Protein AF-A0A8S3SE37-F1 (afdb_monomer_lite)

pLDDT: mean 87.51, std 14.63, range [34.19, 98.44]

InterPro domains:
  IPR036465 von Willebrand factor A-like domain superfamily [SSF53300] (368-500)
  IPR036691 Endonuclease/exonuclease/phosphatase superfamily [G3DSA:3.60.10.10] (543-721)

Structure (mmCIF, N/CA/C/O backbone):
data_AF-A0A8S3SE37-F1
#
_entry.id   AF-A0A8S3SE37-F1
#
loop_
_atom_site.group_PDB
_atom_site.id
_atom_site.type_symbol
_atom_site.label_atom_id
_atom_site.label_alt_id
_atom_site.label_comp_id
_atom_site.label_asym_id
_atom_site.label_entity_id
_atom_site.label_seq_id
_atom_site.pdbx_PDB_ins_code
_atom_site.Cartn_x
_atom_site.Cartn_y
_atom_site.Cartn_z
_atom_site.occupancy
_atom_site.B_iso_or_equiv
_atom_site.auth_seq_id
_atom_site.auth_comp_id
_atom_site.auth_asym_id
_atom_site.auth_atom_id
_atom_site.pdbx_PDB_model_num
ATOM 1 N N . MET A 1 1 ? 46.209 33.287 -45.197 1.00 42.16 1 MET A N 1
ATOM 2 C CA . MET A 1 1 ? 47.055 34.481 -44.933 1.00 42.16 1 MET A CA 1
ATOM 3 C C . MET A 1 1 ? 46.316 35.699 -45.485 1.00 42.16 1 MET A C 1
ATOM 5 O O . MET A 1 1 ? 45.665 35.490 -46.498 1.00 42.16 1 MET A O 1
ATOM 9 N N . PRO A 1 2 ? 46.352 36.905 -44.880 1.00 51.62 2 PRO A N 1
ATOM 10 C CA . PRO A 1 2 ? 47.374 37.430 -43.979 1.00 51.62 2 PRO A CA 1
ATOM 11 C C . PRO A 1 2 ? 46.884 37.790 -42.565 1.00 51.62 2 PRO A C 1
ATOM 13 O O . PRO A 1 2 ? 45.705 37.774 -42.233 1.00 51.62 2 PRO A O 1
ATOM 16 N N . ARG A 1 3 ? 47.887 38.057 -41.726 1.00 46.81 3 ARG A N 1
ATOM 17 C CA . ARG A 1 3 ? 47.844 38.440 -40.315 1.00 46.81 3 ARG A CA 1
ATOM 18 C C . ARG A 1 3 ? 47.533 39.934 -40.170 1.00 46.81 3 ARG A C 1
ATOM 20 O O . ARG A 1 3 ? 48.061 40.730 -40.937 1.00 46.81 3 ARG A O 1
ATOM 27 N N . GLY A 1 4 ? 46.836 40.310 -39.100 1.00 35.72 4 GLY A N 1
ATOM 28 C CA . GLY A 1 4 ? 46.738 41.697 -38.639 1.00 35.72 4 GLY A CA 1
ATOM 29 C C . GLY A 1 4 ? 46.792 41.771 -37.115 1.00 35.72 4 GLY A C 1
ATOM 30 O O . GLY A 1 4 ? 45.811 41.485 -36.440 1.00 35.72 4 GLY A O 1
ATOM 31 N N . ARG A 1 5 ? 47.964 42.118 -36.569 1.00 51.50 5 ARG A N 1
ATOM 32 C CA . ARG A 1 5 ? 48.163 42.483 -35.157 1.00 51.50 5 ARG A CA 1
ATOM 33 C C . ARG A 1 5 ? 47.636 43.903 -34.932 1.00 51.50 5 ARG A C 1
ATOM 35 O O . ARG A 1 5 ? 47.977 44.789 -35.704 1.00 51.50 5 ARG A O 1
ATOM 42 N N . GLY A 1 6 ? 46.949 44.141 -33.816 1.00 38.09 6 GLY A N 1
ATOM 43 C CA . GLY A 1 6 ? 46.618 45.489 -33.350 1.00 38.09 6 GLY A CA 1
ATOM 44 C C . GLY A 1 6 ? 46.625 45.571 -31.827 1.00 38.09 6 GLY A C 1
ATOM 45 O O . GLY A 1 6 ? 45.683 45.143 -31.172 1.00 38.09 6 GLY A O 1
ATOM 46 N N . ARG A 1 7 ? 47.716 46.099 -31.260 1.00 46.22 7 ARG A N 1
ATOM 47 C CA . ARG A 1 7 ? 47.803 46.533 -29.859 1.00 46.22 7 ARG A CA 1
ATOM 48 C C . ARG A 1 7 ? 46.979 47.812 -29.692 1.00 46.22 7 ARG A C 1
ATOM 50 O O . ARG A 1 7 ? 47.169 48.743 -30.463 1.00 46.22 7 ARG A O 1
ATOM 57 N N . GLY A 1 8 ? 46.183 47.902 -28.630 1.00 37.94 8 GLY A N 1
ATOM 58 C CA . GLY A 1 8 ? 45.529 49.143 -28.216 1.00 37.94 8 GLY A CA 1
ATOM 59 C C . GLY A 1 8 ? 45.465 49.245 -26.698 1.00 37.94 8 GLY A C 1
ATOM 60 O O . GLY A 1 8 ? 44.560 48.710 -26.070 1.00 37.94 8 GLY A O 1
ATOM 61 N N . ARG A 1 9 ? 46.458 49.915 -26.102 1.00 44.72 9 ARG A N 1
ATOM 62 C CA . ARG A 1 9 ? 46.397 50.418 -24.725 1.00 44.72 9 ARG A CA 1
ATOM 63 C C . ARG A 1 9 ? 45.399 51.576 -24.695 1.00 44.72 9 ARG A C 1
ATOM 65 O O . ARG A 1 9 ? 45.595 52.545 -25.416 1.00 44.72 9 ARG A O 1
ATOM 72 N N . GLY A 1 10 ? 44.411 51.511 -23.811 1.00 40.50 10 GLY A N 1
ATOM 73 C CA . GLY A 1 10 ? 43.524 52.630 -23.498 1.00 40.50 10 GLY A CA 1
ATOM 74 C C . GLY A 1 10 ? 43.273 52.694 -21.999 1.00 40.50 10 GLY A C 1
ATOM 75 O O . GLY A 1 10 ? 42.402 52.007 -21.481 1.00 40.50 10 GLY A O 1
ATOM 76 N N . ARG A 1 11 ? 44.077 53.498 -21.294 1.00 45.62 11 ARG A N 1
ATOM 77 C CA . ARG A 1 11 ? 43.774 53.962 -19.936 1.00 45.62 11 ARG A CA 1
ATOM 78 C C . ARG A 1 11 ? 42.611 54.949 -20.037 1.00 45.62 11 ARG A C 1
ATOM 80 O O . ARG A 1 11 ? 42.783 56.012 -20.619 1.00 45.62 11 ARG A O 1
ATOM 87 N N . GLY A 1 12 ? 41.480 54.620 -19.426 1.00 40.81 12 GLY A N 1
ATOM 88 C CA . GLY A 1 12 ? 40.377 55.544 -19.178 1.00 40.81 12 GLY A CA 1
ATOM 89 C C . GLY A 1 12 ? 40.034 55.537 -17.696 1.00 40.81 12 GLY A C 1
ATOM 90 O O . GLY A 1 12 ? 39.326 54.654 -17.224 1.00 40.81 12 GLY A O 1
ATOM 91 N N . ARG A 1 13 ? 40.587 56.503 -16.955 1.00 48.91 13 ARG A N 1
ATOM 92 C CA . ARG A 1 13 ? 40.071 56.930 -15.650 1.00 48.91 13 ARG A CA 1
ATOM 93 C C . ARG A 1 13 ? 38.742 57.639 -15.890 1.00 48.91 13 ARG A C 1
ATOM 95 O O . ARG A 1 13 ? 38.695 58.538 -16.722 1.00 48.91 13 ARG A O 1
ATOM 102 N N . GLY A 1 14 ? 37.727 57.328 -15.095 1.00 37.34 14 GLY A N 1
ATOM 103 C CA . GLY A 1 14 ? 36.577 58.213 -14.963 1.00 37.34 14 GLY A CA 1
ATOM 104 C C . GLY A 1 14 ? 35.339 57.525 -14.418 1.00 37.34 14 GLY A C 1
ATOM 105 O O . GLY A 1 14 ? 34.743 56.704 -15.096 1.00 37.34 14 GLY A O 1
ATOM 106 N N . GLY A 1 15 ? 34.906 57.956 -13.235 1.00 35.12 15 GLY A N 1
ATOM 107 C CA . GLY A 1 15 ? 33.477 58.187 -13.049 1.00 35.12 15 GLY A CA 1
ATOM 108 C C . GLY A 1 15 ? 32.725 57.248 -12.114 1.00 35.12 15 GLY A C 1
ATOM 109 O O . GLY A 1 15 ? 32.102 56.292 -12.549 1.00 35.12 15 GLY A O 1
ATOM 110 N N . ARG A 1 16 ? 32.636 57.722 -10.868 1.00 40.56 16 ARG A N 1
ATOM 111 C CA . ARG A 1 16 ? 31.465 57.707 -9.975 1.00 40.56 16 ARG A CA 1
ATOM 112 C C . ARG A 1 16 ? 31.114 56.421 -9.201 1.00 40.56 16 ARG A C 1
ATOM 114 O O . ARG A 1 16 ? 30.803 55.389 -9.790 1.00 40.56 16 ARG A O 1
ATOM 121 N N . PRO A 1 17 ? 31.025 56.529 -7.859 1.00 46.12 17 PRO A N 1
ATOM 122 C CA . PRO A 1 17 ? 30.388 55.533 -7.020 1.00 46.12 17 PRO A CA 1
ATOM 123 C C . PRO A 1 17 ? 28.873 55.740 -7.113 1.00 46.12 17 PRO A C 1
ATOM 125 O O . PRO A 1 17 ? 28.348 56.767 -6.691 1.00 46.12 17 PRO A O 1
ATOM 128 N N . SER A 1 18 ? 28.161 54.774 -7.683 1.00 39.16 18 SER A N 1
ATOM 129 C CA . SER A 1 18 ? 26.718 54.663 -7.486 1.00 39.16 18 SER A CA 1
ATOM 130 C C . SER A 1 18 ? 26.461 53.386 -6.707 1.00 39.16 18 SER A C 1
ATOM 132 O O . SER A 1 18 ? 26.852 52.288 -7.110 1.00 39.16 18 SER A O 1
ATOM 134 N N . GLY A 1 19 ? 25.883 53.565 -5.522 1.00 47.56 19 GLY A N 1
ATOM 135 C CA . GLY A 1 19 ? 25.463 52.482 -4.659 1.00 47.56 19 GLY A CA 1
ATOM 136 C C . GLY A 1 19 ? 24.506 51.571 -5.413 1.00 47.56 19 GLY A C 1
ATOM 137 O O . GLY A 1 19 ? 23.414 51.973 -5.801 1.00 47.56 19 GLY A O 1
ATOM 138 N N . ARG A 1 20 ? 24.917 50.320 -5.599 1.00 40.06 20 ARG A N 1
ATOM 139 C CA . ARG A 1 20 ? 23.991 49.220 -5.826 1.00 40.06 20 ARG A CA 1
ATOM 140 C C . ARG A 1 20 ? 23.951 48.417 -4.547 1.00 40.06 20 ARG A C 1
ATOM 142 O O . ARG A 1 20 ? 24.925 47.756 -4.187 1.00 40.06 20 ARG A O 1
ATOM 149 N N . GLY A 1 21 ? 22.815 48.526 -3.862 1.00 43.00 21 GLY A N 1
ATOM 150 C CA . GLY A 1 21 ? 22.443 47.641 -2.777 1.00 43.00 21 GLY A CA 1
ATOM 151 C C . GLY A 1 21 ? 22.691 46.203 -3.209 1.00 43.00 21 GLY A C 1
ATOM 152 O O . GLY A 1 21 ? 22.093 45.704 -4.163 1.00 43.00 21 GLY A O 1
ATOM 153 N N . ARG A 1 22 ? 23.616 45.546 -2.509 1.00 37.84 22 ARG A N 1
ATOM 154 C CA . ARG A 1 22 ? 23.694 44.093 -2.482 1.00 37.84 22 ARG A CA 1
ATOM 155 C C . ARG A 1 22 ? 22.414 43.615 -1.807 1.00 37.84 22 ARG A C 1
ATOM 157 O O . ARG A 1 22 ? 22.373 43.455 -0.593 1.00 37.84 22 ARG A O 1
ATOM 164 N N . SER A 1 23 ? 21.377 43.392 -2.610 1.00 42.38 23 SER A N 1
ATOM 165 C CA . SER A 1 23 ? 20.372 42.388 -2.290 1.00 42.38 23 SER A CA 1
ATOM 166 C C . SER A 1 23 ? 21.130 41.068 -2.207 1.00 42.38 23 SER A C 1
ATOM 168 O O . SER A 1 23 ? 21.476 40.445 -3.213 1.00 42.38 23 SER A O 1
ATOM 170 N N . GLY A 1 24 ? 21.539 40.730 -0.985 1.00 40.50 24 GLY A N 1
ATOM 171 C CA . GLY A 1 24 ? 22.033 39.414 -0.650 1.00 40.50 24 GLY A CA 1
ATOM 172 C C . GLY A 1 24 ? 20.882 38.457 -0.873 1.00 40.50 24 GLY A C 1
ATOM 173 O O . GLY A 1 24 ? 20.046 38.289 0.009 1.00 40.50 24 GLY A O 1
ATOM 174 N N . GLY A 1 25 ? 20.833 37.862 -2.065 1.00 39.12 25 GLY A N 1
ATOM 175 C CA . GLY A 1 25 ? 20.004 36.702 -2.325 1.00 39.12 25 GLY A CA 1
ATOM 176 C C . GLY A 1 25 ? 20.377 35.642 -1.301 1.00 39.12 25 GLY A C 1
ATOM 177 O O . GLY A 1 25 ? 21.398 34.964 -1.442 1.00 39.12 25 GLY A O 1
ATOM 178 N N . ARG A 1 26 ? 19.577 35.554 -0.232 1.00 39.50 26 ARG A N 1
ATOM 179 C CA . ARG A 1 26 ? 19.524 34.401 0.656 1.00 39.50 26 ARG A CA 1
ATOM 180 C C . ARG A 1 26 ? 19.277 33.216 -0.264 1.00 39.50 26 ARG A C 1
ATOM 182 O O . ARG A 1 26 ? 18.164 33.010 -0.734 1.00 39.50 26 ARG A O 1
ATOM 189 N N . ARG A 1 27 ? 20.335 32.455 -0.554 1.00 42.88 27 ARG A N 1
ATOM 190 C CA . ARG A 1 27 ? 20.152 31.060 -0.941 1.00 42.88 27 ARG A CA 1
ATOM 191 C C . ARG A 1 27 ? 19.224 30.461 0.116 1.00 42.88 27 ARG A C 1
ATOM 193 O O . ARG A 1 27 ? 19.512 30.695 1.295 1.00 42.88 27 ARG A O 1
ATOM 200 N N . PRO A 1 28 ? 18.148 29.752 -0.260 1.00 38.00 28 PRO A N 1
ATOM 201 C CA . PRO A 1 28 ? 17.405 28.971 0.711 1.00 38.00 28 PRO A CA 1
ATOM 202 C C . PRO A 1 28 ? 18.437 28.104 1.429 1.00 38.00 28 PRO A C 1
ATOM 204 O O . PRO A 1 28 ? 19.148 27.314 0.803 1.00 38.00 28 PRO A O 1
ATOM 207 N N . GLN A 1 29 ? 18.633 28.380 2.720 1.00 34.19 29 GLN A N 1
ATOM 208 C CA . GLN A 1 29 ? 19.368 27.473 3.578 1.00 34.19 29 GLN A CA 1
ATOM 209 C C . GLN A 1 29 ? 18.598 26.164 3.463 1.00 34.19 29 GLN A C 1
ATOM 211 O O . GLN A 1 29 ? 17.407 26.132 3.769 1.00 34.19 29 GLN A O 1
ATOM 216 N N . GLN A 1 30 ? 19.251 25.118 2.947 1.00 38.56 30 GLN A N 1
ATOM 217 C CA . GLN A 1 30 ? 18.770 23.769 3.205 1.00 38.56 30 GLN A CA 1
ATOM 218 C C . GLN A 1 30 ? 18.515 23.690 4.713 1.00 38.56 30 GLN A C 1
ATOM 220 O O . GLN A 1 30 ? 19.359 24.205 5.463 1.00 38.56 30 GLN A O 1
ATOM 225 N N . PRO A 1 31 ? 17.362 23.150 5.142 1.00 34.62 31 PRO A N 1
ATOM 226 C CA . PRO A 1 31 ? 17.085 22.993 6.557 1.00 34.62 31 PRO A CA 1
ATOM 227 C C . PRO A 1 31 ? 18.309 22.323 7.174 1.00 34.62 31 PRO A C 1
ATOM 229 O O . PRO A 1 31 ? 18.798 21.310 6.670 1.00 34.62 31 PRO A O 1
ATOM 232 N N . LYS A 1 32 ? 18.892 22.982 8.179 1.00 35.53 32 LYS A N 1
ATOM 233 C CA . LYS A 1 32 ? 19.834 22.301 9.054 1.00 35.53 32 LYS A CA 1
ATOM 234 C C . LYS A 1 32 ? 19.002 21.185 9.662 1.00 35.53 32 LYS A C 1
ATOM 236 O O . LYS A 1 32 ? 18.029 21.504 10.334 1.00 35.53 32 LYS A O 1
ATOM 241 N N . ASP A 1 33 ? 19.332 19.937 9.343 1.00 38.94 33 ASP A N 1
ATOM 242 C CA . ASP A 1 33 ? 18.867 18.804 10.131 1.00 38.94 33 ASP A CA 1
ATOM 243 C C . ASP A 1 33 ? 19.220 19.149 11.573 1.00 38.94 33 ASP A C 1
ATOM 245 O O . ASP A 1 33 ? 20.399 19.268 11.933 1.00 38.94 33 ASP A O 1
ATOM 249 N N . ASP A 1 34 ? 18.188 19.453 12.352 1.00 36.28 34 ASP A N 1
ATOM 250 C CA . ASP A 1 34 ? 18.320 19.590 13.781 1.00 36.28 34 ASP A CA 1
ATOM 251 C C . ASP A 1 34 ? 18.921 18.271 14.264 1.00 36.28 34 ASP A C 1
ATOM 253 O O . ASP A 1 34 ? 18.431 17.185 13.949 1.00 36.28 34 ASP A O 1
ATOM 257 N N . ASN A 1 35 ? 20.045 18.369 14.973 1.00 38.44 35 ASN A N 1
ATOM 258 C CA . ASN A 1 35 ? 20.595 17.268 15.748 1.00 38.44 35 ASN A CA 1
ATOM 259 C C . ASN A 1 35 ? 19.591 16.963 16.869 1.00 38.44 35 ASN A C 1
ATOM 261 O O . ASN A 1 35 ? 19.811 17.321 18.026 1.00 38.44 35 ASN A O 1
ATOM 265 N N . GLU A 1 36 ? 18.467 16.341 16.520 1.00 38.78 36 GLU A N 1
ATOM 266 C CA . GLU A 1 36 ? 17.634 15.634 17.468 1.00 38.78 36 GLU A CA 1
ATOM 267 C C . GLU A 1 36 ? 18.525 14.568 18.091 1.00 38.78 36 GLU A C 1
ATOM 269 O O . GLU A 1 36 ? 18.996 13.634 17.432 1.00 38.78 36 GLU A O 1
ATOM 274 N N . VAL A 1 37 ? 18.797 14.745 19.381 1.00 41.62 37 VAL A N 1
ATOM 275 C CA . VAL A 1 37 ? 19.284 13.675 20.237 1.00 41.62 37 VAL A CA 1
ATOM 276 C C . VAL A 1 37 ? 18.208 12.598 20.175 1.00 41.62 37 VAL A C 1
ATOM 278 O O . VAL A 1 37 ? 17.201 12.682 20.871 1.00 41.62 37 VAL A O 1
ATOM 281 N N . LYS A 1 38 ? 18.375 11.630 19.269 1.00 54.34 38 LYS A N 1
ATOM 282 C CA . LYS A 1 38 ? 17.498 10.467 19.179 1.00 54.34 38 LYS A CA 1
ATOM 283 C C . LYS A 1 38 ? 17.650 9.703 20.482 1.00 54.34 38 LYS A C 1
ATOM 285 O O . LYS A 1 38 ? 18.609 8.956 20.657 1.00 54.34 38 LYS A O 1
ATOM 290 N N . ILE A 1 39 ? 16.726 9.933 21.406 1.00 54.34 39 ILE A N 1
ATOM 291 C CA . ILE A 1 39 ? 16.493 9.023 22.516 1.00 54.34 39 ILE A CA 1
ATOM 292 C C . ILE A 1 39 ? 16.051 7.724 21.850 1.00 54.34 39 ILE A C 1
ATOM 294 O O . ILE A 1 39 ? 14.960 7.641 21.288 1.00 54.34 39 ILE A O 1
ATOM 298 N N . THR A 1 40 ? 16.957 6.753 21.798 1.00 70.38 40 THR A N 1
ATOM 299 C CA . THR A 1 40 ? 16.654 5.428 21.271 1.00 70.38 40 THR A CA 1
ATOM 300 C C . THR A 1 40 ? 15.771 4.750 22.306 1.00 70.38 40 THR A C 1
ATOM 302 O O . THR A 1 40 ? 16.275 4.230 23.297 1.00 70.38 40 THR A O 1
ATOM 305 N N . GLU A 1 41 ? 14.454 4.833 22.126 1.00 83.75 41 GLU A N 1
ATOM 306 C CA . GLU A 1 41 ? 13.505 4.057 22.921 1.00 83.75 41 GLU A CA 1
ATOM 307 C C . GLU A 1 41 ? 13.908 2.579 22.837 1.00 83.75 41 GLU A C 1
ATOM 309 O O . GLU A 1 41 ? 14.148 2.050 21.743 1.00 83.75 41 GLU A O 1
ATOM 314 N N . GLU A 1 42 ? 14.074 1.939 23.992 1.00 89.50 42 GLU A N 1
ATOM 315 C CA . GLU A 1 42 ? 14.403 0.522 24.064 1.00 89.50 42 GLU A CA 1
ATOM 316 C C . GLU A 1 42 ? 13.171 -0.273 23.618 1.00 89.50 42 GLU A C 1
ATOM 318 O O . GLU A 1 42 ? 12.102 -0.178 24.221 1.00 89.50 42 GLU A O 1
ATOM 323 N N . LEU A 1 43 ? 13.307 -0.995 22.505 1.00 93.69 43 LEU A N 1
ATOM 324 C CA . LEU A 1 43 ? 12.234 -1.802 21.936 1.00 93.69 43 LEU A CA 1
ATOM 325 C C . LEU A 1 43 ? 12.367 -3.238 22.438 1.00 93.69 43 LEU A C 1
ATOM 327 O O . LEU A 1 43 ? 13.463 -3.797 22.413 1.00 93.69 43 LEU A O 1
ATOM 331 N N . ASP A 1 44 ? 11.241 -3.815 22.847 1.00 95.50 44 ASP A N 1
ATOM 332 C CA . ASP A 1 44 ? 11.134 -5.161 23.405 1.00 95.50 44 ASP A CA 1
ATOM 333 C C . ASP A 1 44 ? 10.131 -5.968 22.567 1.00 95.50 44 ASP A C 1
ATOM 335 O O . ASP A 1 44 ? 8.928 -5.684 22.561 1.00 95.50 44 ASP A O 1
ATOM 339 N N . ILE A 1 45 ? 10.637 -6.978 21.851 1.00 96.50 45 ILE A N 1
ATOM 340 C CA . ILE A 1 45 ? 9.850 -7.824 20.940 1.00 96.50 45 ILE A CA 1
ATOM 341 C C . ILE A 1 45 ? 8.769 -8.630 21.669 1.00 96.50 45 ILE A C 1
ATOM 343 O O . ILE A 1 45 ? 7.773 -9.033 21.063 1.00 96.50 45 ILE A O 1
ATOM 347 N N . SER A 1 46 ? 8.936 -8.861 22.974 1.00 93.69 46 SER A N 1
ATOM 348 C CA . SER A 1 46 ? 7.961 -9.589 23.778 1.00 93.69 46 SER A CA 1
ATOM 349 C C . SER A 1 46 ? 6.730 -8.740 24.102 1.00 93.69 46 SER A C 1
ATOM 351 O O . SER A 1 46 ? 5.634 -9.301 24.168 1.00 93.69 46 SER A O 1
ATOM 353 N N . LYS A 1 47 ? 6.898 -7.416 24.228 1.00 92.56 47 LYS A N 1
ATOM 354 C CA . LYS A 1 47 ? 5.846 -6.470 24.633 1.00 92.56 47 LYS A CA 1
ATOM 355 C C . LYS A 1 47 ? 5.116 -5.838 23.462 1.00 92.56 47 LYS A C 1
ATOM 357 O O . LYS A 1 47 ? 3.896 -5.790 23.486 1.00 92.56 47 LYS A O 1
ATOM 362 N N . ASP A 1 48 ? 5.849 -5.328 22.474 1.00 91.62 48 ASP A N 1
ATOM 363 C CA . ASP A 1 48 ? 5.248 -4.570 21.375 1.00 91.62 48 ASP A CA 1
ATOM 364 C C . ASP A 1 48 ? 6.038 -4.750 20.076 1.00 91.62 48 ASP A C 1
ATOM 366 O O . ASP A 1 48 ? 6.982 -4.021 19.753 1.00 91.62 48 ASP A O 1
ATOM 370 N N . VAL A 1 49 ? 5.625 -5.753 19.304 1.00 95.44 49 VAL A N 1
ATOM 371 C CA . VAL A 1 49 ? 6.221 -6.063 18.003 1.00 95.44 49 VAL A CA 1
ATOM 372 C C . VAL A 1 49 ? 5.948 -4.970 16.956 1.00 95.44 49 VAL A C 1
ATOM 374 O O . VAL A 1 49 ? 6.741 -4.790 16.028 1.00 95.44 49 VAL A O 1
ATOM 377 N N . LYS A 1 50 ? 4.880 -4.178 17.114 1.00 94.00 50 LYS A N 1
ATOM 378 C CA . LYS A 1 50 ? 4.434 -3.187 16.120 1.00 94.00 50 LYS A CA 1
ATOM 379 C C . LYS A 1 50 ? 5.411 -2.025 15.995 1.00 94.00 50 LYS A C 1
ATOM 381 O O . LYS A 1 50 ? 5.673 -1.545 14.887 1.00 94.00 50 LYS A O 1
ATOM 386 N N . LYS A 1 51 ? 6.020 -1.614 17.112 1.00 92.94 51 LYS A N 1
ATOM 387 C CA . LYS A 1 51 ? 6.999 -0.513 17.157 1.00 92.94 51 LYS A CA 1
ATOM 388 C C . LYS A 1 51 ? 8.201 -0.717 16.238 1.00 92.94 51 LYS A C 1
ATOM 390 O O . LYS A 1 51 ? 8.768 0.265 15.759 1.00 92.94 51 LYS A O 1
ATOM 395 N N . TYR A 1 52 ? 8.564 -1.961 15.926 1.00 95.19 52 TYR A N 1
ATOM 396 C CA . TYR A 1 52 ? 9.622 -2.237 14.955 1.00 95.19 52 TYR A CA 1
ATOM 397 C C . TYR A 1 52 ? 9.210 -1.853 13.529 1.00 95.19 52 TYR A C 1
ATOM 399 O O . TYR A 1 52 ? 10.036 -1.371 12.761 1.00 95.19 52 TYR A O 1
ATOM 407 N N . PHE A 1 53 ? 7.945 -2.039 13.164 1.00 94.62 53 PHE A N 1
ATOM 408 C CA . PHE A 1 53 ? 7.470 -1.922 11.783 1.00 94.62 53 PHE A CA 1
ATOM 409 C C . PHE A 1 53 ? 6.890 -0.544 11.451 1.00 94.62 53 PHE A C 1
ATOM 411 O O . PHE A 1 53 ? 7.062 -0.039 10.334 1.00 94.62 53 PHE A O 1
ATOM 418 N N . ILE A 1 54 ? 6.250 0.078 12.440 1.00 89.50 54 ILE A N 1
ATOM 419 C CA . ILE A 1 54 ? 5.597 1.388 12.323 1.00 89.50 54 ILE A CA 1
ATOM 420 C C . ILE A 1 54 ? 6.528 2.505 12.822 1.00 89.50 54 ILE A C 1
ATOM 422 O O . ILE A 1 54 ? 6.485 3.631 12.327 1.00 89.50 54 ILE A O 1
ATOM 426 N N . GLY A 1 55 ? 7.410 2.185 13.773 1.00 86.31 55 GLY A N 1
ATOM 427 C CA . GLY A 1 55 ? 8.350 3.124 14.370 1.00 86.31 55 GLY A CA 1
ATOM 428 C C . GLY A 1 55 ? 9.660 3.297 13.597 1.00 86.31 55 GLY A C 1
ATOM 429 O O . GLY A 1 55 ? 9.838 2.875 12.455 1.00 86.31 55 GLY A O 1
ATOM 430 N N . ASN A 1 56 ? 10.622 3.945 14.256 1.00 88.38 56 ASN A N 1
ATOM 431 C CA . ASN A 1 56 ? 11.930 4.288 13.691 1.00 88.38 56 ASN A CA 1
ATOM 432 C C . ASN A 1 56 ? 13.061 3.338 14.131 1.00 88.38 56 ASN A C 1
ATOM 434 O O . ASN A 1 56 ? 14.225 3.753 14.125 1.00 88.38 56 ASN A O 1
ATOM 438 N N . GLY A 1 57 ? 12.745 2.078 14.455 1.00 92.56 57 GLY A N 1
ATOM 439 C CA . GLY A 1 57 ? 13.685 1.103 15.024 1.00 92.56 57 GLY A CA 1
ATOM 440 C C . GLY A 1 57 ? 14.962 0.909 14.195 1.00 92.56 57 GLY A C 1
ATOM 441 O O . GLY A 1 57 ? 14.897 0.770 12.977 1.00 92.56 57 GLY A O 1
ATOM 442 N N . SER A 1 58 ? 16.141 0.950 14.816 1.00 94.62 58 SER A N 1
ATOM 443 C CA . SER A 1 58 ? 17.442 0.858 14.132 1.00 94.62 58 SER A CA 1
ATOM 444 C C . SER A 1 58 ? 17.698 -0.534 13.525 1.00 94.62 58 SER A C 1
ATOM 446 O O . SER A 1 58 ? 17.036 -1.509 13.870 1.00 94.62 58 SER A O 1
ATOM 448 N N . VAL A 1 59 ? 18.688 -0.655 12.624 1.00 95.56 59 VAL A N 1
ATOM 449 C CA . VAL A 1 59 ? 19.108 -1.969 12.078 1.00 95.56 59 VAL A CA 1
ATOM 450 C C . VAL A 1 59 ? 19.490 -2.932 13.205 1.00 95.56 59 VAL A C 1
ATOM 452 O O . VAL A 1 59 ? 19.140 -4.104 13.154 1.00 95.56 59 VAL A O 1
ATOM 455 N N . GLU A 1 60 ? 20.170 -2.426 14.235 1.00 95.75 60 GLU A N 1
ATOM 456 C CA . GLU A 1 60 ? 20.566 -3.205 15.408 1.00 95.75 60 GLU A CA 1
ATOM 457 C C . GLU A 1 60 ? 19.359 -3.685 16.213 1.00 95.75 60 GLU A C 1
ATOM 459 O O . GLU A 1 60 ? 19.305 -4.854 16.580 1.00 95.75 60 GLU A O 1
ATOM 464 N N . GLN A 1 61 ? 18.346 -2.837 16.407 1.00 96.38 61 GLN A N 1
ATOM 465 C CA . GLN A 1 61 ? 17.114 -3.238 17.087 1.00 96.38 61 GLN A CA 1
ATOM 466 C C . GLN A 1 61 ? 16.381 -4.344 16.319 1.00 96.38 61 GLN A C 1
ATOM 468 O O . GLN A 1 61 ? 15.961 -5.325 16.925 1.00 96.38 61 GLN A O 1
ATOM 473 N N . HIS A 1 62 ? 16.278 -4.241 14.991 1.00 97.69 62 HIS A N 1
ATOM 474 C CA . HIS A 1 62 ? 15.692 -5.308 14.173 1.00 97.69 62 HIS A CA 1
ATOM 475 C C . HIS A 1 62 ? 16.516 -6.602 14.203 1.00 97.69 62 HIS A C 1
ATOM 477 O O . HIS A 1 62 ? 15.946 -7.684 14.315 1.00 97.69 62 HIS A O 1
ATOM 483 N N . TYR A 1 63 ? 17.845 -6.500 14.137 1.00 97.88 63 TYR A N 1
ATOM 484 C CA . TYR A 1 63 ? 18.751 -7.645 14.240 1.00 97.88 63 TYR A CA 1
ATOM 485 C C . TYR A 1 63 ? 18.605 -8.366 15.586 1.00 97.88 63 TYR A C 1
ATOM 487 O O . TYR A 1 63 ? 18.464 -9.589 15.624 1.00 97.88 63 TYR A O 1
ATOM 495 N N . ASN A 1 64 ? 18.570 -7.608 16.684 1.00 97.31 64 ASN A N 1
ATOM 496 C CA . ASN A 1 64 ? 18.405 -8.147 18.030 1.00 97.31 64 ASN A CA 1
ATOM 497 C C . ASN A 1 64 ? 17.022 -8.776 18.219 1.00 97.31 64 ASN A C 1
ATOM 499 O O . ASN A 1 64 ? 16.947 -9.906 18.689 1.00 97.31 64 ASN A O 1
ATOM 503 N N . ALA A 1 65 ? 15.951 -8.123 17.761 1.00 97.88 65 ALA A N 1
ATOM 504 C CA . ALA A 1 65 ? 14.595 -8.669 17.842 1.00 97.88 65 ALA A CA 1
ATOM 505 C C . ALA A 1 65 ? 14.445 -9.990 17.074 1.00 97.88 65 ALA A C 1
ATOM 507 O O . ALA A 1 65 ? 13.840 -10.937 17.576 1.00 97.88 65 ALA A O 1
ATOM 508 N N . GLN A 1 66 ? 15.045 -10.092 15.882 1.00 97.62 66 GLN A N 1
ATOM 509 C CA . GLN A 1 66 ? 15.082 -11.355 15.148 1.00 97.62 66 GLN A CA 1
ATOM 510 C C . GLN A 1 66 ? 15.879 -12.426 15.916 1.00 97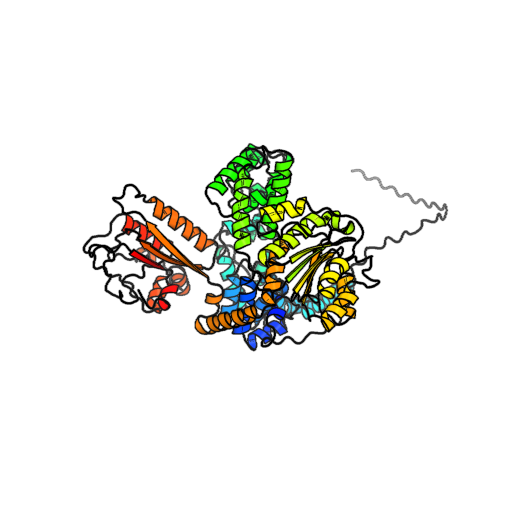.62 66 GLN A C 1
ATOM 512 O O . GLN A 1 66 ? 15.524 -13.604 15.861 1.00 97.62 66 GLN A O 1
ATOM 517 N N . ASN A 1 67 ? 16.978 -12.075 16.602 1.00 97.31 67 ASN A N 1
ATOM 518 C CA . ASN A 1 67 ? 17.775 -13.035 17.392 1.00 97.31 67 ASN A CA 1
ATOM 519 C C . ASN A 1 67 ? 17.030 -13.521 18.628 1.00 97.31 67 ASN A C 1
ATOM 521 O O . ASN A 1 67 ? 17.093 -14.705 18.943 1.00 97.31 67 ASN A O 1
ATOM 525 N N . GLU A 1 68 ? 16.327 -12.615 19.293 1.00 97.44 68 GLU A N 1
ATOM 526 C CA . GLU A 1 68 ? 15.578 -12.898 20.507 1.00 97.44 68 GLU A CA 1
ATOM 527 C C . GLU A 1 68 ? 14.338 -13.750 20.220 1.00 97.44 68 GLU A C 1
ATOM 529 O O . GLU A 1 68 ? 14.166 -14.812 20.816 1.00 97.44 68 GLU A O 1
ATOM 534 N N . ASN A 1 69 ? 13.494 -13.334 19.270 1.00 97.44 69 ASN A N 1
ATOM 535 C CA . ASN A 1 69 ? 12.330 -14.112 18.864 1.00 97.44 69 ASN A CA 1
ATOM 536 C C . ASN A 1 69 ? 11.999 -13.911 17.378 1.00 97.44 69 ASN A C 1
ATOM 538 O O . ASN A 1 69 ? 11.097 -13.153 17.009 1.00 97.44 69 ASN A O 1
ATOM 542 N N . LYS A 1 70 ? 12.697 -14.663 16.515 1.00 96.62 70 LYS A N 1
ATOM 543 C CA . LYS A 1 70 ? 12.452 -14.658 15.062 1.00 96.62 70 LYS A CA 1
ATOM 544 C C . LYS A 1 70 ? 10.995 -14.954 14.699 1.00 96.62 70 LYS A C 1
ATOM 546 O O . LYS A 1 70 ? 10.486 -14.378 13.741 1.00 96.62 70 LYS A O 1
ATOM 551 N N . HIS A 1 71 ? 10.336 -15.835 15.457 1.00 96.69 71 HIS A N 1
ATOM 552 C CA . HIS A 1 71 ? 8.988 -16.292 15.138 1.00 96.69 71 HIS A CA 1
ATOM 553 C C . HIS A 1 71 ? 7.973 -15.178 15.368 1.00 96.69 71 HIS A C 1
ATOM 555 O O . HIS A 1 71 ? 7.236 -14.833 14.449 1.00 96.69 71 HIS A O 1
ATOM 561 N N . LYS A 1 72 ? 8.007 -14.556 16.553 1.00 97.25 72 LYS A N 1
ATOM 562 C CA . LYS A 1 72 ? 7.143 -13.420 16.887 1.00 97.25 72 LYS A CA 1
ATOM 563 C C . LYS A 1 72 ? 7.424 -12.210 16.000 1.00 97.25 72 LYS A C 1
ATOM 565 O O . LYS A 1 72 ? 6.489 -11.540 15.581 1.00 97.25 72 LYS A O 1
ATOM 570 N N . TYR A 1 73 ? 8.691 -11.959 15.657 1.00 98.00 73 TYR A N 1
ATOM 571 C CA . TYR A 1 73 ? 9.054 -10.873 14.744 1.00 98.00 73 TYR A CA 1
ATOM 572 C C . TYR A 1 73 ? 8.428 -11.052 13.354 1.00 98.00 73 TYR A C 1
ATOM 574 O O . TYR A 1 73 ? 7.782 -10.132 12.855 1.00 98.00 73 TYR A O 1
ATOM 582 N N . ALA A 1 74 ? 8.584 -12.224 12.727 1.00 96.50 74 ALA A N 1
ATOM 583 C CA . ALA A 1 74 ? 7.995 -12.470 11.411 1.00 96.50 74 ALA A CA 1
ATOM 584 C C . ALA A 1 74 ? 6.461 -12.523 11.471 1.00 96.50 74 ALA A C 1
ATOM 586 O O . ALA A 1 74 ? 5.808 -11.948 10.607 1.00 96.50 74 ALA A O 1
ATOM 587 N N . ALA A 1 75 ? 5.896 -13.142 12.512 1.00 96.25 75 ALA A N 1
ATOM 588 C CA . ALA A 1 75 ? 4.455 -13.191 12.737 1.00 96.25 75 ALA A CA 1
ATOM 589 C C . ALA A 1 75 ? 3.850 -11.792 12.896 1.00 96.25 75 ALA A C 1
ATOM 591 O O . ALA A 1 75 ? 2.860 -11.490 12.245 1.00 96.25 75 ALA A O 1
ATOM 592 N N . GLY A 1 76 ? 4.480 -10.915 13.682 1.00 96.12 76 GLY A N 1
ATOM 593 C CA . GLY A 1 76 ? 4.048 -9.526 13.831 1.00 96.12 76 GLY A CA 1
ATOM 594 C C . GLY A 1 76 ? 4.134 -8.735 12.531 1.00 96.12 76 GLY A C 1
ATOM 595 O O . GLY A 1 76 ? 3.250 -7.939 12.238 1.00 96.12 76 GLY A O 1
ATOM 596 N N . MET A 1 77 ? 5.158 -8.986 11.713 1.00 95.56 77 MET A N 1
ATOM 597 C CA . MET A 1 77 ? 5.260 -8.373 10.390 1.00 95.56 77 MET A CA 1
ATOM 598 C C . MET A 1 77 ? 4.125 -8.828 9.461 1.00 95.56 77 MET A C 1
ATOM 600 O O . MET A 1 77 ? 3.520 -8.002 8.786 1.00 95.56 77 MET A O 1
ATOM 604 N N . VAL A 1 78 ? 3.839 -10.132 9.430 1.00 92.75 78 VAL A N 1
ATOM 605 C CA . VAL A 1 78 ? 2.795 -10.726 8.583 1.00 92.75 78 VAL A CA 1
ATOM 606 C C . VAL A 1 78 ? 1.405 -10.298 9.049 1.00 92.75 78 VAL A C 1
ATOM 608 O O . VAL A 1 78 ? 0.606 -9.917 8.206 1.00 92.75 78 VAL A O 1
ATOM 611 N N . ALA A 1 79 ? 1.141 -10.284 10.360 1.00 92.81 79 ALA A N 1
ATOM 612 C CA . ALA A 1 79 ? -0.117 -9.797 10.934 1.00 92.81 79 ALA A CA 1
ATOM 613 C C . ALA A 1 79 ? -0.401 -8.360 10.480 1.00 92.81 79 ALA A C 1
ATOM 615 O O . ALA A 1 79 ? -1.443 -8.080 9.906 1.00 92.81 79 ALA A O 1
ATOM 616 N N . LEU A 1 80 ? 0.589 -7.468 10.610 1.00 91.44 80 LEU A N 1
ATOM 617 C CA . LEU A 1 80 ? 0.459 -6.086 10.147 1.00 91.44 80 LEU A CA 1
ATOM 618 C C . LEU A 1 80 ? 0.169 -5.995 8.644 1.00 91.44 80 LEU A C 1
ATOM 620 O O . LEU A 1 80 ? -0.632 -5.164 8.230 1.00 91.44 80 LEU A O 1
ATOM 624 N N . MET A 1 81 ? 0.804 -6.834 7.822 1.00 88.19 81 MET A N 1
ATOM 625 C CA . MET A 1 81 ? 0.520 -6.870 6.385 1.00 88.19 81 MET A CA 1
ATOM 626 C C . MET A 1 81 ? -0.905 -7.359 6.092 1.00 88.19 81 MET A C 1
ATOM 628 O O . MET A 1 81 ? -1.562 -6.769 5.238 1.00 88.19 81 MET A O 1
ATOM 632 N N . LYS A 1 82 ? -1.384 -8.392 6.802 1.00 83.94 82 LYS A N 1
ATOM 633 C CA . LYS A 1 82 ? -2.745 -8.938 6.658 1.00 83.94 82 LYS A CA 1
ATOM 634 C C . LYS A 1 82 ? -3.819 -7.943 7.098 1.00 83.94 82 LYS A C 1
ATOM 636 O O . LYS A 1 82 ? -4.827 -7.815 6.414 1.00 83.94 82 LYS A O 1
ATOM 641 N N . ASP A 1 83 ? -3.535 -7.155 8.129 1.00 82.81 83 ASP A N 1
ATOM 642 C CA . ASP A 1 83 ? -4.387 -6.053 8.593 1.00 82.81 83 ASP A CA 1
ATOM 643 C C . ASP A 1 83 ? -4.338 -4.809 7.684 1.00 82.81 83 ASP A C 1
ATOM 645 O O . ASP A 1 83 ? -4.918 -3.771 8.005 1.00 82.81 83 ASP A O 1
ATOM 649 N N . GLY A 1 84 ? -3.595 -4.844 6.572 1.00 78.50 84 GLY A N 1
ATOM 650 C CA . GLY A 1 84 ? -3.434 -3.692 5.680 1.00 78.50 84 GLY A CA 1
ATOM 651 C C . GLY A 1 84 ? -2.581 -2.558 6.270 1.00 78.50 84 GLY A C 1
ATOM 652 O O . GLY A 1 84 ? -2.502 -1.461 5.702 1.00 78.50 84 GLY A O 1
ATOM 653 N N . VAL A 1 85 ? -1.886 -2.790 7.391 1.00 84.25 85 VAL A N 1
ATOM 654 C CA . VAL A 1 85 ? -0.946 -1.820 7.960 1.00 84.25 85 VAL A CA 1
ATOM 655 C C . VAL A 1 85 ? 0.273 -1.710 7.056 1.00 84.25 85 VAL A C 1
ATOM 657 O O . VAL A 1 85 ? 1.085 -2.625 6.909 1.00 84.25 85 VAL A O 1
ATOM 660 N N . THR A 1 86 ? 0.470 -0.522 6.485 1.00 82.38 86 THR A N 1
ATOM 661 C CA . THR A 1 86 ? 1.674 -0.252 5.699 1.00 82.38 86 THR A CA 1
ATOM 662 C C . THR A 1 86 ? 2.905 -0.212 6.598 1.00 82.38 86 THR A C 1
ATOM 664 O O . THR A 1 86 ? 3.151 0.771 7.299 1.00 82.38 86 THR A O 1
ATOM 667 N N . ILE A 1 87 ? 3.740 -1.241 6.496 1.00 90.44 87 ILE A N 1
ATOM 668 C CA . ILE A 1 87 ? 5.066 -1.250 7.112 1.00 90.44 87 ILE A CA 1
ATOM 669 C C . ILE A 1 87 ? 5.926 -0.168 6.467 1.00 90.44 87 ILE A C 1
ATOM 671 O O . ILE A 1 87 ? 6.005 -0.051 5.239 1.00 90.44 87 ILE A O 1
ATOM 675 N N . THR A 1 88 ? 6.600 0.634 7.291 1.00 89.50 88 THR A N 1
ATOM 676 C CA . THR A 1 88 ? 7.433 1.715 6.765 1.00 89.50 88 THR A CA 1
ATOM 677 C C . THR A 1 88 ? 8.554 1.144 5.896 1.00 89.50 88 THR A C 1
ATOM 679 O O . THR A 1 88 ? 9.181 0.138 6.232 1.00 89.50 88 THR A O 1
ATOM 682 N N . GLN A 1 89 ? 8.871 1.816 4.784 1.00 91.69 89 GLN A N 1
ATOM 683 C CA . GLN A 1 89 ? 9.956 1.374 3.901 1.00 91.69 89 GLN A CA 1
ATOM 684 C C . GLN A 1 89 ? 11.278 1.194 4.666 1.00 91.69 89 GLN A C 1
ATOM 686 O O . GLN A 1 89 ? 12.024 0.257 4.398 1.00 91.69 89 GLN A O 1
ATOM 691 N N . ASN A 1 90 ? 11.567 2.067 5.636 1.00 93.19 90 ASN A N 1
ATOM 692 C CA . ASN A 1 90 ? 12.768 1.949 6.458 1.00 93.19 90 ASN A CA 1
ATOM 693 C C . ASN A 1 90 ? 12.746 0.689 7.329 1.00 93.19 90 ASN A C 1
ATOM 695 O O . ASN A 1 90 ? 13.772 0.018 7.403 1.00 93.19 90 ASN A O 1
ATOM 699 N N . ALA A 1 91 ? 11.617 0.345 7.952 1.00 95.81 91 ALA A N 1
ATOM 700 C CA . ALA A 1 91 ? 11.505 -0.891 8.718 1.00 95.81 91 ALA A CA 1
ATOM 701 C C . ALA A 1 91 ? 11.658 -2.131 7.825 1.00 95.81 91 ALA A C 1
ATOM 703 O O . ALA A 1 91 ? 12.409 -3.033 8.185 1.00 95.81 91 ALA A O 1
ATOM 704 N N . ARG A 1 92 ? 11.055 -2.146 6.623 1.00 96.81 92 ARG A N 1
ATOM 705 C CA . ARG A 1 92 ? 11.247 -3.234 5.639 1.00 96.81 92 ARG A CA 1
ATOM 706 C C . ARG A 1 92 ? 12.719 -3.397 5.265 1.00 96.81 92 ARG A C 1
ATOM 708 O O . ARG A 1 92 ? 13.281 -4.480 5.401 1.00 96.81 92 ARG A O 1
ATOM 715 N N . VAL A 1 93 ? 13.373 -2.299 4.879 1.00 97.19 93 VAL A N 1
ATOM 716 C CA . VAL A 1 93 ? 14.808 -2.269 4.550 1.00 97.19 93 VAL A CA 1
ATOM 717 C C . VAL A 1 93 ? 15.649 -2.826 5.698 1.00 97.19 93 VAL A C 1
ATOM 719 O O . VAL A 1 93 ? 16.499 -3.681 5.477 1.00 97.19 93 VAL A O 1
ATOM 722 N N . ARG A 1 94 ? 15.411 -2.366 6.931 1.00 97.31 94 ARG A N 1
ATOM 723 C CA . ARG A 1 94 ? 16.186 -2.781 8.107 1.00 97.31 94 ARG A CA 1
ATOM 724 C C . ARG A 1 94 ? 15.914 -4.232 8.500 1.00 97.31 94 ARG A C 1
ATOM 726 O O . ARG A 1 94 ? 16.862 -4.927 8.851 1.00 97.31 94 ARG A O 1
ATOM 733 N N . GLY A 1 95 ? 14.668 -4.692 8.397 1.00 97.62 95 GLY A N 1
ATOM 734 C CA . GLY A 1 95 ? 14.284 -6.085 8.621 1.00 97.62 95 GLY A CA 1
ATOM 735 C C . GLY A 1 95 ? 14.952 -7.041 7.631 1.00 97.62 95 GLY A C 1
ATOM 736 O O . GLY A 1 95 ? 15.523 -8.046 8.053 1.00 97.62 95 GLY A O 1
ATOM 737 N N . LEU A 1 96 ? 14.980 -6.687 6.340 1.00 98.06 96 LEU A N 1
ATOM 738 C CA . LEU A 1 96 ? 15.682 -7.460 5.308 1.00 98.06 96 LEU A CA 1
ATOM 739 C C . LEU A 1 96 ? 17.206 -7.430 5.501 1.00 98.06 96 LEU A C 1
ATOM 741 O O . LEU A 1 96 ? 17.860 -8.470 5.442 1.00 98.06 96 LEU A O 1
ATOM 745 N N . THR A 1 97 ? 17.782 -6.258 5.797 1.00 98.12 97 THR A N 1
ATOM 746 C CA . THR A 1 97 ? 19.206 -6.130 6.148 1.00 98.12 97 THR A CA 1
ATOM 747 C C . THR A 1 97 ? 19.570 -7.010 7.342 1.00 98.12 97 THR A C 1
ATOM 749 O O . THR A 1 97 ? 20.609 -7.667 7.304 1.00 98.12 97 THR A O 1
ATOM 752 N N . ALA A 1 98 ? 18.735 -7.042 8.384 1.00 98.12 98 ALA A N 1
ATOM 753 C CA . ALA A 1 98 ? 18.941 -7.872 9.566 1.00 98.12 98 ALA A CA 1
ATOM 754 C C . ALA A 1 98 ? 18.912 -9.373 9.228 1.00 98.12 98 ALA A C 1
ATOM 756 O O . ALA A 1 98 ? 19.826 -10.090 9.640 1.00 98.12 98 ALA A O 1
ATOM 757 N N . ALA A 1 99 ? 17.955 -9.823 8.408 1.00 98.00 99 ALA A N 1
ATOM 758 C CA . ALA A 1 99 ? 17.867 -11.217 7.969 1.00 98.00 99 ALA A CA 1
ATOM 759 C C . ALA A 1 99 ? 19.130 -11.649 7.197 1.00 98.00 99 ALA A C 1
ATOM 761 O O . ALA A 1 99 ? 19.760 -12.655 7.527 1.00 98.00 99 ALA A O 1
ATOM 762 N N . TRP A 1 100 ? 19.588 -10.835 6.238 1.00 98.06 100 TRP A N 1
ATOM 763 C CA . TRP A 1 100 ? 20.840 -11.092 5.515 1.00 98.06 100 TRP A CA 1
ATOM 764 C C . TRP A 1 100 ? 22.082 -11.033 6.407 1.00 98.06 100 TRP A C 1
ATOM 766 O O . TRP A 1 100 ? 22.993 -11.842 6.234 1.00 98.06 100 TRP A O 1
ATOM 776 N N . ALA A 1 101 ? 22.138 -10.096 7.357 1.00 97.50 101 ALA A N 1
ATOM 777 C CA . ALA A 1 101 ? 23.252 -9.985 8.296 1.00 97.50 101 ALA A CA 1
ATOM 778 C C . ALA A 1 101 ? 23.365 -11.209 9.218 1.00 97.50 101 ALA A C 1
ATOM 780 O O . ALA A 1 101 ? 24.473 -11.561 9.615 1.00 97.50 101 ALA A O 1
ATOM 781 N N . ARG A 1 102 ? 22.237 -11.860 9.524 1.00 97.25 102 ARG A N 1
ATOM 782 C CA . ARG A 1 102 ? 22.156 -13.121 10.277 1.00 97.25 102 ARG A CA 1
ATOM 783 C C . ARG A 1 102 ? 22.436 -14.368 9.441 1.00 97.25 102 ARG A C 1
ATOM 785 O O . ARG A 1 102 ? 22.490 -15.454 10.007 1.00 97.25 102 ARG A O 1
ATOM 792 N N . HIS A 1 103 ? 22.580 -14.231 8.122 1.00 96.81 103 HIS A N 1
ATOM 793 C CA . HIS A 1 103 ? 22.590 -15.359 7.186 1.00 96.81 103 HIS A CA 1
ATOM 794 C C . HIS A 1 103 ? 21.308 -16.213 7.244 1.00 96.81 103 HIS A C 1
ATOM 796 O O . HIS A 1 103 ? 21.333 -17.396 6.921 1.00 96.81 103 HIS A O 1
ATOM 802 N N . ASP A 1 104 ? 20.185 -15.605 7.637 1.00 96.94 104 ASP A N 1
ATOM 803 C CA . ASP A 1 104 ? 18.864 -16.238 7.660 1.00 96.94 104 ASP A CA 1
ATOM 804 C C . ASP A 1 104 ? 18.231 -16.109 6.267 1.00 96.94 104 ASP A C 1
ATOM 806 O O . ASP A 1 104 ? 17.424 -15.217 5.986 1.00 96.94 104 ASP A O 1
ATOM 810 N N . PHE A 1 105 ? 18.721 -16.934 5.339 1.00 95.44 105 PHE A N 1
ATOM 811 C CA . PHE A 1 105 ? 18.337 -16.854 3.932 1.00 95.44 105 PHE A CA 1
ATOM 812 C C . PHE A 1 105 ? 16.906 -17.321 3.679 1.00 95.44 105 PHE A C 1
ATOM 814 O O . PHE A 1 105 ? 16.278 -16.796 2.764 1.00 95.44 105 PHE A O 1
ATOM 821 N N . ASP A 1 106 ? 16.364 -18.209 4.512 1.00 93.62 106 ASP A N 1
ATOM 822 C CA . ASP A 1 106 ? 14.959 -18.617 4.442 1.00 93.62 106 ASP A CA 1
ATOM 823 C C . ASP A 1 106 ? 14.052 -17.424 4.730 1.00 93.62 106 ASP A C 1
ATOM 825 O O . ASP A 1 106 ? 13.137 -17.128 3.960 1.00 93.62 106 ASP A O 1
ATOM 829 N N . MET A 1 107 ? 14.363 -16.672 5.795 1.00 95.44 107 MET A N 1
ATOM 830 C CA . MET A 1 107 ? 13.639 -15.446 6.096 1.00 95.44 107 MET A CA 1
ATOM 831 C C . MET A 1 107 ? 13.786 -14.430 4.970 1.00 95.44 107 MET A C 1
ATOM 833 O O . MET A 1 107 ? 12.788 -13.891 4.504 1.00 95.44 107 MET A O 1
ATOM 837 N N . ALA A 1 108 ? 15.006 -14.192 4.487 1.00 96.62 108 ALA A N 1
ATOM 838 C CA . ALA A 1 108 ? 15.218 -13.251 3.396 1.00 96.62 108 ALA A CA 1
ATOM 839 C C . ALA A 1 108 ? 14.475 -13.646 2.108 1.00 96.62 108 ALA A C 1
ATOM 841 O O . ALA A 1 108 ? 13.876 -12.782 1.480 1.00 96.62 108 ALA A O 1
ATOM 842 N N . ASN A 1 109 ? 14.477 -14.924 1.726 1.00 93.19 109 ASN A N 1
ATOM 843 C CA . ASN A 1 109 ? 13.773 -15.415 0.542 1.00 93.19 109 ASN A CA 1
ATOM 844 C C . ASN A 1 109 ? 12.255 -15.253 0.688 1.00 93.19 109 ASN A C 1
ATOM 846 O O . ASN A 1 109 ? 11.601 -14.814 -0.257 1.00 93.19 109 ASN A O 1
ATOM 850 N N . ALA A 1 110 ? 11.701 -15.521 1.873 1.00 91.25 110 ALA A N 1
ATOM 851 C CA . ALA A 1 110 ? 10.286 -15.285 2.146 1.00 91.25 110 ALA A CA 1
ATOM 852 C C . ALA A 1 110 ? 9.919 -13.795 2.021 1.00 91.25 110 ALA A C 1
ATOM 854 O O . ALA A 1 110 ? 8.927 -13.455 1.379 1.00 91.25 110 ALA A O 1
ATOM 855 N N . LEU A 1 111 ? 10.767 -12.890 2.532 1.00 93.50 111 LEU A N 1
ATOM 856 C CA . LEU A 1 111 ? 10.587 -11.446 2.337 1.00 93.50 111 LEU A CA 1
ATOM 857 C C . LEU A 1 111 ? 10.658 -11.057 0.852 1.00 93.50 111 LEU A C 1
ATOM 859 O O . LEU A 1 111 ? 9.805 -10.317 0.377 1.00 93.50 111 LEU A O 1
ATOM 863 N N . LEU A 1 112 ? 11.650 -11.563 0.113 1.00 92.19 112 LEU A N 1
ATOM 864 C CA . LEU A 1 112 ? 11.850 -11.266 -1.314 1.00 92.19 112 LEU A CA 1
ATOM 865 C C . LEU A 1 112 ? 10.725 -11.799 -2.211 1.00 92.19 112 LEU A C 1
ATOM 867 O O . LEU A 1 112 ? 10.487 -11.237 -3.280 1.00 92.19 112 LEU A O 1
ATOM 871 N N . SER A 1 113 ? 10.050 -12.867 -1.783 1.00 87.00 113 SER A N 1
ATOM 872 C CA . SER A 1 113 ? 8.901 -13.434 -2.496 1.00 87.00 113 SER A CA 1
ATOM 873 C C . SER A 1 113 ? 7.672 -12.524 -2.397 1.00 87.00 113 SER A C 1
ATOM 875 O O . SER A 1 113 ? 6.880 -12.448 -3.330 1.00 87.00 113 SER A O 1
ATOM 877 N N . ASN A 1 114 ? 7.557 -11.733 -1.325 1.00 87.50 114 ASN A N 1
ATOM 878 C CA . ASN A 1 114 ? 6.544 -10.688 -1.191 1.00 87.50 114 ASN A CA 1
ATOM 879 C C . ASN A 1 114 ? 6.970 -9.411 -1.946 1.00 87.50 114 ASN A C 1
ATOM 881 O O . ASN A 1 114 ? 7.388 -8.409 -1.352 1.00 87.50 114 ASN A O 1
ATOM 885 N N . ARG A 1 115 ? 6.878 -9.452 -3.283 1.00 84.88 115 ARG A N 1
ATOM 886 C CA . ARG A 1 115 ? 7.313 -8.362 -4.181 1.00 84.88 115 ARG A CA 1
ATOM 887 C C . ARG A 1 115 ? 6.561 -7.048 -3.969 1.00 84.88 115 ARG A C 1
ATOM 889 O O . ARG A 1 115 ? 7.134 -5.988 -4.219 1.00 84.88 115 ARG A O 1
ATOM 896 N N . GLU A 1 116 ? 5.321 -7.100 -3.482 1.00 82.12 116 GLU A N 1
ATOM 897 C CA . GLU A 1 116 ? 4.533 -5.901 -3.166 1.00 82.12 116 GLU A CA 1
ATOM 898 C C . GLU A 1 116 ? 5.183 -5.065 -2.058 1.00 82.12 116 GLU A C 1
ATOM 900 O O . GLU A 1 116 ? 5.175 -3.831 -2.088 1.00 82.12 116 GLU A O 1
ATOM 905 N N . ASN A 1 117 ? 5.799 -5.740 -1.085 1.00 86.75 117 ASN A N 1
ATOM 906 C CA . ASN A 1 117 ? 6.447 -5.094 0.047 1.00 86.75 117 ASN A CA 1
ATOM 907 C C . ASN A 1 117 ? 7.961 -4.938 -0.133 1.00 86.75 117 ASN A C 1
ATOM 909 O O . ASN A 1 117 ? 8.534 -3.958 0.349 1.00 86.75 117 ASN A O 1
ATOM 913 N N . PHE A 1 118 ? 8.616 -5.862 -0.833 1.00 92.00 118 PHE A N 1
ATOM 914 C CA . PHE A 1 118 ? 10.068 -5.892 -1.008 1.00 92.00 118 PHE A CA 1
ATOM 915 C C . PHE A 1 118 ? 10.458 -5.760 -2.480 1.00 92.00 118 PHE A C 1
ATOM 917 O O . PHE A 1 118 ? 10.978 -6.681 -3.106 1.00 92.00 118 PHE 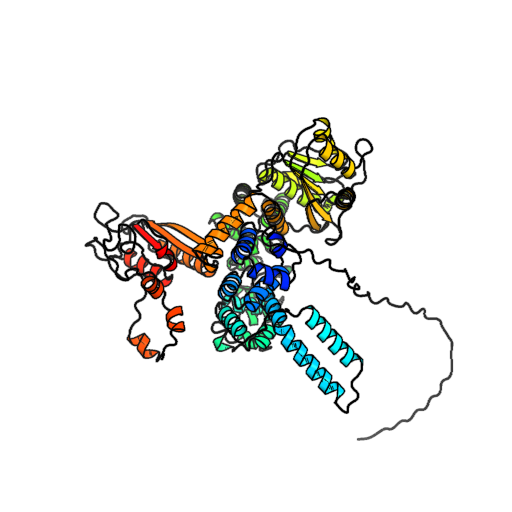A O 1
ATOM 924 N N . GLY A 1 119 ? 10.234 -4.565 -3.026 1.00 90.44 119 GLY A N 1
ATOM 925 C CA . GLY A 1 119 ? 10.643 -4.222 -4.380 1.00 90.44 119 GLY A CA 1
ATOM 926 C C . GLY A 1 119 ? 12.127 -3.857 -4.503 1.00 90.44 119 GLY A C 1
ATOM 927 O O . GLY A 1 119 ? 12.908 -3.849 -3.546 1.00 90.44 119 GLY A O 1
ATOM 928 N N . LEU A 1 120 ? 12.512 -3.463 -5.720 1.00 92.50 120 LEU A N 1
ATOM 929 C CA . LEU A 1 120 ? 13.856 -2.975 -6.043 1.00 92.50 120 LEU A CA 1
ATOM 930 C C . LEU A 1 120 ? 14.378 -1.882 -5.082 1.00 92.50 120 LEU A C 1
ATOM 932 O O . LEU A 1 120 ? 15.550 -1.959 -4.698 1.00 92.50 120 LEU A O 1
ATOM 936 N N . PRO A 1 121 ? 13.584 -0.865 -4.673 1.00 92.75 121 PRO A N 1
ATOM 937 C CA . PRO A 1 121 ? 14.071 0.172 -3.766 1.00 92.75 121 PRO A CA 1
ATOM 938 C C . PRO A 1 121 ? 14.470 -0.371 -2.392 1.00 92.75 121 PRO A C 1
ATOM 940 O O . PRO A 1 121 ? 15.499 0.039 -1.853 1.00 92.75 121 PRO A O 1
ATOM 943 N N . GLU A 1 122 ? 13.673 -1.275 -1.822 1.00 96.81 122 GLU A N 1
ATOM 944 C CA . GLU A 1 122 ? 13.924 -1.907 -0.530 1.00 96.81 122 GLU A CA 1
ATOM 945 C C . GLU A 1 122 ? 15.180 -2.778 -0.585 1.00 96.81 122 GLU A C 1
ATOM 947 O O . GLU A 1 122 ? 16.073 -2.619 0.247 1.00 96.81 122 GLU A O 1
ATOM 952 N N . ILE A 1 123 ? 15.284 -3.631 -1.606 1.00 97.19 123 ILE A N 1
ATOM 953 C CA . ILE A 1 123 ? 16.412 -4.549 -1.816 1.00 97.19 123 ILE A CA 1
ATOM 954 C C . ILE A 1 123 ? 17.714 -3.774 -1.991 1.00 97.19 123 ILE A C 1
ATOM 956 O O . ILE A 1 123 ? 18.704 -4.054 -1.312 1.00 97.19 123 ILE A O 1
ATOM 960 N N . LEU A 1 124 ? 17.715 -2.756 -2.859 1.00 96.94 124 LEU A N 1
ATOM 961 C CA . LEU A 1 124 ? 18.898 -1.935 -3.091 1.00 96.94 124 LEU A CA 1
ATOM 962 C C . LEU A 1 124 ? 19.323 -1.203 -1.819 1.00 96.94 124 LEU A C 1
ATOM 964 O O . LEU A 1 124 ? 20.503 -1.220 -1.482 1.00 96.94 124 LEU A O 1
ATOM 968 N N . LYS A 1 125 ? 18.389 -0.577 -1.095 1.00 96.56 125 LYS A N 1
ATOM 969 C CA . LYS A 1 125 ? 18.713 0.126 0.155 1.00 96.56 125 LYS A CA 1
ATOM 970 C C . LYS A 1 125 ? 19.239 -0.840 1.215 1.00 96.56 125 LYS A C 1
ATOM 972 O O . LYS A 1 125 ? 20.213 -0.516 1.890 1.00 96.56 125 LYS A O 1
ATOM 977 N N . ALA A 1 126 ? 18.634 -2.019 1.347 1.00 97.94 126 ALA A N 1
ATOM 978 C CA . ALA A 1 126 ? 19.074 -3.034 2.297 1.00 97.94 126 ALA A CA 1
ATOM 979 C C . ALA A 1 126 ? 20.491 -3.529 1.974 1.00 97.94 126 ALA A C 1
ATOM 981 O O . ALA A 1 126 ? 21.320 -3.689 2.876 1.00 97.94 126 ALA A O 1
ATOM 982 N N . LEU A 1 127 ? 20.798 -3.692 0.685 1.00 97.88 127 LEU A N 1
ATOM 983 C CA . LEU A 1 127 ? 22.128 -4.055 0.213 1.00 97.88 127 LEU A CA 1
ATOM 984 C C . LEU A 1 127 ? 23.132 -2.907 0.384 1.00 97.88 127 LEU A C 1
ATOM 986 O O . LEU A 1 127 ? 24.257 -3.155 0.805 1.00 97.88 127 LEU A O 1
ATOM 990 N N . GLU A 1 128 ? 22.743 -1.654 0.126 1.00 96.94 128 GLU A N 1
ATOM 991 C CA . GLU A 1 128 ? 23.578 -0.463 0.352 1.00 96.94 128 GLU A CA 1
ATOM 992 C C . GLU A 1 128 ? 23.987 -0.339 1.835 1.00 96.94 128 GLU A C 1
ATOM 994 O O . GLU A 1 128 ? 25.135 0.011 2.119 1.00 96.94 128 GLU A O 1
ATOM 999 N N . LEU A 1 129 ? 23.104 -0.683 2.786 1.00 96.69 129 LEU A N 1
ATOM 1000 C CA . LEU A 1 129 ? 23.438 -0.716 4.221 1.00 96.69 129 LEU A CA 1
ATOM 1001 C C . LEU A 1 129 ? 24.517 -1.761 4.552 1.00 96.69 129 LEU A C 1
ATOM 1003 O O . LEU A 1 129 ? 25.412 -1.487 5.358 1.00 96.69 129 LEU A O 1
ATOM 1007 N N . LEU A 1 130 ? 24.459 -2.934 3.913 1.00 97.44 130 LEU A N 1
ATOM 1008 C CA . LEU A 1 130 ? 25.462 -3.997 4.053 1.00 97.44 130 LEU A CA 1
ATOM 1009 C C . LEU A 1 130 ? 26.758 -3.698 3.277 1.00 97.44 130 LEU A C 1
ATOM 1011 O O . LEU A 1 130 ? 27.844 -4.131 3.673 1.00 97.44 130 LEU A O 1
ATOM 1015 N N . ASP A 1 131 ? 26.667 -2.951 2.178 1.00 97.44 131 ASP A N 1
ATOM 1016 C CA . ASP A 1 131 ? 27.798 -2.566 1.331 1.00 97.44 131 ASP A CA 1
ATOM 1017 C C . ASP A 1 131 ? 28.553 -1.330 1.852 1.00 97.44 131 ASP A C 1
ATOM 1019 O O . ASP A 1 131 ? 29.714 -1.100 1.496 1.00 97.44 131 ASP A O 1
ATOM 1023 N N . ALA A 1 132 ? 27.941 -0.550 2.748 1.00 96.69 132 ALA A N 1
ATOM 1024 C CA . ALA A 1 132 ? 28.515 0.677 3.302 1.00 96.69 132 ALA A CA 1
ATOM 1025 C C . ALA A 1 132 ? 29.945 0.473 3.837 1.00 96.69 132 ALA A C 1
ATOM 1027 O O . ALA A 1 132 ? 30.831 1.290 3.585 1.00 96.69 132 ALA A O 1
ATOM 1028 N N . GLY A 1 133 ? 30.224 -0.661 4.491 1.00 96.19 133 GLY A N 1
ATOM 1029 C CA . GLY A 1 133 ? 31.568 -0.990 4.979 1.00 96.19 133 GLY A CA 1
ATOM 1030 C C . GLY A 1 133 ? 32.618 -1.185 3.870 1.00 96.19 133 GLY A C 1
ATOM 1031 O O . GLY A 1 133 ? 33.789 -0.842 4.051 1.00 96.19 133 GLY A O 1
ATOM 1032 N N . ARG A 1 134 ? 32.237 -1.714 2.698 1.00 96.12 134 ARG A N 1
ATOM 1033 C CA . ARG A 1 134 ? 33.117 -1.790 1.515 1.00 96.12 134 ARG A CA 1
ATOM 1034 C C . ARG A 1 134 ? 33.356 -0.392 0.948 1.00 96.12 134 ARG A C 1
ATOM 1036 O O . ARG A 1 134 ? 34.508 -0.041 0.690 1.00 96.12 134 ARG A O 1
ATOM 1043 N N . GLN A 1 135 ? 32.304 0.414 0.818 1.00 96.75 135 GLN A N 1
ATOM 1044 C CA . GLN A 1 135 ? 32.395 1.775 0.282 1.00 96.75 135 GLN A CA 1
ATOM 1045 C C . GLN A 1 135 ? 33.279 2.686 1.143 1.00 96.75 135 GLN A C 1
ATOM 1047 O O . GLN A 1 135 ? 34.138 3.380 0.598 1.00 96.75 135 GLN A O 1
ATOM 1052 N N . VAL A 1 136 ? 33.159 2.617 2.475 1.00 97.38 136 VAL A N 1
ATOM 1053 C CA . VAL A 1 136 ? 34.041 3.337 3.414 1.00 97.38 136 VAL A CA 1
ATOM 1054 C C . VAL A 1 136 ? 35.507 3.010 3.138 1.00 97.38 136 VAL A C 1
ATOM 1056 O O . VAL A 1 136 ? 36.302 3.918 2.908 1.00 97.38 136 VAL A O 1
ATOM 1059 N N . ARG A 1 137 ? 35.866 1.722 3.032 1.00 97.31 137 ARG A N 1
ATOM 1060 C CA . ARG A 1 137 ? 37.249 1.298 2.742 1.00 97.31 137 ARG A CA 1
ATOM 1061 C C . ARG A 1 137 ? 37.757 1.820 1.393 1.00 97.31 137 ARG A C 1
ATOM 1063 O O . ARG A 1 137 ? 38.920 2.216 1.283 1.00 97.31 137 ARG A O 1
ATOM 1070 N N . ILE A 1 138 ? 36.904 1.851 0.367 1.00 96.62 138 ILE A N 1
ATOM 1071 C CA . ILE A 1 138 ? 37.245 2.404 -0.955 1.00 96.62 138 ILE A CA 1
ATOM 1072 C C . ILE A 1 138 ? 37.523 3.910 -0.855 1.00 96.62 138 ILE A C 1
ATOM 1074 O O . ILE A 1 138 ? 38.541 4.388 -1.371 1.00 96.62 138 ILE A O 1
ATOM 1078 N N . LEU A 1 139 ? 36.652 4.663 -0.178 1.00 97.25 139 LEU A N 1
ATOM 1079 C CA . LEU A 1 139 ? 36.802 6.109 -0.006 1.00 97.25 139 LEU A CA 1
ATOM 1080 C C . LEU A 1 139 ? 38.008 6.461 0.867 1.00 97.25 139 LEU A C 1
ATOM 1082 O O . LEU A 1 139 ? 38.753 7.376 0.520 1.00 97.25 139 LEU A O 1
ATOM 1086 N N . GLU A 1 140 ? 38.265 5.707 1.934 1.00 97.75 140 GLU A N 1
ATOM 1087 C CA . GLU A 1 140 ? 39.458 5.850 2.770 1.00 97.75 140 GLU A CA 1
ATOM 1088 C C . GLU A 1 140 ? 40.737 5.599 1.971 1.00 97.75 140 GLU A C 1
ATOM 1090 O O . GLU A 1 140 ? 41.680 6.389 2.046 1.00 97.75 140 GLU A O 1
ATOM 1095 N N . LYS A 1 141 ? 40.772 4.538 1.152 1.00 97.94 141 LYS A N 1
ATOM 1096 C CA . LYS A 1 141 ? 41.906 4.256 0.260 1.00 97.94 141 LYS A CA 1
ATOM 1097 C C . LYS A 1 141 ? 42.111 5.397 -0.735 1.00 97.94 141 LYS A C 1
ATOM 1099 O O . LYS A 1 141 ? 43.237 5.862 -0.909 1.00 97.94 141 LYS A O 1
ATOM 1104 N N . ARG A 1 142 ? 41.036 5.902 -1.351 1.00 97.38 142 ARG A N 1
ATOM 1105 C CA . ARG A 1 142 ? 41.085 7.057 -2.263 1.00 97.38 142 ARG A CA 1
ATOM 1106 C C . ARG A 1 142 ? 41.583 8.319 -1.564 1.00 97.38 142 ARG A C 1
ATOM 1108 O O . ARG A 1 142 ? 42.417 9.028 -2.122 1.00 97.38 142 ARG A O 1
ATOM 1115 N N . MET A 1 143 ? 41.110 8.584 -0.351 1.00 97.12 143 MET A N 1
ATOM 1116 C CA . MET A 1 143 ? 41.545 9.715 0.463 1.00 97.12 143 MET A CA 1
ATOM 1117 C C . MET A 1 143 ? 43.041 9.614 0.787 1.00 97.12 143 MET A C 1
ATOM 1119 O O . MET A 1 143 ? 43.765 10.581 0.552 1.00 97.12 143 MET A O 1
ATOM 1123 N N . LYS A 1 144 ? 43.521 8.440 1.225 1.00 97.19 144 LYS A N 1
ATOM 1124 C CA . LYS A 1 144 ? 44.947 8.177 1.488 1.00 97.19 144 LYS A CA 1
ATOM 1125 C C . LYS A 1 144 ? 45.803 8.381 0.233 1.00 97.19 144 LYS A C 1
ATOM 1127 O O . LYS A 1 144 ? 46.817 9.069 0.294 1.00 97.19 144 LYS A O 1
ATOM 1132 N N . MET A 1 145 ? 45.375 7.871 -0.926 1.00 96.81 145 MET A N 1
ATOM 1133 C CA . MET A 1 145 ? 46.089 8.079 -2.198 1.00 96.81 145 MET A CA 1
ATOM 1134 C C . MET A 1 145 ? 46.182 9.562 -2.581 1.00 96.81 145 MET A C 1
ATOM 1136 O O . MET A 1 145 ? 47.241 10.026 -2.997 1.00 96.81 145 MET A O 1
ATOM 1140 N N . LEU A 1 146 ? 45.096 10.324 -2.414 1.00 96.25 146 LEU A N 1
ATOM 1141 C CA . LEU A 1 146 ? 45.079 11.762 -2.701 1.00 96.25 146 LEU A CA 1
ATOM 1142 C C . LEU A 1 146 ? 45.976 12.562 -1.746 1.00 96.25 146 LEU A C 1
ATOM 1144 O O . LEU A 1 146 ? 46.582 13.540 -2.175 1.00 96.25 146 LEU A O 1
ATOM 1148 N N . GLN A 1 147 ? 46.086 12.139 -0.484 1.00 94.88 147 GLN A N 1
ATOM 1149 C CA . GLN A 1 147 ? 46.980 12.749 0.507 1.00 94.88 147 GLN A CA 1
ATOM 1150 C C . GLN A 1 147 ? 48.461 12.473 0.219 1.00 94.88 147 GLN A C 1
ATOM 1152 O O . GLN A 1 147 ? 49.291 13.342 0.463 1.00 94.88 147 GLN A O 1
ATOM 1157 N N . VAL A 1 148 ? 48.788 11.291 -0.314 1.00 96.06 148 VAL A N 1
ATOM 1158 C CA . VAL A 1 148 ? 50.164 10.916 -0.690 1.00 96.06 148 VAL A CA 1
ATOM 1159 C C . VAL A 1 148 ? 50.563 11.478 -2.062 1.00 96.06 148 VAL A C 1
ATOM 1161 O O . VAL A 1 148 ? 51.749 11.664 -2.338 1.00 96.06 148 VAL A O 1
ATOM 1164 N N . SER A 1 149 ? 49.599 11.770 -2.942 1.00 94.31 149 SER A N 1
ATOM 1165 C CA . SER A 1 149 ? 49.894 12.290 -4.279 1.00 94.31 149 SER A CA 1
ATOM 1166 C C . SER A 1 149 ? 50.636 13.634 -4.216 1.00 94.31 149 SER A C 1
ATOM 1168 O O . SER A 1 149 ? 50.233 14.548 -3.502 1.00 94.31 149 SER A O 1
ATOM 1170 N N . LYS A 1 150 ? 51.709 13.783 -5.009 1.00 93.00 150 LYS A N 1
ATOM 1171 C CA . LYS A 1 150 ? 52.509 15.027 -5.074 1.00 93.00 150 LYS A CA 1
ATOM 1172 C C . LYS A 1 150 ? 51.701 16.242 -5.560 1.00 93.00 150 LYS A C 1
ATOM 1174 O O . LYS A 1 150 ? 52.111 17.382 -5.358 1.00 93.00 150 LYS A O 1
ATOM 1179 N N . ASN A 1 151 ? 50.562 16.007 -6.211 1.00 94.25 151 ASN A N 1
ATOM 1180 C CA . ASN A 1 151 ? 49.694 17.059 -6.723 1.00 94.25 151 ASN A CA 1
ATOM 1181 C C . ASN A 1 151 ? 48.849 17.652 -5.591 1.00 94.25 151 ASN A C 1
ATOM 1183 O O . ASN A 1 151 ? 48.164 16.935 -4.868 1.00 94.25 151 ASN A O 1
ATOM 1187 N N . LYS A 1 152 ? 48.842 18.984 -5.467 1.00 91.88 152 LYS A N 1
ATOM 1188 C CA . LYS A 1 152 ? 48.059 19.694 -4.446 1.00 91.88 152 LYS A CA 1
ATOM 1189 C C . LYS A 1 152 ? 46.554 19.537 -4.712 1.00 91.88 152 LYS A C 1
ATOM 1191 O O . LYS A 1 152 ? 45.965 20.288 -5.490 1.00 91.88 152 LYS A O 1
ATOM 1196 N N . VAL A 1 153 ? 45.921 18.563 -4.059 1.00 94.88 153 VAL A N 1
ATOM 1197 C CA . VAL A 1 153 ? 44.467 18.349 -4.110 1.00 94.88 153 VAL A CA 1
ATOM 1198 C C . VAL A 1 153 ? 43.752 19.472 -3.355 1.00 94.88 153 VAL A C 1
ATOM 1200 O O . VAL A 1 153 ? 44.202 19.935 -2.306 1.00 94.88 153 VAL A O 1
ATOM 1203 N N . LYS A 1 154 ? 42.615 19.938 -3.882 1.00 96.31 154 LYS A N 1
ATOM 1204 C CA . LYS A 1 154 ? 41.820 20.995 -3.242 1.00 96.31 154 LYS A CA 1
ATOM 1205 C C . LYS A 1 154 ? 41.267 20.497 -1.890 1.00 96.31 154 LYS A C 1
ATOM 1207 O O . LYS A 1 154 ? 40.634 19.439 -1.876 1.00 96.31 154 LYS A O 1
ATOM 1212 N N . PRO A 1 155 ? 41.375 21.273 -0.790 1.00 95.56 155 PRO A N 1
ATOM 1213 C CA . PRO A 1 155 ? 40.837 20.891 0.524 1.00 95.56 155 PRO A CA 1
ATOM 1214 C C . PRO A 1 155 ? 39.353 20.512 0.499 1.00 95.56 155 PRO A C 1
ATOM 1216 O O . PRO A 1 155 ? 38.934 19.598 1.200 1.00 95.56 155 PRO A O 1
ATOM 1219 N N . LYS A 1 156 ? 38.567 21.151 -0.379 1.00 96.62 156 LYS A N 1
ATOM 1220 C CA . LYS A 1 156 ? 37.143 20.849 -0.582 1.00 96.62 156 LYS A CA 1
ATOM 1221 C C . LYS A 1 156 ? 36.889 19.393 -0.997 1.00 96.62 156 LYS A C 1
ATOM 1223 O O . LYS A 1 156 ? 35.905 18.810 -0.561 1.00 96.62 156 LYS A O 1
ATOM 1228 N N . THR A 1 157 ? 37.760 18.800 -1.816 1.00 95.69 157 THR A N 1
ATOM 1229 C CA . THR A 1 157 ? 37.614 17.404 -2.260 1.00 95.69 157 THR A CA 1
ATOM 1230 C C . THR A 1 157 ? 37.858 16.435 -1.106 1.00 95.69 157 THR A C 1
ATOM 1232 O O . THR A 1 157 ? 37.095 15.492 -0.936 1.00 95.69 157 THR A O 1
ATOM 1235 N N . ILE A 1 158 ? 38.879 16.696 -0.283 1.00 96.00 158 ILE A N 1
ATOM 1236 C CA . ILE A 1 158 ? 39.170 15.891 0.913 1.00 96.00 158 ILE A CA 1
ATOM 1237 C C . ILE A 1 158 ? 38.046 16.048 1.943 1.00 96.00 158 ILE A C 1
ATOM 1239 O O . ILE A 1 158 ? 37.590 15.057 2.497 1.00 96.00 158 ILE A O 1
ATOM 1243 N N . GLY A 1 159 ? 37.567 17.277 2.161 1.00 95.94 159 GLY A N 1
ATOM 1244 C CA . GLY A 1 159 ? 36.436 17.547 3.050 1.00 95.94 159 GLY A CA 1
ATOM 1245 C C . GLY A 1 159 ? 35.168 16.806 2.626 1.00 95.94 159 GLY A C 1
ATOM 1246 O O . GLY A 1 159 ? 34.499 16.227 3.474 1.00 95.94 159 GLY A O 1
ATOM 1247 N N . LYS A 1 160 ? 34.884 16.744 1.316 1.00 96.62 160 LYS A N 1
ATOM 1248 C CA . LYS A 1 160 ? 33.770 15.948 0.788 1.00 96.62 160 LYS A CA 1
ATOM 1249 C C . LYS A 1 160 ? 33.954 14.453 1.070 1.00 96.62 160 LYS A C 1
ATOM 1251 O O . LYS A 1 160 ? 33.041 13.842 1.599 1.00 96.62 160 LYS A O 1
ATOM 1256 N N . LEU A 1 161 ? 35.134 13.889 0.791 1.00 96.88 161 LEU A N 1
ATOM 1257 C CA . LEU A 1 161 ? 35.407 12.469 1.060 1.00 96.88 161 LEU A CA 1
ATOM 1258 C C . LEU A 1 161 ? 35.249 12.110 2.541 1.00 96.88 161 LEU A C 1
ATOM 1260 O O . LEU A 1 161 ? 34.703 11.058 2.842 1.00 96.88 161 LEU A O 1
ATOM 1264 N N . LYS A 1 162 ? 35.698 12.979 3.456 1.00 97.19 162 LYS A N 1
ATOM 1265 C CA . LYS A 1 162 ? 35.498 12.784 4.899 1.00 97.19 162 LYS A CA 1
ATOM 1266 C C . LYS A 1 162 ? 34.018 12.769 5.264 1.00 97.19 162 LYS A C 1
ATOM 1268 O O . LYS A 1 162 ? 33.568 11.821 5.884 1.00 97.19 162 LYS A O 1
ATOM 1273 N N . SER A 1 163 ? 33.262 13.761 4.793 1.00 96.56 163 SER A N 1
ATOM 1274 C CA . SER A 1 163 ? 31.816 13.813 5.023 1.00 96.56 163 SER A CA 1
ATOM 1275 C C . SER A 1 163 ? 31.094 12.586 4.456 1.00 96.56 163 SER A C 1
ATOM 1277 O O . SER A 1 163 ? 30.204 12.060 5.113 1.00 96.56 163 SER A O 1
ATOM 1279 N N . ASP A 1 164 ? 31.485 12.105 3.273 1.00 96.25 164 ASP A N 1
ATOM 1280 C CA . ASP A 1 164 ? 30.912 10.896 2.671 1.00 96.25 164 ASP A CA 1
ATOM 1281 C C . ASP A 1 164 ? 31.235 9.643 3.516 1.00 96.25 164 ASP A C 1
ATOM 1283 O O . ASP A 1 164 ? 30.360 8.804 3.722 1.00 96.25 164 ASP A O 1
ATOM 1287 N N . ILE A 1 165 ? 32.459 9.534 4.053 1.00 97.25 165 ILE A N 1
ATOM 1288 C CA . ILE A 1 165 ? 32.868 8.457 4.975 1.00 97.25 165 ILE A CA 1
ATOM 1289 C C . ILE A 1 165 ? 32.060 8.509 6.277 1.00 97.25 165 ILE A C 1
ATOM 1291 O O . ILE A 1 165 ? 31.535 7.481 6.697 1.00 97.25 165 ILE A O 1
ATOM 1295 N N . ASP A 1 166 ? 31.923 9.684 6.893 1.00 96.44 166 ASP A N 1
ATOM 1296 C CA . ASP A 1 166 ? 31.187 9.857 8.150 1.00 96.44 166 ASP A CA 1
ATOM 1297 C C . ASP A 1 166 ? 29.702 9.498 7.972 1.00 96.44 166 ASP A C 1
ATOM 1299 O O . ASP A 1 166 ? 29.136 8.746 8.767 1.00 96.44 166 ASP A O 1
ATOM 1303 N N . ASN A 1 167 ? 29.092 9.938 6.866 1.00 94.25 167 ASN A N 1
ATOM 1304 C CA . ASN A 1 167 ? 27.712 9.601 6.511 1.00 94.25 167 ASN A CA 1
ATOM 1305 C C . ASN A 1 167 ? 27.512 8.095 6.284 1.00 94.25 167 ASN A C 1
ATOM 1307 O O . ASN A 1 167 ? 26.486 7.539 6.678 1.00 94.25 167 ASN A O 1
ATOM 1311 N N . LEU A 1 168 ? 28.468 7.428 5.630 1.00 94.38 168 LEU A N 1
ATOM 1312 C CA . LEU A 1 168 ? 28.413 5.982 5.421 1.00 94.38 168 LEU A CA 1
ATOM 1313 C C . LEU A 1 168 ? 28.628 5.216 6.725 1.00 94.38 168 LEU A C 1
ATOM 1315 O O . LEU A 1 168 ? 27.916 4.249 6.960 1.00 94.38 168 LEU A O 1
ATOM 1319 N N . ASN A 1 169 ? 29.541 5.656 7.592 1.00 94.00 169 ASN A N 1
ATOM 1320 C CA . ASN A 1 169 ? 29.745 5.051 8.908 1.00 94.00 169 ASN A CA 1
ATOM 1321 C C . ASN A 1 169 ? 28.500 5.170 9.794 1.00 94.00 169 ASN A C 1
ATOM 1323 O O . ASN A 1 169 ? 28.166 4.211 10.478 1.00 94.00 169 ASN A O 1
ATOM 1327 N N . ALA A 1 170 ? 27.777 6.292 9.726 1.00 91.44 170 ALA A N 1
ATOM 1328 C CA . ALA A 1 170 ? 26.516 6.472 10.447 1.00 91.44 170 ALA A CA 1
ATOM 1329 C C . ALA A 1 170 ? 25.386 5.549 9.946 1.00 91.44 170 ALA A C 1
ATOM 1331 O O . ALA A 1 170 ? 24.477 5.218 10.701 1.00 91.44 170 ALA A O 1
ATOM 1332 N N . LYS A 1 171 ? 25.423 5.144 8.669 1.00 89.94 171 LYS A N 1
ATOM 1333 C CA . LYS A 1 171 ? 24.431 4.240 8.059 1.00 89.94 171 LYS A CA 1
ATOM 1334 C C . LYS A 1 171 ? 24.844 2.773 8.081 1.00 89.94 171 LYS A C 1
ATOM 1336 O O . LYS A 1 171 ? 23.991 1.907 7.920 1.00 89.94 171 LYS A O 1
ATOM 1341 N N . LYS A 1 172 ? 26.140 2.496 8.199 1.00 91.00 172 LYS A N 1
ATOM 1342 C CA . LYS A 1 172 ? 26.710 1.157 8.105 1.00 91.00 172 LYS A CA 1
ATOM 1343 C C . LYS A 1 172 ? 26.050 0.252 9.137 1.00 91.00 172 LYS A C 1
ATOM 1345 O O . LYS A 1 172 ? 26.049 0.564 10.325 1.00 91.00 172 LYS A O 1
ATOM 1350 N N . SER A 1 173 ? 25.550 -0.893 8.678 1.00 91.19 173 SER A N 1
ATOM 1351 C CA . SER A 1 173 ? 25.095 -1.934 9.594 1.00 91.19 173 SER A CA 1
ATOM 1352 C C . SER A 1 173 ? 26.267 -2.387 10.482 1.00 91.19 173 SER A C 1
ATOM 1354 O O . SER A 1 173 ? 27.342 -2.696 9.949 1.00 91.19 173 SER A O 1
ATOM 1356 N N . PRO A 1 174 ? 26.104 -2.443 11.817 1.00 91.00 174 PRO A N 1
ATOM 1357 C CA . PRO A 1 174 ? 27.131 -3.003 12.692 1.00 91.00 174 PRO A CA 1
ATOM 1358 C C . PRO A 1 174 ? 27.335 -4.507 12.443 1.00 91.00 174 PRO A C 1
ATOM 1360 O O . PRO A 1 174 ? 28.402 -5.036 12.753 1.00 91.00 174 PRO A O 1
ATOM 1363 N N . TYR A 1 175 ? 26.353 -5.168 11.820 1.00 94.44 175 TYR A N 1
ATOM 1364 C CA . TYR A 1 175 ? 26.346 -6.600 11.535 1.00 94.44 175 TYR A CA 1
ATOM 1365 C C . TYR A 1 175 ? 26.330 -6.886 10.028 1.00 94.44 175 TYR A C 1
ATOM 1367 O O . TYR A 1 175 ? 25.688 -6.176 9.249 1.00 94.44 175 TYR A O 1
ATOM 1375 N N . GLY A 1 176 ? 26.994 -7.969 9.625 1.00 93.38 176 GLY A N 1
ATOM 1376 C CA . GLY A 1 176 ? 26.976 -8.466 8.250 1.00 93.38 176 GLY A CA 1
ATOM 1377 C C . GLY A 1 176 ? 27.748 -7.616 7.231 1.00 93.38 176 GLY A C 1
ATOM 1378 O O . GLY A 1 176 ? 28.368 -6.597 7.535 1.00 93.38 176 GLY A O 1
ATOM 1379 N N . SER A 1 177 ? 27.746 -8.082 5.981 1.00 95.81 177 SER A N 1
ATOM 1380 C CA . SER A 1 177 ? 28.266 -7.351 4.819 1.00 95.81 177 SER A CA 1
ATOM 1381 C C . SER A 1 177 ? 27.606 -7.851 3.532 1.00 95.81 177 SER A C 1
ATOM 1383 O O . SER A 1 177 ? 26.999 -8.924 3.532 1.00 95.81 177 SER A O 1
ATOM 1385 N N . ALA A 1 178 ? 27.734 -7.096 2.436 1.00 95.62 178 ALA A N 1
ATOM 1386 C CA . ALA A 1 178 ? 27.290 -7.511 1.102 1.00 95.62 178 ALA A CA 1
ATOM 1387 C C . ALA A 1 178 ? 28.173 -8.664 0.575 1.00 95.62 178 ALA A C 1
ATOM 1389 O O . ALA A 1 178 ? 29.106 -8.467 -0.204 1.00 95.62 178 ALA A O 1
ATOM 1390 N N . SER A 1 179 ? 27.933 -9.866 1.098 1.00 96.06 179 SER A N 1
ATOM 1391 C CA . SER A 1 179 ? 28.714 -11.072 0.819 1.00 96.06 179 SER A CA 1
ATOM 1392 C C . SER A 1 179 ? 28.336 -11.709 -0.521 1.00 96.06 179 SER A C 1
ATOM 1394 O O . SER A 1 179 ? 27.268 -11.452 -1.075 1.00 96.06 179 SER A O 1
ATOM 1396 N N . GLY A 1 180 ? 29.193 -12.604 -1.024 1.00 96.06 180 GLY A N 1
ATOM 1397 C CA . GLY A 1 180 ? 28.908 -13.367 -2.244 1.00 96.06 180 GLY A CA 1
ATOM 1398 C C . GLY A 1 180 ? 27.620 -14.194 -2.156 1.00 96.06 180 GLY A C 1
ATOM 1399 O O . GLY A 1 180 ? 26.919 -14.309 -3.160 1.00 96.06 180 GLY A O 1
ATOM 1400 N N . ALA A 1 181 ? 27.283 -14.697 -0.961 1.00 95.69 181 ALA A N 1
ATOM 1401 C CA . ALA A 1 181 ? 26.034 -15.408 -0.701 1.00 95.69 181 ALA A CA 1
ATOM 1402 C C . ALA A 1 181 ? 24.823 -14.476 -0.851 1.00 95.69 181 ALA A C 1
ATOM 1404 O O . ALA A 1 181 ? 23.937 -14.768 -1.645 1.00 95.69 181 ALA A O 1
ATOM 1405 N N . VAL A 1 182 ? 24.833 -13.300 -0.208 1.00 96.94 182 VAL A N 1
ATOM 1406 C CA . VAL A 1 182 ? 23.761 -12.295 -0.371 1.00 96.94 182 VAL A CA 1
ATOM 1407 C C . VAL A 1 182 ? 23.586 -11.924 -1.848 1.00 96.94 182 VAL A C 1
ATOM 1409 O O . VAL A 1 182 ? 22.471 -11.932 -2.362 1.00 96.94 182 VAL A O 1
ATOM 1412 N N . CYS A 1 183 ? 24.684 -11.695 -2.577 1.00 97.12 183 CYS A N 1
ATOM 1413 C CA . CYS A 1 183 ? 24.615 -11.421 -4.013 1.00 97.12 183 CYS A CA 1
ATOM 1414 C C . CYS A 1 183 ? 24.083 -12.611 -4.836 1.00 97.12 183 CYS A C 1
ATOM 1416 O O . CYS A 1 183 ? 23.455 -12.384 -5.866 1.00 97.12 183 CYS A O 1
ATOM 1418 N N . LYS A 1 184 ? 24.312 -13.867 -4.415 1.00 96.00 184 LYS A N 1
ATOM 1419 C CA . LYS A 1 184 ? 23.730 -15.061 -5.061 1.00 96.00 184 LYS A CA 1
ATOM 1420 C C . LYS A 1 184 ? 22.208 -15.070 -4.910 1.00 96.00 184 LYS A C 1
ATOM 1422 O O . LYS A 1 184 ? 21.534 -15.251 -5.917 1.00 96.00 184 LYS A O 1
ATOM 1427 N N . HIS A 1 185 ? 21.687 -14.792 -3.715 1.00 94.44 185 HIS A N 1
ATOM 1428 C CA . HIS A 1 185 ? 20.241 -14.703 -3.477 1.00 94.44 185 HIS A CA 1
ATOM 1429 C C . HIS A 1 185 ? 19.588 -13.593 -4.303 1.00 94.44 185 HIS A C 1
ATOM 1431 O O . HIS A 1 185 ? 18.562 -13.812 -4.935 1.00 94.44 185 HIS A O 1
ATOM 1437 N N . ILE A 1 186 ? 20.217 -12.417 -4.384 1.00 96.25 186 ILE A N 1
ATOM 1438 C CA . ILE A 1 186 ? 19.690 -11.320 -5.207 1.00 96.25 186 ILE A CA 1
ATOM 1439 C C . ILE A 1 186 ? 19.693 -11.696 -6.698 1.00 96.25 186 ILE A C 1
ATOM 1441 O O . ILE A 1 186 ? 18.734 -11.386 -7.395 1.00 96.25 186 ILE A O 1
ATOM 1445 N N . ARG A 1 187 ? 20.721 -12.401 -7.193 1.00 96.25 187 ARG A N 1
ATOM 1446 C CA . ARG A 1 187 ? 20.737 -12.929 -8.573 1.00 96.25 187 ARG A CA 1
ATOM 1447 C C . ARG A 1 187 ? 19.640 -13.961 -8.828 1.00 96.25 187 ARG A C 1
ATOM 1449 O O . ARG A 1 187 ? 19.073 -13.985 -9.912 1.00 96.25 187 ARG A O 1
ATOM 1456 N N . GLN A 1 188 ? 19.346 -14.822 -7.856 1.00 94.12 188 GLN A N 1
ATOM 1457 C CA . GLN A 1 188 ? 18.222 -15.756 -7.964 1.00 94.12 188 GLN A CA 1
ATOM 1458 C C . GLN A 1 188 ? 16.902 -14.989 -8.037 1.00 94.12 188 GLN A C 1
ATOM 1460 O O . GLN A 1 188 ? 16.124 -15.220 -8.953 1.00 94.12 188 GLN A O 1
ATOM 1465 N N . TRP A 1 189 ? 16.711 -14.002 -7.161 1.00 94.12 189 TRP A N 1
ATOM 1466 C CA . TRP A 1 189 ? 15.551 -13.118 -7.199 1.00 94.12 189 TRP A CA 1
ATOM 1467 C C . TRP A 1 189 ? 15.400 -12.403 -8.551 1.00 94.12 189 TRP A C 1
ATOM 1469 O O . TRP A 1 189 ? 14.307 -12.412 -9.107 1.00 94.12 189 TRP A O 1
ATOM 1479 N N . THR A 1 190 ? 16.466 -11.866 -9.160 1.00 94.75 190 THR A N 1
ATOM 1480 C CA . THR A 1 190 ? 16.335 -11.197 -10.471 1.00 94.75 190 THR A CA 1
ATOM 1481 C C . THR A 1 190 ? 15.895 -12.129 -11.599 1.00 94.75 190 THR A C 1
ATOM 1483 O O . THR A 1 190 ? 15.219 -11.685 -12.522 1.00 94.75 190 THR A O 1
ATOM 1486 N N . ARG A 1 191 ? 16.228 -13.422 -11.527 1.00 94.56 191 ARG A N 1
ATOM 1487 C CA . ARG A 1 191 ? 15.808 -14.410 -12.537 1.00 94.56 191 ARG A CA 1
ATOM 1488 C C . ARG A 1 191 ? 14.316 -14.703 -12.495 1.00 94.56 191 ARG A C 1
ATOM 1490 O O . ARG A 1 191 ? 13.775 -15.188 -13.479 1.00 94.56 191 ARG A O 1
ATOM 1497 N N . THR A 1 192 ? 13.660 -14.391 -11.380 1.00 89.62 192 THR A N 1
ATOM 1498 C CA . THR A 1 192 ? 12.220 -14.605 -11.224 1.00 89.62 192 THR A CA 1
ATOM 1499 C C . THR A 1 192 ? 11.374 -13.556 -11.957 1.00 89.62 192 THR A C 1
ATOM 1501 O O . THR A 1 192 ? 10.159 -13.715 -12.029 1.00 89.62 192 THR A O 1
ATOM 1504 N N . PHE A 1 193 ? 11.971 -12.486 -12.501 1.00 87.88 193 PHE A N 1
ATOM 1505 C CA . PHE A 1 193 ? 11.227 -11.491 -13.277 1.00 87.88 193 PHE A CA 1
ATOM 1506 C C . PHE A 1 193 ? 10.868 -11.998 -14.670 1.00 87.88 193 PHE A C 1
ATOM 1508 O O . PHE A 1 193 ? 11.729 -12.468 -15.419 1.00 87.88 193 PHE A O 1
ATOM 1515 N N . THR A 1 194 ? 9.605 -11.825 -15.036 1.00 87.94 194 THR A N 1
ATOM 1516 C CA . THR A 1 194 ? 9.086 -12.094 -16.381 1.00 87.94 194 THR A CA 1
ATOM 1517 C C . THR A 1 194 ? 9.594 -11.066 -17.395 1.00 87.94 194 THR A C 1
ATOM 1519 O O . THR A 1 194 ? 10.143 -10.014 -17.043 1.00 87.94 194 THR A O 1
ATOM 1522 N N . LYS A 1 195 ? 9.417 -11.364 -18.685 1.00 91.00 195 LYS A N 1
ATOM 1523 C CA . LYS A 1 195 ? 9.769 -10.438 -19.766 1.00 91.00 195 LYS A CA 1
ATOM 1524 C C . LYS A 1 195 ? 8.973 -9.135 -19.635 1.00 91.00 195 LYS A C 1
ATOM 1526 O O . LYS A 1 195 ? 9.545 -8.051 -19.730 1.00 91.00 195 LYS A O 1
ATOM 1531 N N . GLU A 1 196 ? 7.683 -9.256 -19.358 1.00 84.50 196 GLU A N 1
ATOM 1532 C CA . GLU A 1 196 ? 6.715 -8.169 -19.246 1.00 84.50 196 GLU A CA 1
ATOM 1533 C C . GLU A 1 196 ? 7.055 -7.246 -18.068 1.00 84.50 196 GLU A C 1
ATOM 1535 O O . GLU A 1 196 ? 7.032 -6.023 -18.209 1.00 84.50 196 GLU A O 1
ATOM 1540 N N . GLU A 1 197 ? 7.452 -7.807 -16.920 1.00 85.94 197 GLU A N 1
ATOM 1541 C CA . GLU A 1 197 ? 7.910 -7.028 -15.761 1.00 85.94 197 GLU A CA 1
ATOM 1542 C C . GLU A 1 197 ? 9.209 -6.264 -16.050 1.00 85.94 197 GLU A C 1
ATOM 1544 O O . GLU A 1 197 ? 9.355 -5.095 -15.678 1.00 85.94 197 GLU A O 1
ATOM 1549 N N . LEU A 1 198 ? 10.166 -6.900 -16.732 1.00 92.88 198 LEU A N 1
ATOM 1550 C CA . LEU A 1 198 ? 11.416 -6.239 -17.106 1.00 92.88 198 LEU A CA 1
ATOM 1551 C C . LEU A 1 198 ? 11.163 -5.118 -18.121 1.00 92.88 198 LEU A C 1
ATOM 1553 O O . LEU A 1 198 ? 11.703 -4.021 -17.961 1.00 92.88 198 LEU A O 1
ATOM 1557 N N . GLU A 1 199 ? 10.302 -5.340 -19.116 1.00 90.81 199 GLU A N 1
ATOM 1558 C CA . GLU A 1 199 ? 9.872 -4.302 -20.058 1.00 90.81 199 GLU A CA 1
ATOM 1559 C C . GLU A 1 199 ? 9.138 -3.162 -19.343 1.00 90.81 199 GLU A C 1
ATOM 1561 O O . GLU A 1 199 ? 9.447 -1.991 -19.583 1.00 90.81 199 GLU A O 1
ATOM 1566 N N . PHE A 1 200 ? 8.259 -3.469 -18.388 1.00 86.56 200 PHE A N 1
ATOM 1567 C CA . PHE A 1 200 ? 7.635 -2.472 -17.519 1.00 86.56 200 PHE A CA 1
ATOM 1568 C C . PHE A 1 200 ? 8.702 -1.599 -16.835 1.00 86.56 200 PHE A C 1
ATOM 1570 O O . PHE A 1 200 ? 8.651 -0.367 -16.908 1.00 86.56 200 PHE A O 1
ATOM 1577 N N . PHE A 1 201 ? 9.743 -2.195 -16.245 1.00 89.50 201 PHE A N 1
ATOM 1578 C CA . PHE A 1 201 ? 10.819 -1.416 -15.628 1.00 89.50 201 PHE A CA 1
ATOM 1579 C C . PHE A 1 201 ? 11.561 -0.515 -16.612 1.00 89.50 201 PHE A C 1
ATOM 1581 O O . PHE A 1 201 ? 11.956 0.585 -16.223 1.00 89.50 201 PHE A O 1
ATOM 1588 N N . THR A 1 202 ? 11.722 -0.927 -17.873 1.00 92.62 202 THR A N 1
ATOM 1589 C CA . THR A 1 202 ? 12.374 -0.076 -18.881 1.00 92.62 202 THR A CA 1
ATOM 1590 C C . THR A 1 202 ? 11.585 1.185 -19.219 1.00 92.62 202 THR A C 1
ATOM 1592 O O . THR A 1 202 ? 12.189 2.202 -19.568 1.00 92.62 202 THR A O 1
ATOM 1595 N N . VAL A 1 203 ? 10.256 1.126 -19.097 1.00 87.38 203 VAL A N 1
ATOM 1596 C CA . VAL A 1 203 ? 9.339 2.209 -19.464 1.00 87.38 203 VAL A CA 1
ATOM 1597 C C . VAL A 1 203 ? 9.054 3.137 -18.281 1.00 87.38 203 VAL A C 1
ATOM 1599 O O . VAL A 1 203 ? 9.005 4.356 -18.453 1.00 87.38 203 VAL A O 1
ATOM 1602 N N . PHE A 1 204 ? 8.870 2.593 -17.074 1.00 81.06 204 PHE A N 1
ATOM 1603 C CA . PHE A 1 204 ? 8.360 3.368 -15.935 1.00 81.06 204 PHE A CA 1
ATOM 1604 C C . PHE A 1 204 ? 9.377 3.703 -14.860 1.00 81.06 204 PHE A C 1
ATOM 1606 O O . PHE A 1 204 ? 9.182 4.682 -14.135 1.00 81.06 204 PHE A O 1
ATOM 1613 N N . LEU A 1 205 ? 10.421 2.891 -14.700 1.00 83.81 205 LEU A N 1
ATOM 1614 C CA . LEU A 1 205 ? 11.334 3.030 -13.573 1.00 83.81 205 LEU A CA 1
ATOM 1615 C C . LEU A 1 205 ? 12.677 3.638 -13.990 1.00 83.81 205 LEU A C 1
ATOM 1617 O O . LEU A 1 205 ? 13.148 3.446 -15.112 1.00 83.81 205 LEU A O 1
ATOM 1621 N N . PRO A 1 206 ? 13.334 4.383 -13.081 1.00 88.81 206 PRO A N 1
ATOM 1622 C CA . PRO A 1 206 ? 14.670 4.897 -13.337 1.00 88.81 206 PRO A CA 1
ATOM 1623 C C . PRO A 1 206 ? 15.679 3.754 -13.510 1.00 88.81 206 PRO A C 1
ATOM 1625 O O . PRO A 1 206 ? 15.574 2.698 -12.885 1.00 88.81 206 PRO A O 1
ATOM 1628 N N . LYS A 1 207 ? 16.715 4.001 -14.317 1.00 94.06 207 LYS A N 1
ATOM 1629 C CA . LYS A 1 207 ? 17.771 3.021 -14.628 1.00 94.06 207 LYS A CA 1
ATOM 1630 C C . LYS A 1 207 ? 18.810 2.912 -13.506 1.00 94.06 207 LYS A C 1
ATOM 1632 O O . LYS A 1 207 ? 19.482 1.895 -13.357 1.00 94.06 207 LYS A O 1
ATOM 1637 N N . GLU A 1 208 ? 18.982 3.975 -12.723 1.00 95.25 208 GLU A N 1
ATOM 1638 C CA . GLU A 1 208 ? 20.033 4.117 -11.712 1.00 95.25 208 GLU A CA 1
ATOM 1639 C C . GLU A 1 208 ? 19.988 3.049 -10.607 1.00 95.25 208 GLU A C 1
ATOM 1641 O O . GLU A 1 208 ? 21.059 2.542 -10.265 1.00 95.25 208 GLU A O 1
ATOM 1646 N N . PRO A 1 209 ? 18.822 2.669 -10.046 1.00 94.81 209 PRO A N 1
ATOM 1647 C CA . PRO A 1 209 ? 18.763 1.602 -9.052 1.00 94.81 209 PRO A CA 1
ATOM 1648 C C . PRO A 1 209 ? 19.271 0.258 -9.587 1.00 94.81 209 PRO A C 1
ATOM 1650 O O . PRO A 1 209 ? 20.052 -0.406 -8.910 1.00 94.81 209 PRO A O 1
ATOM 1653 N N . TRP A 1 210 ? 18.915 -0.098 -10.825 1.00 95.75 210 TRP A N 1
ATOM 1654 C CA . TRP A 1 210 ? 19.384 -1.323 -11.478 1.00 95.75 210 TRP A CA 1
ATOM 1655 C C . TRP A 1 210 ? 20.890 -1.312 -11.728 1.00 95.75 210 TRP A C 1
ATOM 1657 O O . TRP A 1 210 ? 21.555 -2.299 -11.424 1.00 95.75 210 TRP A O 1
ATOM 1667 N N . LYS A 1 211 ? 21.451 -0.185 -12.195 1.00 97.44 211 LYS A N 1
ATOM 1668 C CA . LYS A 1 211 ? 22.912 -0.023 -12.340 1.00 97.44 211 LYS A CA 1
ATOM 1669 C C . LYS A 1 211 ? 23.632 -0.256 -11.021 1.00 97.44 211 LYS A C 1
ATOM 1671 O O . LYS A 1 211 ? 24.582 -1.023 -10.963 1.00 97.44 211 LYS A O 1
ATOM 1676 N N . LYS A 1 212 ? 23.164 0.386 -9.948 1.00 96.62 212 LYS A N 1
ATOM 1677 C CA . LYS A 1 212 ? 23.772 0.240 -8.621 1.00 96.62 212 LYS A CA 1
ATOM 1678 C C . LYS A 1 212 ? 23.696 -1.197 -8.119 1.00 96.62 212 LYS A C 1
ATOM 1680 O O . LYS A 1 212 ? 24.675 -1.698 -7.575 1.00 96.62 212 LYS A O 1
ATOM 1685 N N . LEU A 1 213 ? 22.550 -1.853 -8.301 1.00 96.62 213 LEU A N 1
ATOM 1686 C CA . LEU A 1 213 ? 22.381 -3.246 -7.906 1.00 96.62 213 LEU A CA 1
ATOM 1687 C C . LEU A 1 213 ? 23.333 -4.152 -8.701 1.00 96.62 213 LEU A C 1
ATOM 1689 O O . LEU A 1 213 ? 24.038 -4.964 -8.108 1.00 96.62 213 LEU A O 1
ATOM 1693 N N . ALA A 1 214 ? 23.440 -3.939 -10.015 1.00 97.38 214 ALA A N 1
ATOM 1694 C CA . ALA A 1 214 ? 24.368 -4.650 -10.888 1.00 97.38 214 ALA A CA 1
ATOM 1695 C C . ALA A 1 214 ? 25.841 -4.402 -10.529 1.00 97.38 214 ALA A C 1
ATOM 1697 O O . ALA A 1 214 ? 26.631 -5.343 -10.534 1.00 97.38 214 ALA A O 1
ATOM 1698 N N . ASP A 1 215 ? 26.213 -3.177 -10.149 1.00 96.81 215 ASP A N 1
ATOM 1699 C CA . ASP A 1 215 ? 27.573 -2.834 -9.720 1.00 96.81 215 ASP A CA 1
ATOM 1700 C C . ASP A 1 215 ? 27.961 -3.539 -8.404 1.00 96.81 215 ASP A C 1
ATOM 1702 O O . ASP A 1 215 ? 29.132 -3.867 -8.195 1.00 96.81 215 ASP A O 1
ATOM 1706 N N . ILE A 1 216 ? 27.000 -3.778 -7.500 1.00 96.81 216 ILE A N 1
ATOM 1707 C CA . ILE A 1 216 ? 27.242 -4.488 -6.233 1.00 96.81 216 ILE A CA 1
ATOM 1708 C C . ILE A 1 216 ? 27.211 -6.009 -6.434 1.00 96.81 216 ILE A C 1
ATOM 1710 O O . ILE A 1 216 ? 28.094 -6.707 -5.930 1.00 96.81 216 ILE A O 1
ATOM 1714 N N . CYS A 1 217 ? 26.213 -6.526 -7.155 1.00 97.31 217 CYS A N 1
ATOM 1715 C CA . CYS A 1 217 ? 25.976 -7.961 -7.322 1.00 97.31 217 CYS A CA 1
ATOM 1716 C C . CYS A 1 217 ? 26.706 -8.585 -8.517 1.00 97.31 217 CYS A C 1
ATOM 1718 O O . CYS A 1 217 ? 26.735 -9.812 -8.618 1.00 97.31 217 CYS A O 1
ATOM 1720 N N . HIS A 1 218 ? 27.305 -7.770 -9.386 1.00 96.81 218 HIS A N 1
ATOM 1721 C CA . HIS A 1 218 ? 27.992 -8.184 -10.610 1.00 96.81 218 HIS A CA 1
ATOM 1722 C C . HIS A 1 218 ? 27.104 -9.046 -11.519 1.00 96.81 218 HIS A C 1
ATOM 1724 O O . HIS A 1 218 ? 27.442 -10.189 -11.822 1.00 96.81 218 HIS A O 1
ATOM 1730 N N . PHE A 1 219 ? 25.949 -8.505 -11.917 1.00 97.69 219 PHE A N 1
ATOM 1731 C CA . PHE A 1 219 ? 24.992 -9.223 -12.761 1.00 97.69 219 PHE A CA 1
ATOM 1732 C C . PHE A 1 219 ? 25.544 -9.547 -14.151 1.00 97.69 219 PHE A C 1
ATOM 1734 O O . PHE A 1 219 ? 26.211 -8.725 -14.783 1.00 97.69 219 PHE A O 1
ATOM 1741 N N . HIS A 1 220 ? 25.195 -10.730 -14.650 1.00 97.00 220 HIS A N 1
ATOM 1742 C CA . HIS A 1 220 ? 25.437 -11.144 -16.025 1.00 97.00 220 HIS A CA 1
ATOM 1743 C C . HIS A 1 220 ? 24.157 -10.966 -16.860 1.00 97.00 220 HIS A C 1
ATOM 1745 O O . HIS A 1 220 ? 23.142 -11.567 -16.505 1.00 97.00 220 HIS A O 1
ATOM 1751 N N . PRO A 1 221 ? 24.186 -10.230 -17.993 1.00 96.00 221 PRO A N 1
ATOM 1752 C CA . PRO A 1 221 ? 22.986 -9.927 -18.780 1.00 96.00 221 PRO A CA 1
ATOM 1753 C C . PRO A 1 221 ? 22.142 -11.160 -19.129 1.00 96.00 221 PRO A C 1
ATOM 1755 O O . PRO A 1 221 ? 20.950 -11.173 -18.878 1.00 96.00 221 PRO A O 1
ATOM 1758 N N . GLU A 1 222 ? 22.765 -12.226 -19.633 1.00 95.81 222 GLU A N 1
ATOM 1759 C CA . GLU A 1 222 ? 22.029 -13.414 -20.102 1.00 95.81 222 GLU A CA 1
ATOM 1760 C C . GLU A 1 222 ? 21.687 -14.419 -18.993 1.00 95.81 222 GLU A C 1
ATOM 1762 O O . GLU A 1 222 ? 20.693 -15.124 -19.098 1.00 95.81 222 GLU A O 1
ATOM 1767 N N . LYS A 1 223 ? 22.491 -14.500 -17.921 1.00 95.75 223 LYS A N 1
ATOM 1768 C CA . LYS A 1 223 ? 22.282 -15.507 -16.863 1.00 95.75 223 LYS A CA 1
ATOM 1769 C C . LYS A 1 223 ? 21.336 -15.012 -15.779 1.00 95.75 223 LYS A C 1
ATOM 1771 O O . LYS A 1 223 ? 20.626 -15.809 -15.181 1.00 95.75 223 LYS A O 1
ATOM 1776 N N . ASP A 1 224 ? 21.374 -13.714 -15.486 1.00 96.44 224 ASP A N 1
ATOM 1777 C CA . ASP A 1 224 ? 20.573 -13.118 -14.416 1.00 96.44 224 ASP A CA 1
ATOM 1778 C C . ASP A 1 224 ? 19.310 -12.422 -14.946 1.00 96.44 224 ASP A C 1
ATOM 1780 O O . ASP A 1 224 ? 18.384 -12.219 -14.166 1.00 96.44 224 ASP A O 1
ATOM 1784 N N . PHE A 1 225 ? 19.247 -12.126 -16.255 1.00 96.75 225 PHE A N 1
ATOM 1785 C CA . PHE A 1 225 ? 18.058 -11.622 -16.959 1.00 96.75 225 PHE A CA 1
ATOM 1786 C C . PHE A 1 225 ? 17.748 -12.452 -18.222 1.00 96.75 225 PHE A C 1
ATOM 1788 O O . PHE A 1 225 ? 17.696 -11.899 -19.325 1.00 96.75 225 PHE A O 1
ATOM 1795 N N . PRO A 1 226 ? 17.540 -13.778 -18.096 1.00 94.88 226 PRO A N 1
ATOM 1796 C CA . PRO A 1 226 ? 17.332 -14.656 -19.252 1.00 94.88 226 PRO A CA 1
ATOM 1797 C C . PRO A 1 226 ? 16.105 -14.256 -20.086 1.00 94.88 226 PRO A C 1
ATOM 1799 O O . PRO A 1 226 ? 16.133 -14.356 -21.310 1.00 94.88 226 PRO A O 1
ATOM 1802 N N . ASN A 1 227 ? 15.068 -13.722 -19.435 1.00 93.69 227 ASN A N 1
ATOM 1803 C CA . ASN A 1 227 ? 13.812 -13.326 -20.075 1.00 93.69 227 ASN A CA 1
ATOM 1804 C C . ASN A 1 227 ? 13.914 -12.010 -20.867 1.00 93.69 227 ASN A C 1
ATOM 1806 O O . ASN A 1 227 ? 13.077 -11.745 -21.727 1.00 93.69 227 ASN A O 1
ATOM 1810 N N . LEU A 1 228 ? 14.936 -11.181 -20.606 1.00 95.69 228 LEU A N 1
ATOM 1811 C CA . LEU A 1 228 ? 15.172 -9.937 -21.347 1.00 95.69 228 LEU A CA 1
ATOM 1812 C C . LEU A 1 228 ? 16.676 -9.588 -21.397 1.00 95.69 228 LEU A C 1
ATOM 1814 O O . LEU A 1 228 ? 17.121 -8.651 -20.729 1.00 95.69 228 LEU A O 1
ATOM 1818 N N . PRO A 1 229 ? 17.490 -10.293 -22.209 1.00 95.56 229 PRO A N 1
ATOM 1819 C CA . PRO A 1 229 ? 18.956 -10.186 -22.157 1.00 95.56 229 PRO A CA 1
ATOM 1820 C C . PRO A 1 229 ? 19.524 -8.784 -22.440 1.00 95.56 229 PRO A C 1
ATOM 1822 O O . PRO A 1 229 ? 20.633 -8.447 -22.014 1.00 95.56 229 PRO A O 1
ATOM 1825 N N . TRP A 1 230 ? 18.776 -7.939 -23.157 1.00 96.62 230 TRP A N 1
ATOM 1826 C CA . TRP A 1 230 ? 19.169 -6.560 -23.453 1.00 96.62 230 TRP A CA 1
ATOM 1827 C C . TRP A 1 230 ? 18.863 -5.574 -22.309 1.00 96.62 230 TRP A C 1
ATOM 1829 O O . TRP A 1 230 ? 19.389 -4.459 -22.320 1.00 96.62 230 TRP A O 1
ATOM 1839 N N . PHE A 1 231 ? 18.090 -5.973 -21.291 1.00 97.38 231 PHE A N 1
ATOM 1840 C CA . PHE A 1 231 ? 17.637 -5.115 -20.187 1.00 97.38 231 PHE A CA 1
ATOM 1841 C C . PHE A 1 231 ? 18.783 -4.399 -19.468 1.00 97.38 231 PHE A C 1
ATOM 1843 O O . PHE A 1 231 ? 18.768 -3.178 -19.287 1.00 97.38 231 PHE A O 1
ATOM 1850 N N . LEU A 1 232 ? 19.817 -5.153 -19.078 1.00 97.25 232 LEU A N 1
ATOM 1851 C CA . LEU A 1 232 ? 20.940 -4.592 -18.332 1.00 97.25 232 LEU A CA 1
ATOM 1852 C C . LEU A 1 232 ? 21.737 -3.600 -19.190 1.00 97.25 232 LEU A C 1
ATOM 1854 O O . LEU A 1 232 ? 22.123 -2.534 -18.715 1.00 97.25 232 LEU A O 1
ATOM 1858 N N . ARG A 1 233 ? 21.929 -3.904 -20.477 1.00 97.56 233 ARG A N 1
ATOM 1859 C CA . ARG A 1 233 ? 22.609 -3.007 -21.422 1.00 97.56 233 ARG A CA 1
ATOM 1860 C C . ARG A 1 233 ? 21.827 -1.708 -21.615 1.00 97.56 233 ARG A C 1
ATOM 1862 O O . ARG A 1 233 ? 22.396 -0.620 -21.509 1.00 97.56 233 ARG A O 1
ATOM 1869 N N . PHE A 1 234 ? 20.507 -1.814 -21.765 1.00 96.81 234 PHE A N 1
ATOM 1870 C CA . PHE A 1 234 ? 19.612 -0.661 -21.808 1.00 96.81 234 PHE A CA 1
ATOM 1871 C C . PHE A 1 234 ? 19.691 0.187 -20.535 1.00 96.81 234 PHE A C 1
ATOM 1873 O O . PHE A 1 234 ? 19.697 1.423 -20.609 1.00 96.81 234 PHE A O 1
ATOM 1880 N N . CYS A 1 235 ? 19.792 -0.450 -19.361 1.00 96.38 235 CYS A N 1
ATOM 1881 C CA . CYS A 1 235 ? 20.041 0.264 -18.115 1.00 96.38 235 CYS A CA 1
ATOM 1882 C C . CYS A 1 235 ? 21.323 1.099 -18.239 1.00 96.38 235 CYS A C 1
ATOM 1884 O O . CYS A 1 235 ? 21.275 2.296 -17.965 1.00 96.38 235 CYS A O 1
ATOM 1886 N N . TYR A 1 236 ? 22.433 0.535 -18.730 1.00 97.25 236 TYR A N 1
ATOM 1887 C CA . TYR A 1 236 ? 23.713 1.243 -18.905 1.00 97.25 236 TYR A CA 1
ATOM 1888 C C . TYR A 1 236 ? 23.762 2.281 -20.035 1.00 97.25 236 TYR A C 1
ATOM 1890 O O . TYR A 1 236 ? 24.660 3.124 -20.008 1.00 97.25 236 TYR A O 1
ATOM 1898 N N . GLY A 1 237 ? 22.768 2.331 -20.920 1.00 95.81 237 GLY A N 1
ATOM 1899 C CA . GLY A 1 237 ? 22.602 3.421 -21.885 1.00 95.81 237 GLY A CA 1
ATOM 1900 C C . GLY A 1 237 ? 22.393 2.986 -23.328 1.00 95.81 237 GLY A C 1
ATOM 1901 O O . GLY A 1 237 ? 22.164 3.863 -24.157 1.00 95.81 237 GLY A O 1
ATOM 1902 N N . ASP A 1 238 ? 22.435 1.686 -23.616 1.00 96.56 238 ASP A N 1
ATOM 1903 C CA . ASP A 1 238 ? 22.142 1.173 -24.954 1.00 96.56 238 ASP A CA 1
ATOM 1904 C C . ASP A 1 238 ? 20.677 1.452 -25.330 1.00 96.56 238 ASP A C 1
ATOM 1906 O O . ASP A 1 238 ? 19.796 1.569 -24.465 1.00 96.56 238 ASP A O 1
ATOM 1910 N N . ASP A 1 239 ? 20.413 1.579 -26.629 1.00 96.00 239 ASP A N 1
ATOM 1911 C CA . ASP A 1 239 ? 19.050 1.711 -27.134 1.00 96.00 239 ASP A CA 1
ATOM 1912 C C . ASP A 1 239 ? 18.317 0.360 -27.065 1.00 96.00 239 ASP A C 1
ATOM 1914 O O . ASP A 1 239 ? 18.925 -0.689 -27.306 1.00 96.00 239 ASP A O 1
ATOM 1918 N N . PRO A 1 240 ? 17.017 0.361 -26.720 1.00 95.69 240 PRO A N 1
ATOM 1919 C CA . PRO A 1 240 ? 16.220 -0.854 -26.760 1.00 95.69 240 PRO A CA 1
ATOM 1920 C C . PRO A 1 240 ? 15.975 -1.271 -28.226 1.00 95.69 240 PRO A C 1
ATOM 1922 O O . PRO A 1 240 ? 15.988 -0.409 -29.112 1.00 95.69 240 PRO A O 1
ATOM 1925 N N . PRO A 1 241 ? 15.741 -2.564 -28.511 1.00 95.88 241 PRO A N 1
ATOM 1926 C CA . PRO A 1 241 ? 15.426 -3.027 -29.863 1.00 95.88 241 PRO A CA 1
ATOM 1927 C C . PRO A 1 241 ? 14.190 -2.324 -30.453 1.00 95.88 241 PRO A C 1
ATOM 1929 O O . PRO A 1 241 ? 13.256 -1.986 -29.726 1.00 95.88 241 PRO A O 1
ATOM 1932 N N . SER A 1 242 ? 14.181 -2.080 -31.767 1.00 93.81 242 SER A N 1
ATOM 1933 C CA . SER A 1 242 ? 13.180 -1.227 -32.439 1.00 93.81 242 SER A CA 1
ATOM 1934 C C . SER A 1 242 ? 11.746 -1.760 -32.396 1.00 93.81 242 SER A C 1
ATOM 1936 O O . SER A 1 242 ? 10.793 -0.997 -32.521 1.00 93.81 242 SER A O 1
ATOM 1938 N N . ASP A 1 243 ? 11.598 -3.068 -32.232 1.00 91.25 243 ASP A N 1
ATOM 1939 C CA . ASP A 1 243 ? 10.334 -3.793 -32.108 1.00 91.25 243 ASP A CA 1
ATOM 1940 C C . ASP A 1 243 ? 9.770 -3.788 -30.677 1.00 91.25 243 ASP A C 1
ATOM 1942 O O . ASP A 1 243 ? 8.687 -4.314 -30.436 1.00 91.25 243 ASP A O 1
ATOM 1946 N N . THR A 1 244 ? 10.472 -3.184 -29.714 1.00 91.69 244 THR A N 1
ATOM 1947 C CA . THR A 1 244 ? 10.055 -3.191 -28.305 1.00 91.69 244 THR A CA 1
ATOM 1948 C C . THR A 1 244 ? 9.228 -1.970 -27.925 1.00 91.69 244 THR A C 1
ATOM 1950 O O . THR A 1 244 ? 9.434 -0.858 -28.420 1.00 91.69 244 THR A O 1
ATOM 1953 N N . MET A 1 245 ? 8.351 -2.148 -26.934 1.00 90.06 245 MET A N 1
ATOM 1954 C CA . MET A 1 245 ? 7.567 -1.064 -26.334 1.00 90.06 245 MET A CA 1
ATOM 1955 C C . MET A 1 245 ? 8.453 0.084 -25.826 1.00 90.06 245 MET A C 1
ATOM 1957 O O . MET A 1 245 ? 8.125 1.252 -26.018 1.00 90.06 245 MET A O 1
ATOM 1961 N N . ALA A 1 246 ? 9.611 -0.226 -25.236 1.00 91.50 246 ALA A N 1
ATOM 1962 C CA . ALA A 1 246 ? 10.550 0.775 -24.730 1.00 91.50 246 ALA A CA 1
ATOM 1963 C C . ALA A 1 246 ? 11.063 1.721 -25.828 1.00 91.50 246 ALA A C 1
ATOM 1965 O O . ALA A 1 246 ? 11.220 2.924 -25.593 1.00 91.50 246 ALA A O 1
ATOM 1966 N N . PHE A 1 247 ? 11.304 1.193 -27.033 1.00 94.44 247 PHE A N 1
ATOM 1967 C CA . PHE A 1 247 ? 11.695 1.998 -28.187 1.00 94.44 247 PHE A CA 1
ATOM 1968 C C . PHE A 1 247 ? 10.551 2.912 -28.632 1.00 94.44 247 PHE A C 1
ATOM 1970 O O . PHE A 1 247 ? 10.750 4.119 -28.789 1.00 94.44 247 PHE A O 1
ATOM 1977 N N . GLN A 1 248 ? 9.343 2.358 -28.752 1.00 93.81 248 GLN A N 1
ATOM 1978 C CA . GLN A 1 248 ? 8.161 3.106 -29.180 1.00 93.81 248 GLN A CA 1
ATOM 1979 C C . GLN A 1 248 ? 7.797 4.223 -28.194 1.00 93.81 248 GLN A C 1
ATOM 1981 O O . GLN A 1 248 ? 7.557 5.354 -28.610 1.00 93.81 248 GLN A O 1
ATOM 1986 N N . CYS A 1 249 ? 7.871 3.965 -26.883 1.00 90.62 249 CYS A N 1
ATOM 1987 C CA . CYS A 1 249 ? 7.668 4.985 -25.851 1.00 90.62 249 CYS A CA 1
ATOM 1988 C C . CYS A 1 249 ? 8.640 6.169 -25.989 1.00 90.62 249 CYS A C 1
ATOM 1990 O O . CYS A 1 249 ? 8.248 7.316 -25.780 1.00 90.62 249 CYS A O 1
ATOM 1992 N N . LYS A 1 250 ? 9.900 5.915 -26.367 1.00 90.62 250 LYS A N 1
ATOM 1993 C CA . LYS A 1 250 ? 10.913 6.964 -26.575 1.00 90.62 250 LYS A CA 1
ATOM 1994 C C . LYS A 1 250 ? 10.635 7.808 -27.827 1.00 90.62 250 LYS A C 1
ATOM 1996 O O . LYS A 1 250 ? 11.058 8.962 -27.877 1.00 90.62 250 LYS A O 1
ATOM 2001 N N . ALA A 1 251 ? 9.935 7.249 -28.813 1.00 92.75 251 ALA A N 1
ATOM 2002 C CA . ALA A 1 251 ? 9.580 7.904 -30.072 1.00 92.75 251 ALA A CA 1
ATOM 2003 C C . ALA A 1 251 ? 8.226 8.648 -30.039 1.00 92.75 251 ALA A C 1
ATOM 2005 O O . ALA A 1 251 ? 7.821 9.225 -31.054 1.00 92.75 251 ALA A O 1
ATOM 2006 N N . LEU A 1 252 ? 7.523 8.651 -28.900 1.00 95.00 252 LEU A N 1
ATOM 2007 C CA . LEU A 1 252 ? 6.215 9.294 -28.772 1.00 95.00 252 LEU A CA 1
ATOM 2008 C C . LEU A 1 252 ? 6.279 10.812 -28.973 1.00 95.00 252 LEU A C 1
ATOM 2010 O O . LEU A 1 252 ? 7.101 11.516 -28.385 1.00 95.00 252 LEU A O 1
ATOM 2014 N N . SER A 1 253 ? 5.335 11.325 -29.753 1.00 96.06 253 SER A N 1
ATOM 2015 C CA . SER A 1 253 ? 5.126 12.747 -30.012 1.00 96.06 253 SER A CA 1
ATOM 2016 C C . SER A 1 253 ? 3.635 13.054 -30.150 1.00 96.06 253 SER A C 1
ATOM 2018 O O . SER A 1 253 ? 2.816 12.155 -30.323 1.00 96.06 253 SER A O 1
ATOM 2020 N N . ALA A 1 254 ? 3.269 14.336 -30.116 1.00 95.69 254 ALA A N 1
ATOM 2021 C CA . ALA A 1 254 ? 1.875 14.748 -30.285 1.00 95.69 254 ALA A CA 1
ATOM 2022 C C . ALA A 1 254 ? 1.287 14.358 -31.655 1.00 95.69 254 ALA A C 1
ATOM 2024 O O . ALA A 1 254 ? 0.074 14.183 -31.752 1.00 95.69 254 ALA A O 1
ATOM 2025 N N . ASP A 1 255 ? 2.132 14.216 -32.681 1.00 96.62 255 ASP A N 1
ATOM 2026 C CA . ASP A 1 255 ? 1.697 13.975 -34.059 1.00 96.62 255 ASP A CA 1
ATOM 2027 C C . ASP A 1 255 ? 1.487 12.482 -34.347 1.00 96.62 255 ASP A C 1
ATOM 2029 O O . ASP A 1 255 ? 0.541 12.120 -35.038 1.00 96.62 255 ASP A O 1
ATOM 2033 N N . ASN A 1 256 ? 2.319 11.605 -33.773 1.00 96.38 256 ASN A N 1
ATOM 2034 C CA . ASN A 1 256 ? 2.266 10.158 -34.021 1.00 96.38 256 ASN A CA 1
ATOM 2035 C C . ASN A 1 256 ? 1.527 9.355 -32.934 1.00 96.38 256 ASN A C 1
ATOM 2037 O O . ASN A 1 256 ? 1.311 8.158 -33.109 1.00 96.38 256 ASN A O 1
ATOM 2041 N N . ILE A 1 257 ? 1.112 9.974 -31.819 1.00 96.62 257 ILE A N 1
ATOM 2042 C CA . ILE A 1 257 ? 0.564 9.242 -30.663 1.00 96.62 257 ILE A CA 1
ATOM 2043 C C . ILE A 1 257 ? -0.641 8.362 -31.012 1.00 96.62 257 ILE A C 1
ATOM 2045 O O . ILE A 1 257 ? -0.734 7.228 -30.551 1.00 96.62 257 ILE A O 1
ATOM 2049 N N . ASN A 1 258 ? -1.550 8.862 -31.851 1.00 96.75 258 ASN A N 1
ATOM 2050 C CA . ASN A 1 258 ? -2.754 8.126 -32.231 1.00 96.75 258 ASN A CA 1
ATOM 2051 C C . ASN A 1 258 ? -2.451 6.958 -33.184 1.00 96.75 258 ASN A C 1
ATOM 2053 O O . ASN A 1 258 ? -3.220 6.008 -33.215 1.00 96.75 258 ASN A O 1
ATOM 2057 N N . GLU A 1 259 ? -1.355 7.010 -33.944 1.00 96.06 259 GLU A N 1
ATOM 2058 C CA . GLU A 1 259 ? -0.914 5.909 -34.810 1.00 96.06 259 GLU A CA 1
ATOM 2059 C C . GLU A 1 259 ? -0.182 4.846 -33.985 1.00 96.06 259 GLU A C 1
ATOM 2061 O O . GLU A 1 259 ? -0.516 3.667 -34.060 1.00 96.06 259 GLU A O 1
ATOM 2066 N N . ILE A 1 260 ? 0.732 5.262 -33.099 1.00 95.06 260 ILE A N 1
ATOM 2067 C CA . ILE A 1 260 ? 1.498 4.326 -32.267 1.00 95.06 260 ILE A CA 1
ATOM 2068 C C . ILE A 1 260 ? 0.582 3.557 -31.307 1.00 95.06 260 ILE A C 1
ATOM 2070 O O . ILE A 1 260 ? 0.743 2.353 -31.165 1.00 95.06 260 ILE A O 1
ATOM 2074 N N . VAL A 1 261 ? -0.410 4.204 -30.682 1.00 94.88 261 VAL A N 1
ATOM 2075 C CA . VAL A 1 261 ? -1.366 3.517 -29.784 1.00 94.88 261 VAL A CA 1
ATOM 2076 C C . VAL A 1 261 ? -2.265 2.521 -30.538 1.00 94.88 261 VAL A C 1
ATOM 2078 O O . VAL A 1 261 ? -2.794 1.580 -29.944 1.00 94.88 261 VAL A O 1
ATOM 2081 N N . LYS A 1 262 ? -2.444 2.680 -31.857 1.00 93.56 262 LYS A N 1
ATOM 2082 C CA . LYS A 1 262 ? -3.153 1.673 -32.664 1.00 93.56 262 LYS A CA 1
ATOM 2083 C C . LYS A 1 262 ? -2.328 0.396 -32.798 1.00 93.56 262 LYS A C 1
ATOM 2085 O O . LYS A 1 262 ? -2.894 -0.693 -32.688 1.00 93.56 262 LYS A O 1
ATOM 2090 N N . GLU A 1 263 ? -1.021 0.535 -32.987 1.00 92.62 263 GLU A N 1
ATOM 2091 C CA . GLU A 1 263 ? -0.100 -0.584 -33.203 1.00 92.62 263 GLU A CA 1
ATOM 2092 C C . GLU A 1 263 ? 0.403 -1.227 -31.903 1.00 92.62 263 GLU A C 1
ATOM 2094 O O . GLU A 1 263 ? 0.527 -2.448 -31.839 1.00 92.62 263 GLU A O 1
ATOM 2099 N N . TYR A 1 264 ? 0.651 -0.433 -30.859 1.00 91.62 264 TYR A N 1
ATOM 2100 C CA . TYR A 1 264 ? 1.276 -0.878 -29.613 1.00 91.62 264 TYR A CA 1
ATOM 2101 C C . TYR A 1 264 ? 0.387 -0.576 -28.396 1.00 91.62 264 TYR A C 1
ATOM 2103 O O . TYR A 1 264 ? -0.110 0.548 -28.269 1.00 91.62 264 TYR A O 1
ATOM 2111 N N . PRO A 1 265 ? 0.230 -1.526 -27.452 1.00 90.44 265 PRO A N 1
ATOM 2112 C CA . PRO A 1 265 ? -0.559 -1.341 -26.233 1.00 90.44 265 PRO A CA 1
ATOM 2113 C C . PRO A 1 265 ? 0.198 -0.478 -25.210 1.00 90.44 265 PRO A C 1
ATOM 2115 O O . PRO A 1 265 ? 0.717 -0.959 -24.204 1.00 90.44 265 PRO A O 1
ATOM 2118 N N . LEU A 1 266 ? 0.324 0.819 -25.494 1.00 90.00 266 LEU A N 1
ATOM 2119 C CA . LEU A 1 266 ? 1.115 1.735 -24.678 1.00 90.00 266 LEU A CA 1
ATOM 2120 C C . LEU A 1 266 ? 0.410 2.088 -23.365 1.00 90.00 266 LEU A C 1
ATOM 2122 O O . LEU A 1 266 ? -0.695 2.626 -23.388 1.00 90.00 266 LEU A O 1
ATOM 2126 N N . PRO A 1 267 ? 1.045 1.931 -22.204 1.00 86.56 267 PRO A N 1
ATOM 2127 C CA . PRO A 1 267 ? 0.374 2.257 -20.955 1.00 86.56 267 PRO A CA 1
ATOM 2128 C C . PRO A 1 267 ? -0.039 3.728 -20.857 1.00 86.56 267 PRO A C 1
ATOM 2130 O O . PRO A 1 267 ? 0.732 4.632 -21.210 1.00 86.56 267 PRO A O 1
ATOM 2133 N N . PHE A 1 268 ? -1.235 3.988 -20.317 1.00 89.31 268 PHE A N 1
ATOM 2134 C CA . PHE A 1 268 ? -1.820 5.331 -20.352 1.00 89.31 268 PHE A CA 1
ATOM 2135 C C . PHE A 1 268 ? -0.927 6.403 -19.720 1.00 89.31 268 PHE A C 1
ATOM 2137 O O . PHE A 1 268 ? -0.875 7.525 -20.216 1.00 89.31 268 PHE A O 1
ATOM 2144 N N . SER A 1 269 ? -0.173 6.100 -18.662 1.00 84.19 269 SER A N 1
ATOM 2145 C CA . SER A 1 269 ? 0.654 7.113 -17.997 1.00 84.19 269 SER A CA 1
ATOM 2146 C C . SER A 1 269 ? 1.789 7.669 -18.871 1.00 84.19 269 SER A C 1
ATOM 2148 O O . SER A 1 269 ? 2.212 8.798 -18.628 1.00 84.19 269 SER A O 1
ATOM 2150 N N . GLN A 1 270 ? 2.236 6.947 -19.908 1.00 87.69 270 GLN A N 1
ATOM 2151 C CA . GLN A 1 270 ? 3.186 7.461 -20.913 1.00 87.69 270 GLN A CA 1
ATOM 2152 C C . GLN A 1 270 ? 2.496 8.363 -21.943 1.00 87.69 270 GLN A C 1
ATOM 2154 O O . GLN A 1 270 ? 3.051 9.358 -22.415 1.00 87.69 270 GLN A O 1
ATOM 2159 N N . VAL A 1 271 ? 1.249 8.023 -22.259 1.00 92.75 271 VAL A N 1
ATOM 2160 C CA . VAL A 1 271 ? 0.404 8.720 -23.231 1.00 92.75 271 VAL A CA 1
ATOM 2161 C C . VAL A 1 271 ? -0.257 9.963 -22.620 1.00 92.75 271 VAL A C 1
ATOM 2163 O O . VAL A 1 271 ? -0.569 10.920 -23.326 1.00 92.75 271 VAL A O 1
ATOM 2166 N N . LYS A 1 272 ? -0.417 10.002 -21.292 1.00 91.88 272 LYS A N 1
ATOM 2167 C CA . LYS A 1 272 ? -1.166 11.016 -20.538 1.00 91.88 272 LYS A CA 1
ATOM 2168 C C . LYS A 1 272 ? -0.722 12.452 -20.811 1.00 91.88 272 LYS A C 1
ATOM 2170 O O . LYS A 1 272 ? -1.550 13.359 -20.817 1.00 91.88 272 LYS A O 1
ATOM 2175 N N . GLN A 1 273 ? 0.566 12.683 -21.056 1.00 93.75 273 GLN A N 1
ATOM 2176 C CA . GLN A 1 273 ? 1.071 14.015 -21.412 1.00 93.75 273 GLN A CA 1
ATOM 2177 C C . GLN A 1 273 ? 0.465 14.565 -22.720 1.00 93.75 273 GLN A C 1
ATOM 2179 O O . GLN A 1 273 ? 0.468 15.773 -22.935 1.00 93.75 273 GLN A O 1
ATOM 2184 N N . PHE A 1 274 ? -0.096 13.692 -23.560 1.00 95.75 274 PHE A N 1
ATOM 2185 C CA . PHE A 1 274 ? -0.778 14.011 -24.813 1.00 95.75 274 PHE A CA 1
ATOM 2186 C C . PHE A 1 274 ? -2.302 13.871 -24.717 1.00 95.75 274 PHE A C 1
ATOM 2188 O O . PHE A 1 274 ? -2.963 13.796 -25.749 1.00 95.75 274 PHE A O 1
ATOM 2195 N N . LYS A 1 275 ? -2.884 13.837 -23.509 1.00 95.12 275 LYS A N 1
ATOM 2196 C CA . LYS A 1 275 ? -4.321 13.574 -23.295 1.00 95.12 275 LYS A CA 1
ATOM 2197 C C . LYS A 1 275 ? -5.265 14.445 -24.133 1.00 95.12 275 LYS A C 1
ATOM 2199 O O . LYS A 1 275 ? -6.285 13.953 -24.605 1.00 95.12 275 LYS A O 1
ATOM 2204 N N . ASP A 1 276 ? -4.887 15.697 -24.389 1.00 96.19 276 ASP A N 1
ATOM 2205 C CA . ASP A 1 276 ? -5.678 16.653 -25.179 1.00 96.19 276 ASP A CA 1
ATOM 2206 C C . ASP A 1 276 ? -5.633 16.376 -26.696 1.00 96.19 276 ASP A C 1
ATOM 2208 O O . ASP A 1 276 ? -6.343 17.013 -27.472 1.00 96.19 276 ASP A O 1
ATOM 2212 N N . LYS A 1 277 ? -4.766 15.458 -27.139 1.00 97.00 277 LYS A N 1
ATOM 2213 C CA . LYS A 1 277 ? -4.588 15.034 -28.538 1.00 97.00 277 LYS A CA 1
ATOM 2214 C C . LYS A 1 277 ? -5.149 13.641 -28.818 1.00 97.00 277 LYS A C 1
ATOM 2216 O O . LYS A 1 277 ? -5.145 13.212 -29.972 1.00 97.00 277 LYS A O 1
ATOM 2221 N N . LEU A 1 278 ? -5.623 12.939 -27.788 1.00 96.81 278 LEU A N 1
ATOM 2222 C CA . LEU A 1 278 ? -6.190 11.603 -27.933 1.00 96.81 278 LEU A CA 1
ATOM 2223 C C . LEU A 1 278 ? -7.599 11.690 -28.507 1.00 96.81 278 LEU A C 1
ATOM 2225 O O . LEU A 1 278 ? -8.474 12.352 -27.944 1.00 96.81 278 LEU A O 1
ATOM 2229 N N . THR A 1 279 ? -7.816 10.988 -29.615 1.00 97.06 279 THR A N 1
ATOM 2230 C CA . THR A 1 279 ? -9.155 10.817 -30.190 1.00 97.06 279 THR A CA 1
ATOM 2231 C C . THR A 1 279 ? -9.996 9.862 -29.340 1.00 97.06 279 THR A C 1
ATOM 2233 O O . THR A 1 279 ? -9.451 9.086 -28.555 1.00 97.06 279 THR A O 1
ATOM 2236 N N . SER A 1 280 ? -11.320 9.883 -29.504 1.00 96.94 280 SER A N 1
ATOM 2237 C CA . SER A 1 280 ? -12.212 8.946 -28.807 1.00 96.94 280 SER A CA 1
ATOM 2238 C C . SER A 1 280 ? -11.908 7.480 -29.142 1.00 96.94 280 SER A C 1
ATOM 2240 O O . SER A 1 280 ? -11.918 6.639 -28.249 1.00 96.94 280 SER A O 1
ATOM 2242 N N . GLU A 1 281 ? -11.531 7.192 -30.395 1.00 96.62 281 GLU A N 1
ATOM 2243 C CA . GLU A 1 281 ? -11.066 5.866 -30.832 1.00 96.62 281 GLU A CA 1
ATOM 2244 C C . GLU A 1 281 ? -9.816 5.443 -30.048 1.00 96.62 281 GLU A C 1
ATOM 2246 O O . GLU A 1 281 ? -9.765 4.352 -29.485 1.00 96.62 281 GLU A O 1
ATOM 2251 N N . THR A 1 282 ? -8.830 6.339 -29.943 1.00 96.81 282 THR A N 1
ATOM 2252 C CA . THR A 1 282 ? -7.595 6.087 -29.191 1.00 96.81 282 THR A CA 1
ATOM 2253 C C . THR A 1 282 ? -7.880 5.869 -27.707 1.00 96.81 282 THR A C 1
ATOM 2255 O O . THR A 1 282 ? -7.336 4.944 -27.116 1.00 96.81 282 THR A O 1
ATOM 2258 N N . LYS A 1 283 ? -8.749 6.683 -27.091 1.00 97.75 283 LYS A N 1
ATOM 2259 C CA . LYS A 1 283 ? -9.148 6.519 -25.682 1.00 97.75 283 LYS A CA 1
ATOM 2260 C C . LYS A 1 283 ? -9.854 5.184 -25.443 1.00 97.75 283 LYS A C 1
ATOM 2262 O O . LYS A 1 283 ? -9.528 4.504 -24.474 1.00 97.75 283 LYS A O 1
ATOM 2267 N N . GLY A 1 284 ? -10.761 4.794 -26.342 1.00 97.06 284 GLY A N 1
ATOM 2268 C CA . GLY A 1 284 ? -11.418 3.488 -26.313 1.00 97.06 284 GLY A CA 1
ATOM 2269 C C . GLY A 1 284 ? -10.413 2.342 -26.406 1.00 97.06 284 GLY A C 1
ATOM 2270 O O . GLY A 1 284 ? -10.458 1.430 -25.589 1.00 97.06 284 GLY A O 1
ATOM 2271 N N . ARG A 1 285 ? -9.442 2.437 -27.323 1.00 96.50 285 ARG A N 1
ATOM 2272 C CA . ARG A 1 285 ? -8.385 1.428 -27.473 1.00 96.50 285 ARG A CA 1
ATOM 2273 C C . ARG A 1 285 ? -7.479 1.331 -26.247 1.00 96.50 285 ARG A C 1
ATOM 2275 O O . ARG A 1 285 ? -7.168 0.226 -25.826 1.00 96.50 285 ARG A O 1
ATOM 2282 N N . ILE A 1 286 ? -7.111 2.463 -25.640 1.00 95.38 286 ILE A N 1
ATOM 2283 C CA . ILE A 1 286 ? -6.377 2.482 -24.363 1.00 95.38 286 ILE A CA 1
ATOM 2284 C C . ILE A 1 286 ? -7.158 1.720 -23.294 1.00 95.38 286 ILE A C 1
ATOM 2286 O O . ILE A 1 286 ? -6.596 0.873 -22.609 1.00 95.38 286 ILE A O 1
ATOM 2290 N N . ALA A 1 287 ? -8.455 1.995 -23.165 1.00 95.81 287 ALA A N 1
ATOM 2291 C CA . ALA A 1 287 ? -9.297 1.314 -22.192 1.00 95.81 287 ALA A CA 1
ATOM 2292 C C . ALA A 1 287 ? -9.482 -0.187 -22.496 1.00 95.81 287 ALA A C 1
ATOM 2294 O O . ALA A 1 287 ? -9.726 -0.958 -21.573 1.00 95.81 287 ALA A O 1
ATOM 2295 N N . GLU A 1 288 ? -9.350 -0.601 -23.759 1.00 95.12 288 GLU A N 1
ATOM 2296 C CA . GLU A 1 288 ? -9.456 -1.993 -24.210 1.00 95.12 288 GLU A CA 1
ATOM 2297 C C . GLU A 1 288 ? -8.247 -2.842 -23.814 1.00 95.12 288 GLU A C 1
ATOM 2299 O O . GLU A 1 288 ? -8.428 -3.887 -23.196 1.00 95.12 288 GLU A O 1
ATOM 2304 N N . TYR A 1 289 ? -7.022 -2.413 -24.140 1.00 91.12 289 TYR A N 1
ATOM 2305 C CA . TYR A 1 289 ? -5.829 -3.221 -23.846 1.00 91.12 289 TYR A CA 1
ATOM 2306 C C . TYR A 1 289 ? -5.308 -3.054 -22.416 1.00 91.12 289 TYR A C 1
ATOM 2308 O O . TYR A 1 289 ? -4.450 -3.825 -21.985 1.00 91.12 289 TYR A O 1
ATOM 2316 N N . GLU A 1 290 ? -5.759 -2.034 -21.684 1.00 89.00 290 GLU A N 1
ATOM 2317 C CA . GLU A 1 290 ? -5.356 -1.846 -20.297 1.00 89.00 290 GLU A CA 1
ATOM 2318 C C . GLU A 1 290 ? -5.906 -3.001 -19.449 1.00 89.00 290 GLU A C 1
ATOM 2320 O O . GLU A 1 290 ? -7.111 -3.105 -19.190 1.00 89.00 290 GLU A O 1
ATOM 2325 N N . THR A 1 291 ? -4.997 -3.876 -19.015 1.00 81.62 291 THR A N 1
ATOM 2326 C CA . THR A 1 291 ? -5.333 -5.126 -18.322 1.00 81.62 291 THR A CA 1
ATOM 2327 C C . THR A 1 291 ? -6.068 -4.880 -17.013 1.00 81.62 291 THR A C 1
ATOM 2329 O O . THR A 1 291 ? -6.949 -5.650 -16.656 1.00 81.62 291 THR A O 1
ATOM 2332 N N . LYS A 1 292 ? -5.757 -3.781 -16.317 1.00 82.94 292 LYS A N 1
ATOM 2333 C CA . LYS A 1 292 ? -6.385 -3.418 -15.045 1.00 82.94 292 LYS A CA 1
ATOM 2334 C C . LYS A 1 292 ? -7.467 -2.366 -15.257 1.00 82.94 292 LYS A C 1
ATOM 2336 O O . LYS A 1 292 ? -7.159 -1.205 -15.541 1.00 82.94 292 LYS A O 1
ATOM 2341 N N . ILE A 1 293 ? -8.725 -2.733 -15.014 1.00 92.62 293 ILE A N 1
ATOM 2342 C CA . ILE A 1 293 ? -9.846 -1.781 -15.022 1.00 92.62 293 ILE A CA 1
ATOM 2343 C C . ILE A 1 293 ? -9.620 -0.590 -14.075 1.00 92.62 293 ILE A C 1
ATOM 2345 O O . ILE A 1 293 ? -10.030 0.536 -14.362 1.00 92.62 293 ILE A O 1
ATOM 2349 N N . ASP A 1 294 ? -8.879 -0.819 -12.991 1.00 88.94 294 ASP A N 1
ATOM 2350 C CA . ASP A 1 294 ? -8.458 0.186 -12.018 1.00 88.94 294 ASP A CA 1
ATOM 2351 C C . ASP A 1 294 ? -7.764 1.384 -12.666 1.00 88.94 294 ASP A C 1
ATOM 2353 O O . ASP A 1 294 ? -8.050 2.524 -12.304 1.00 88.94 294 ASP A O 1
ATOM 2357 N N . THR A 1 295 ? -6.881 1.152 -13.644 1.00 87.44 295 THR A N 1
ATOM 2358 C CA . THR A 1 295 ? -6.164 2.224 -14.345 1.00 87.44 295 THR A CA 1
ATOM 2359 C C . THR A 1 295 ? -7.142 3.097 -15.132 1.00 87.44 295 THR A C 1
ATOM 2361 O O . THR A 1 295 ? -7.042 4.327 -15.105 1.00 87.44 295 THR A O 1
ATOM 2364 N N . VAL A 1 296 ? -8.118 2.477 -15.802 1.00 94.56 296 VAL A N 1
ATOM 2365 C CA . VAL A 1 296 ? -9.128 3.184 -16.601 1.00 94.56 296 VAL A CA 1
ATOM 2366 C C . VAL A 1 296 ? -10.046 4.006 -15.695 1.00 94.56 296 VAL A C 1
ATOM 2368 O O . VAL A 1 296 ? -10.263 5.189 -15.955 1.00 94.56 296 VAL A O 1
ATOM 2371 N N . LEU A 1 297 ? -10.521 3.424 -14.587 1.00 94.12 297 LEU A N 1
ATOM 2372 C CA . LEU A 1 297 ? -11.331 4.123 -13.581 1.00 94.12 297 LEU A CA 1
ATOM 2373 C C . LEU A 1 297 ? -10.557 5.260 -12.904 1.00 94.12 297 LEU A C 1
ATOM 2375 O O . LEU A 1 297 ? -11.107 6.339 -12.668 1.00 94.12 297 LEU A O 1
ATOM 2379 N N . TRP A 1 298 ? -9.269 5.051 -12.621 1.00 89.56 298 TRP A N 1
ATOM 2380 C CA . TRP A 1 298 ? -8.406 6.065 -12.022 1.00 89.56 298 TRP A CA 1
ATOM 2381 C C . TRP A 1 298 ? -8.307 7.309 -12.906 1.00 89.56 298 TRP A C 1
ATOM 2383 O O . TRP A 1 298 ? -8.414 8.434 -12.410 1.00 89.56 298 TRP A O 1
ATOM 2393 N N . TRP A 1 299 ? -8.130 7.108 -14.214 1.00 92.50 299 TRP A N 1
ATOM 2394 C CA . TRP A 1 299 ? -7.943 8.172 -15.201 1.00 92.50 299 TRP A CA 1
ATOM 2395 C C . TRP A 1 299 ? -9.205 8.531 -15.988 1.00 92.50 299 TRP A C 1
ATOM 2397 O O . TRP A 1 299 ? -9.114 9.212 -17.011 1.00 92.50 299 TRP A O 1
ATOM 2407 N N . TYR A 1 300 ? -10.381 8.133 -15.502 1.00 95.81 300 TYR A N 1
ATOM 2408 C CA . TYR A 1 300 ? -11.641 8.314 -16.218 1.00 95.81 300 TYR A CA 1
ATOM 2409 C C . TYR A 1 300 ? -11.896 9.771 -16.645 1.00 95.81 300 TYR A C 1
ATOM 2411 O O . TYR A 1 300 ? -12.366 10.011 -17.748 1.00 95.81 300 TYR A O 1
ATOM 2419 N N . GLU A 1 301 ? -11.515 10.764 -15.835 1.00 94.12 301 GLU A N 1
ATOM 2420 C CA . GLU A 1 301 ? -11.654 12.192 -16.179 1.00 94.12 301 GLU A CA 1
ATOM 2421 C C . GLU A 1 301 ? -10.879 12.592 -17.448 1.00 94.12 301 GLU A C 1
ATOM 2423 O O . GLU A 1 301 ? -11.349 13.421 -18.226 1.00 94.12 301 GLU A O 1
ATOM 2428 N N . ASP A 1 302 ? -9.707 11.992 -17.677 1.00 94.56 302 ASP A N 1
ATOM 2429 C CA . ASP A 1 302 ? -8.874 12.247 -18.857 1.00 94.56 302 ASP A CA 1
ATOM 2430 C C . ASP A 1 302 ? -9.310 11.370 -20.054 1.00 94.56 302 ASP A C 1
ATOM 2432 O O . ASP A 1 302 ? -9.203 11.781 -21.218 1.00 94.56 302 ASP A O 1
ATOM 2436 N N . LEU A 1 303 ? -9.837 10.171 -19.780 1.00 96.00 303 LEU A N 1
ATOM 2437 C CA . LEU A 1 303 ? -10.269 9.185 -20.777 1.00 96.00 303 LEU A CA 1
ATOM 2438 C C . LEU A 1 303 ? -11.748 9.291 -21.173 1.00 96.00 303 LEU A C 1
ATOM 2440 O O . LEU A 1 303 ? -12.159 8.628 -22.118 1.00 96.00 303 LEU A O 1
ATOM 2444 N N . GLN A 1 304 ? -12.533 10.138 -20.511 1.00 96.00 304 GLN A N 1
ATOM 2445 C CA . GLN A 1 304 ? -13.977 10.224 -20.701 1.00 96.00 304 GLN A CA 1
ATOM 2446 C C . GLN A 1 304 ? -14.372 10.408 -22.179 1.00 96.00 304 GLN A C 1
ATOM 2448 O O . GLN A 1 304 ? -14.111 11.456 -22.782 1.00 96.00 304 GLN A O 1
ATOM 2453 N N . CYS A 1 305 ? -15.047 9.398 -22.731 1.00 96.44 305 CYS A N 1
ATOM 2454 C CA . CYS A 1 305 ? -15.769 9.411 -24.004 1.00 96.44 305 CYS A CA 1
ATOM 2455 C C . CYS A 1 305 ? -16.763 8.231 -24.058 1.00 96.44 305 CYS A C 1
ATOM 2457 O O . CYS A 1 305 ? -16.749 7.365 -23.183 1.00 96.44 305 CYS A O 1
ATOM 2459 N N . ALA A 1 306 ? -17.625 8.193 -25.078 1.00 96.88 306 ALA A N 1
ATOM 2460 C CA . ALA A 1 306 ? -18.687 7.187 -25.195 1.00 96.88 306 ALA A CA 1
ATOM 2461 C C . ALA A 1 306 ? -18.143 5.752 -25.344 1.00 96.88 306 ALA A C 1
ATOM 2463 O O . ALA A 1 306 ? -18.728 4.798 -24.841 1.00 96.88 306 ALA A O 1
ATOM 2464 N N . GLU A 1 307 ? -17.009 5.605 -26.021 1.00 96.81 307 GLU A N 1
ATOM 2465 C CA . GLU A 1 307 ? -16.311 4.345 -26.255 1.00 96.81 307 GLU A CA 1
ATOM 2466 C C . GLU A 1 307 ? -15.766 3.772 -24.944 1.00 96.81 307 GLU A C 1
ATOM 2468 O O . GLU A 1 307 ? -15.950 2.588 -24.674 1.00 96.81 307 GLU A O 1
ATOM 2473 N N . VAL A 1 308 ? -15.166 4.618 -24.099 1.00 97.75 308 VAL A N 1
ATOM 2474 C CA . VAL A 1 308 ? -14.681 4.218 -22.769 1.00 97.75 308 VAL A CA 1
ATOM 2475 C C . VAL A 1 308 ? -15.849 3.897 -21.838 1.00 97.75 308 VAL A C 1
ATOM 2477 O O . VAL A 1 308 ? -15.793 2.902 -21.122 1.00 97.75 308 VAL A O 1
ATOM 2480 N N . ASP A 1 309 ? -16.928 4.685 -21.881 1.00 97.94 309 ASP A N 1
ATOM 2481 C CA . ASP A 1 309 ? -18.146 4.427 -21.104 1.00 97.94 309 ASP A CA 1
ATOM 2482 C C . ASP A 1 309 ? -18.750 3.057 -21.435 1.00 97.94 309 ASP A C 1
ATOM 2484 O O . ASP A 1 309 ? -19.068 2.291 -20.526 1.00 97.94 309 ASP A O 1
ATOM 2488 N N . LYS A 1 310 ? -18.868 2.733 -22.730 1.00 97.25 310 LYS A N 1
ATOM 2489 C CA . LYS A 1 310 ? -19.360 1.434 -23.203 1.00 97.25 310 LYS A CA 1
ATOM 2490 C C . LYS A 1 310 ? -18.463 0.292 -22.727 1.00 97.25 310 LYS A C 1
ATOM 2492 O O . LYS A 1 310 ? -18.962 -0.722 -22.251 1.00 97.25 310 LYS A O 1
ATOM 2497 N N . LEU A 1 311 ? -17.151 0.467 -22.834 1.00 97.00 311 LEU A N 1
ATOM 2498 C CA . LEU A 1 311 ? -16.184 -0.560 -22.470 1.00 97.00 311 LEU A CA 1
ATOM 2499 C C . LEU A 1 311 ? -16.167 -0.834 -20.959 1.00 97.00 311 LEU A C 1
ATOM 2501 O O . LEU A 1 311 ? -16.119 -1.990 -20.547 1.00 97.00 311 LEU A O 1
ATOM 2505 N N . LEU A 1 312 ? -16.262 0.207 -20.127 1.00 97.44 312 LEU A N 1
ATOM 2506 C CA . LEU A 1 312 ? -16.407 0.053 -18.677 1.00 97.44 312 LEU A CA 1
ATOM 2507 C C . LEU A 1 312 ? -17.741 -0.609 -18.305 1.00 97.44 312 LEU A C 1
ATOM 2509 O O . LEU A 1 312 ? -17.757 -1.471 -17.432 1.00 97.44 312 LEU A O 1
ATOM 2513 N N . ASP A 1 313 ? -18.843 -0.254 -18.973 1.00 96.88 313 ASP A N 1
ATOM 2514 C CA . ASP A 1 313 ? -20.147 -0.902 -18.761 1.00 96.88 313 ASP A CA 1
ATOM 2515 C C . ASP A 1 313 ? -20.064 -2.409 -19.070 1.00 96.88 313 ASP A C 1
ATOM 2517 O O . ASP A 1 313 ? -20.482 -3.232 -18.256 1.00 96.88 313 ASP A O 1
ATOM 2521 N N . GLU A 1 314 ? -19.427 -2.790 -20.182 1.00 96.75 314 GLU A N 1
ATOM 2522 C CA . GLU A 1 314 ? -19.214 -4.191 -20.572 1.00 96.75 314 GLU A CA 1
ATOM 2523 C C . GLU A 1 314 ? -18.281 -4.953 -19.616 1.00 96.75 314 GLU A C 1
ATOM 2525 O O . GLU A 1 314 ? -18.605 -6.070 -19.217 1.00 96.75 314 GLU A O 1
ATOM 2530 N N . ARG A 1 315 ? -17.135 -4.378 -19.230 1.00 95.44 315 ARG A N 1
ATOM 2531 C CA . ARG A 1 315 ? -16.167 -5.034 -18.329 1.00 95.44 315 ARG A CA 1
ATOM 2532 C C . ARG A 1 315 ? -16.742 -5.249 -16.931 1.00 95.44 315 ARG A C 1
ATOM 2534 O O . ARG A 1 315 ? -16.682 -6.356 -16.402 1.00 95.44 315 ARG A O 1
ATOM 2541 N N . ILE A 1 316 ? -17.368 -4.220 -16.357 1.00 95.88 316 ILE A N 1
ATOM 2542 C CA . ILE A 1 316 ? -17.928 -4.306 -15.002 1.00 95.88 316 ILE A CA 1
ATOM 2543 C C . ILE A 1 316 ? -19.155 -5.227 -14.986 1.00 95.88 316 ILE A C 1
ATOM 2545 O O . ILE A 1 316 ? -19.301 -6.030 -14.069 1.00 95.88 316 ILE A O 1
ATOM 2549 N N . SER A 1 317 ? -20.019 -5.176 -16.008 1.00 93.81 317 SER A N 1
ATOM 2550 C CA . SER A 1 317 ? -21.186 -6.073 -16.078 1.00 93.81 317 SER A CA 1
ATOM 2551 C C . SER A 1 317 ? -20.817 -7.546 -16.280 1.00 93.81 317 SER A C 1
ATOM 2553 O O . SER A 1 317 ? -21.576 -8.416 -15.856 1.00 93.81 317 SER A O 1
ATOM 2555 N N . LYS A 1 318 ? -19.645 -7.837 -16.861 1.00 94.00 318 LYS A N 1
ATOM 2556 C CA . LYS A 1 318 ? -19.059 -9.187 -16.920 1.00 94.00 318 LYS A CA 1
ATOM 2557 C C . LYS A 1 318 ? -18.441 -9.651 -15.596 1.00 94.00 318 LYS A C 1
ATOM 2559 O O . LYS A 1 318 ? -17.976 -10.782 -15.525 1.00 94.00 318 LYS A O 1
ATOM 2564 N N . GLY A 1 319 ? -18.447 -8.813 -14.560 1.00 88.12 319 GLY A N 1
ATOM 2565 C CA . GLY A 1 319 ? -17.907 -9.151 -13.246 1.00 88.12 319 GLY A CA 1
ATOM 2566 C C . GLY A 1 319 ? -16.396 -8.964 -13.130 1.00 88.12 319 GLY A C 1
ATOM 2567 O O . GLY A 1 319 ? -15.783 -9.566 -12.253 1.00 88.12 319 GLY A O 1
ATOM 2568 N N . GLU A 1 320 ? -15.774 -8.148 -13.989 1.00 87.88 320 GLU A N 1
ATOM 2569 C CA . GLU A 1 320 ? -14.353 -7.854 -13.828 1.00 87.88 320 GLU A CA 1
ATOM 2570 C C . GLU A 1 320 ? -14.083 -7.166 -12.482 1.00 87.88 320 GLU A C 1
ATOM 2572 O O . GLU A 1 320 ? -14.665 -6.126 -12.157 1.00 87.88 320 GLU A O 1
ATOM 2577 N N . LYS A 1 321 ? -13.180 -7.760 -11.695 1.00 85.25 321 LYS A N 1
ATOM 2578 C CA . LYS A 1 321 ? -12.870 -7.304 -10.342 1.00 85.25 321 LYS A CA 1
ATOM 2579 C C . LYS A 1 321 ? -12.125 -5.970 -10.375 1.00 85.25 321 LYS A C 1
ATOM 2581 O O . LYS A 1 321 ? -11.047 -5.848 -10.953 1.00 85.25 321 LYS A O 1
ATOM 2586 N N . ILE A 1 322 ? -12.681 -4.985 -9.679 1.00 90.44 322 ILE A N 1
ATOM 2587 C CA . ILE A 1 322 ? -12.020 -3.710 -9.395 1.00 90.44 322 ILE A CA 1
ATOM 2588 C C . ILE A 1 322 ? -11.166 -3.925 -8.142 1.00 90.44 322 ILE A C 1
ATOM 2590 O O . ILE A 1 322 ? -11.707 -4.335 -7.116 1.00 90.44 322 ILE A O 1
ATOM 2594 N N . ASN A 1 323 ? -9.865 -3.639 -8.200 1.00 83.56 323 ASN A N 1
ATOM 2595 C CA . ASN A 1 323 ? -8.901 -3.819 -7.103 1.00 83.56 323 ASN A CA 1
ATOM 2596 C C . ASN A 1 323 ? -8.322 -2.484 -6.598 1.00 83.56 323 ASN A C 1
ATOM 2598 O O . ASN A 1 323 ? -7.315 -2.454 -5.890 1.00 83.56 323 ASN A O 1
ATOM 2602 N N . LEU A 1 324 ? -8.975 -1.359 -6.912 1.00 84.44 324 LEU A N 1
ATOM 2603 C CA . LEU A 1 324 ? -8.639 -0.066 -6.311 1.00 84.44 324 LEU A CA 1
ATOM 2604 C C . LEU A 1 324 ? -8.690 -0.147 -4.774 1.00 84.44 324 LEU A C 1
ATOM 2606 O O . LEU A 1 324 ? -9.625 -0.761 -4.259 1.00 84.44 324 LEU A O 1
ATOM 2610 N N . PRO A 1 325 ? -7.772 0.514 -4.041 1.00 83.19 325 PRO A N 1
ATOM 2611 C CA . PRO A 1 325 ? -7.884 0.655 -2.588 1.00 83.19 325 PRO A CA 1
ATOM 2612 C C . PRO A 1 325 ? -9.203 1.335 -2.212 1.00 83.19 325 PRO A C 1
ATOM 2614 O O . PRO A 1 325 ? -9.658 2.220 -2.945 1.00 83.19 325 PRO A O 1
ATOM 2617 N N . ASP A 1 326 ? -9.824 0.959 -1.098 1.00 85.06 326 ASP A N 1
ATOM 2618 C CA . ASP A 1 326 ? -11.219 1.320 -0.823 1.00 85.06 326 ASP A CA 1
ATOM 2619 C C . ASP A 1 326 ? -11.439 2.824 -0.741 1.00 85.06 326 ASP A C 1
ATOM 2621 O O . ASP A 1 326 ? -12.325 3.375 -1.400 1.00 85.06 326 ASP A O 1
ATOM 2625 N N . GLY A 1 327 ? -10.562 3.528 -0.025 1.00 84.00 327 GLY A N 1
ATOM 2626 C CA . GLY A 1 327 ? -10.644 4.982 0.036 1.00 84.00 327 GLY A CA 1
ATOM 2627 C C . GLY A 1 327 ? -10.529 5.636 -1.344 1.00 84.00 327 GLY A C 1
ATOM 2628 O O . GLY A 1 327 ? -11.231 6.608 -1.638 1.00 84.00 327 GLY A O 1
ATOM 2629 N N . LYS A 1 328 ? -9.702 5.079 -2.238 1.00 84.69 328 LYS A N 1
ATOM 2630 C CA . LYS A 1 328 ? -9.592 5.577 -3.613 1.00 84.69 328 LYS A CA 1
ATOM 2631 C C . LYS A 1 328 ? -10.822 5.248 -4.443 1.00 84.69 328 LYS A C 1
ATOM 2633 O O . LYS A 1 328 ? -11.264 6.088 -5.224 1.00 84.69 328 LYS A O 1
ATOM 2638 N N . PHE A 1 329 ? -11.350 4.041 -4.302 1.00 90.75 329 PHE A N 1
ATOM 2639 C CA . PHE A 1 329 ? -12.543 3.605 -5.006 1.00 90.75 329 PHE A CA 1
ATOM 2640 C C . PHE A 1 329 ? -13.715 4.550 -4.713 1.00 90.75 329 PHE A C 1
ATOM 2642 O O . PHE A 1 329 ? -14.318 5.095 -5.637 1.00 90.75 329 PHE A O 1
ATOM 2649 N N . ILE A 1 330 ? -13.932 4.870 -3.437 1.00 89.88 330 ILE A N 1
ATOM 2650 C CA . ILE A 1 330 ? -14.975 5.795 -2.978 1.00 89.88 330 ILE A CA 1
ATOM 2651 C C . ILE A 1 330 ? -14.735 7.217 -3.503 1.00 89.88 330 ILE A C 1
ATOM 2653 O O . ILE A 1 330 ? -15.663 7.879 -3.975 1.00 89.88 330 ILE A O 1
ATOM 2657 N N . GLU A 1 331 ? -13.483 7.685 -3.506 1.00 86.50 331 GLU A N 1
ATOM 2658 C CA . GLU A 1 331 ? -13.116 8.962 -4.130 1.00 86.50 331 GLU A CA 1
ATOM 2659 C C . GLU A 1 331 ? -13.527 9.007 -5.610 1.00 86.50 331 GLU A C 1
ATOM 2661 O O . GLU A 1 331 ? -14.108 9.989 -6.074 1.00 86.50 331 GLU A O 1
ATOM 2666 N N . ARG A 1 332 ? -13.229 7.938 -6.361 1.00 91.38 332 ARG A N 1
ATOM 2667 C CA . ARG A 1 332 ? -13.576 7.835 -7.783 1.00 91.38 332 ARG A CA 1
ATOM 2668 C C . ARG A 1 332 ? -15.083 7.767 -7.986 1.00 91.38 332 ARG A C 1
ATOM 2670 O O . ARG A 1 332 ? -15.577 8.444 -8.887 1.00 91.38 332 ARG A O 1
ATOM 2677 N N . MET A 1 333 ? -15.819 7.055 -7.132 1.00 94.38 333 MET A N 1
ATOM 2678 C CA . MET A 1 333 ? -17.284 7.063 -7.155 1.00 94.38 333 MET A CA 1
ATOM 2679 C C . MET A 1 333 ? -17.830 8.488 -7.015 1.00 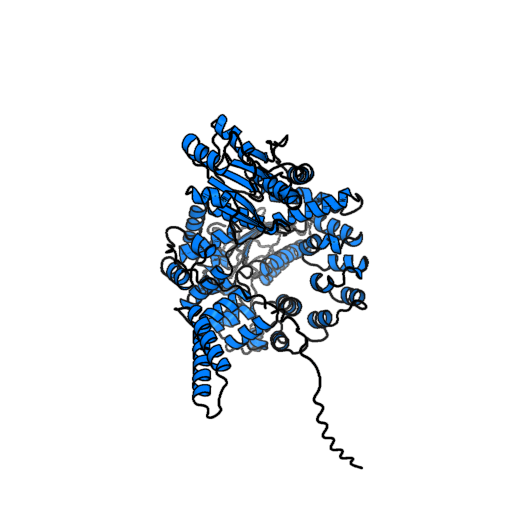94.38 333 MET A C 1
ATOM 2681 O O . MET A 1 333 ? -18.643 8.898 -7.837 1.00 94.38 333 MET A O 1
ATOM 2685 N N . LEU A 1 334 ? -17.339 9.291 -6.069 1.00 90.31 334 LEU A N 1
ATOM 2686 C CA . LEU A 1 334 ? -17.781 10.686 -5.933 1.00 90.31 334 LEU A CA 1
ATOM 2687 C C . LEU A 1 334 ? -17.444 11.552 -7.139 1.00 90.31 334 LEU A C 1
ATOM 2689 O O . LEU A 1 334 ? -18.264 12.359 -7.576 1.00 90.31 334 LEU A O 1
ATOM 2693 N N . THR A 1 335 ? -16.233 11.413 -7.680 1.00 90.56 335 THR A N 1
ATOM 2694 C CA . THR A 1 335 ? -15.839 12.147 -8.885 1.00 90.56 335 THR A CA 1
ATOM 2695 C C . THR A 1 335 ? -16.774 11.818 -10.048 1.00 90.56 335 THR A C 1
ATOM 2697 O O . THR A 1 335 ? -17.267 12.726 -10.719 1.00 90.56 335 THR A O 1
ATOM 2700 N N . ILE A 1 336 ? -17.066 10.533 -10.255 1.00 94.50 336 ILE A N 1
ATOM 2701 C CA . ILE A 1 336 ? -17.957 10.063 -11.317 1.00 94.50 336 ILE A CA 1
ATOM 2702 C C . ILE A 1 336 ? -19.399 10.515 -11.053 1.00 94.50 336 ILE A C 1
ATOM 2704 O O . ILE A 1 336 ? -20.055 11.006 -11.967 1.00 94.50 336 ILE A O 1
ATOM 2708 N N . GLN A 1 337 ? -19.880 10.453 -9.812 1.00 92.81 337 GLN A N 1
ATOM 2709 C CA . GLN A 1 337 ? -21.195 10.968 -9.431 1.00 92.81 337 GLN A CA 1
ATOM 2710 C C . GLN A 1 337 ? -21.333 12.459 -9.763 1.00 92.81 337 GLN A C 1
ATOM 2712 O O . GLN A 1 337 ? -22.283 12.852 -10.435 1.00 92.81 337 GLN A O 1
ATOM 2717 N N . GLY A 1 338 ? -20.341 13.283 -9.411 1.00 90.69 338 GLY A N 1
ATOM 2718 C CA . GLY A 1 338 ? -20.346 14.712 -9.739 1.00 90.69 338 GLY A CA 1
ATOM 2719 C C . GLY A 1 338 ? -20.236 15.010 -11.243 1.00 90.69 338 GLY A C 1
ATOM 2720 O O . GLY A 1 338 ? -20.616 16.086 -11.709 1.00 90.69 338 GLY A O 1
ATOM 2721 N N . ILE A 1 339 ? -19.709 14.082 -12.045 1.00 93.06 339 ILE A N 1
ATOM 2722 C CA . ILE A 1 339 ? -19.801 14.145 -13.511 1.00 93.06 339 ILE A CA 1
ATOM 2723 C C . ILE A 1 339 ? -21.243 13.865 -13.957 1.00 93.06 339 ILE A C 1
ATOM 2725 O O . ILE A 1 339 ? -21.775 14.632 -14.759 1.00 93.06 339 ILE A O 1
ATOM 2729 N N . ARG A 1 340 ? -21.883 12.825 -13.411 1.00 93.88 340 ARG A N 1
ATOM 2730 C CA . ARG A 1 340 ? -23.261 12.425 -13.751 1.00 93.88 340 ARG A CA 1
ATOM 2731 C C . ARG A 1 340 ? -24.311 13.457 -13.361 1.00 93.88 340 ARG A C 1
ATOM 2733 O O . ARG A 1 340 ? -25.271 13.659 -14.094 1.00 93.88 340 ARG A O 1
ATOM 2740 N N . GLU A 1 341 ? -24.127 14.140 -12.237 1.00 91.62 341 GLU A N 1
ATOM 2741 C CA . GLU A 1 341 ? -25.022 15.221 -11.806 1.00 91.62 341 GLU A CA 1
ATOM 2742 C C . GLU A 1 341 ? -25.016 16.405 -12.781 1.00 91.62 341 GLU A C 1
ATOM 2744 O O . GLU A 1 341 ? -26.029 17.082 -12.943 1.00 91.62 341 GLU A O 1
ATOM 2749 N N . ARG A 1 342 ? -23.887 16.641 -13.464 1.00 92.44 342 ARG A N 1
ATOM 2750 C CA . ARG A 1 342 ? -23.770 17.671 -14.508 1.00 92.44 342 ARG A CA 1
ATOM 2751 C C . ARG A 1 342 ? -24.316 17.201 -15.854 1.00 92.44 342 ARG A C 1
ATOM 2753 O O . ARG A 1 342 ? -24.836 18.019 -16.607 1.00 92.44 342 ARG A O 1
ATOM 2760 N N . ASP A 1 343 ? -24.172 15.914 -16.157 1.00 93.25 343 ASP A N 1
ATOM 2761 C CA . ASP A 1 343 ? -24.641 15.295 -17.393 1.00 93.25 343 ASP A CA 1
ATOM 2762 C C . ASP A 1 343 ? -25.004 13.822 -17.154 1.00 93.25 343 ASP A C 1
ATOM 2764 O O . ASP A 1 343 ? -24.134 12.950 -17.072 1.00 93.25 343 ASP A O 1
ATOM 2768 N N . GLN A 1 344 ? -26.308 13.544 -17.065 1.00 91.31 344 GLN A N 1
ATOM 2769 C CA . GLN A 1 344 ? -26.832 12.210 -16.758 1.00 91.31 344 GLN A CA 1
ATOM 2770 C C . GLN A 1 344 ? -26.515 11.164 -17.837 1.00 91.31 344 GLN A C 1
ATOM 2772 O O . GLN A 1 344 ? -26.618 9.969 -17.558 1.00 91.31 344 GLN A O 1
ATOM 2777 N N . SER A 1 345 ? -26.142 11.594 -19.050 1.00 91.50 345 SER A N 1
ATOM 2778 C CA . SER A 1 345 ? -25.800 10.691 -20.155 1.00 91.50 345 SER A CA 1
ATOM 2779 C C . SER A 1 345 ? -24.403 10.073 -20.030 1.00 91.50 345 SER A C 1
ATOM 2781 O O . SER A 1 345 ? -24.113 9.089 -20.708 1.00 91.50 345 SER A O 1
ATOM 2783 N N . LYS A 1 346 ? -23.547 10.618 -19.156 1.00 94.38 346 LYS A N 1
ATOM 2784 C CA . LYS A 1 346 ? -22.167 10.156 -18.962 1.00 94.38 346 LYS A CA 1
ATOM 2785 C C . LYS A 1 346 ? -22.061 9.091 -17.875 1.00 94.38 346 LYS A C 1
ATOM 2787 O O . LYS A 1 346 ? -22.875 9.050 -16.953 1.00 94.38 346 LYS A O 1
ATOM 2792 N N . ALA A 1 347 ? -21.016 8.268 -17.957 1.00 95.31 347 ALA A N 1
ATOM 2793 C CA . ALA A 1 347 ? -20.696 7.223 -16.979 1.00 95.31 347 ALA A CA 1
ATOM 2794 C C . ALA A 1 347 ? -21.889 6.307 -16.605 1.00 95.31 347 ALA A C 1
ATOM 2796 O O . ALA A 1 347 ? -22.186 6.132 -15.415 1.00 95.31 347 ALA A O 1
ATOM 2797 N N . PRO A 1 348 ? -22.594 5.705 -17.586 1.00 95.81 348 PRO A N 1
ATOM 2798 C CA . PRO A 1 348 ? -23.734 4.820 -17.322 1.00 95.81 348 PRO A CA 1
ATOM 2799 C C . PRO A 1 348 ? -23.368 3.626 -16.425 1.00 95.81 348 PRO A C 1
ATOM 2801 O O . PRO A 1 348 ? -24.194 3.178 -15.626 1.00 95.81 348 PRO A O 1
ATOM 2804 N N . PHE A 1 349 ? -22.106 3.191 -16.476 1.00 96.69 349 PHE A N 1
ATOM 2805 C CA . PHE A 1 349 ? -21.551 2.103 -15.674 1.00 96.69 349 PHE A CA 1
ATOM 2806 C C . PHE A 1 349 ? -21.540 2.374 -14.158 1.00 96.69 349 PHE A C 1
ATOM 2808 O O . PHE A 1 349 ? -21.402 1.439 -13.374 1.00 96.69 349 PHE A O 1
ATOM 2815 N N . TYR A 1 350 ? -21.729 3.621 -13.704 1.00 96.75 350 TYR A N 1
ATOM 2816 C CA . TYR A 1 350 ? -21.722 3.965 -12.273 1.00 96.75 350 TYR A CA 1
ATOM 2817 C C . TYR A 1 350 ? -22.730 3.154 -11.445 1.00 96.75 350 TYR A C 1
ATOM 2819 O O . TYR A 1 350 ? -22.472 2.856 -10.282 1.00 96.75 350 TYR A O 1
ATOM 2827 N N . ARG A 1 351 ? -23.862 2.752 -12.039 1.00 95.44 351 ARG A N 1
ATOM 2828 C CA . ARG A 1 351 ? -24.865 1.894 -11.378 1.00 95.44 351 ARG A CA 1
ATOM 2829 C C . ARG A 1 351 ? -24.286 0.567 -10.875 1.00 95.44 351 ARG A C 1
ATOM 2831 O O . ARG A 1 351 ? -24.798 0.025 -9.906 1.00 95.44 351 ARG A O 1
ATOM 2838 N N . TYR A 1 352 ? -23.229 0.071 -11.517 1.00 96.75 352 TYR A N 1
ATOM 2839 C CA . TYR A 1 352 ? -22.537 -1.150 -11.117 1.00 96.75 352 TYR A CA 1
ATOM 2840 C C . TYR A 1 352 ? -21.487 -0.906 -10.029 1.00 96.75 352 TYR A C 1
ATOM 2842 O O . TYR A 1 352 ? -21.144 -1.828 -9.302 1.00 96.75 352 TYR A O 1
ATOM 2850 N N . LEU A 1 353 ? -21.012 0.333 -9.863 1.00 96.56 353 LEU A N 1
ATOM 2851 C CA . LEU A 1 353 ? -20.060 0.672 -8.801 1.00 96.56 353 LEU A CA 1
ATOM 2852 C C . LEU A 1 353 ? -20.720 0.699 -7.418 1.00 96.56 353 LEU A C 1
ATOM 2854 O O . LEU A 1 353 ? -20.054 0.414 -6.430 1.00 96.56 353 LEU A O 1
ATOM 2858 N N . LEU A 1 354 ? -22.014 1.029 -7.340 1.00 95.75 354 LEU A N 1
ATOM 2859 C CA . LEU A 1 354 ? -22.769 1.070 -6.083 1.00 95.75 354 LEU A CA 1
ATOM 2860 C C . LEU A 1 354 ? -22.800 -0.282 -5.346 1.00 95.75 354 LEU A C 1
ATOM 2862 O O . LEU A 1 354 ? -22.371 -0.305 -4.195 1.00 95.75 354 LEU A O 1
ATOM 2866 N N . PRO A 1 355 ? -23.239 -1.404 -5.957 1.00 96.19 355 PRO A N 1
ATOM 2867 C CA . PRO A 1 355 ? -23.235 -2.695 -5.270 1.00 96.19 355 PRO A CA 1
ATOM 2868 C C . PRO A 1 355 ? -21.821 -3.156 -4.894 1.00 96.19 355 PRO A C 1
ATOM 2870 O O . PRO A 1 355 ? -21.642 -3.668 -3.797 1.00 96.19 355 PRO A O 1
ATOM 2873 N N . ILE A 1 356 ? -20.810 -2.897 -5.734 1.00 94.44 356 ILE A N 1
ATOM 2874 C CA . ILE A 1 356 ? -19.402 -3.204 -5.418 1.00 94.44 356 ILE A CA 1
ATOM 2875 C C . ILE A 1 356 ? -18.927 -2.390 -4.204 1.00 94.44 356 ILE A C 1
ATOM 2877 O O . ILE A 1 356 ? -18.237 -2.902 -3.327 1.00 94.44 356 ILE A O 1
ATOM 2881 N N . GLY A 1 357 ? -19.302 -1.110 -4.134 1.00 94.31 357 GLY A N 1
ATOM 2882 C CA . GLY A 1 357 ? -18.995 -0.252 -2.991 1.00 94.31 357 GLY A CA 1
ATOM 2883 C C . GLY A 1 357 ? -19.691 -0.697 -1.711 1.00 94.31 357 GLY A C 1
ATOM 2884 O O . GLY A 1 357 ? -19.093 -0.594 -0.645 1.00 94.31 357 GLY A O 1
ATOM 2885 N N . GLN A 1 358 ? -20.915 -1.218 -1.815 1.00 95.12 358 GLN A N 1
ATOM 2886 C CA . GLN A 1 358 ? -21.630 -1.777 -0.673 1.00 95.12 358 GLN A CA 1
ATOM 2887 C C . GLN A 1 358 ? -20.970 -3.067 -0.181 1.00 95.12 358 GLN A C 1
ATOM 2889 O O . GLN A 1 358 ? -20.693 -3.174 1.004 1.00 95.12 358 GLN A O 1
ATOM 2894 N N . GLU A 1 359 ? -20.641 -3.996 -1.081 1.00 91.88 359 GLU A N 1
ATOM 2895 C CA . GLU A 1 359 ? -19.942 -5.240 -0.733 1.00 91.88 359 GLU A CA 1
ATOM 2896 C C . GLU A 1 359 ? -18.616 -4.959 -0.013 1.00 91.88 359 GLU A C 1
ATOM 2898 O O . GLU A 1 359 ? -18.316 -5.569 1.010 1.00 91.88 359 GLU A O 1
ATOM 2903 N N . ARG A 1 360 ? -17.843 -3.983 -0.505 1.00 90.12 360 ARG A N 1
ATOM 2904 C CA . ARG A 1 360 ? -16.598 -3.549 0.142 1.00 90.12 360 ARG A CA 1
ATOM 2905 C C . ARG A 1 360 ? -16.838 -2.939 1.518 1.00 90.12 360 ARG A C 1
ATOM 2907 O O . ARG A 1 360 ? -16.093 -3.244 2.440 1.00 90.12 360 ARG A O 1
ATOM 2914 N N . LEU A 1 361 ? -17.866 -2.103 1.667 1.00 90.56 361 LEU A N 1
ATOM 2915 C CA . LEU A 1 361 ? -18.237 -1.527 2.960 1.00 90.56 361 LEU A CA 1
ATOM 2916 C C . LEU A 1 361 ? -18.638 -2.616 3.966 1.00 90.56 361 LEU A C 1
ATOM 2918 O O . LEU A 1 361 ? -18.210 -2.557 5.114 1.00 90.56 361 LEU A O 1
ATOM 2922 N N . ASP A 1 362 ? -19.405 -3.613 3.527 1.00 89.31 362 ASP A N 1
ATOM 2923 C CA . ASP A 1 362 ? -19.852 -4.737 4.357 1.00 89.31 362 ASP A CA 1
ATOM 2924 C C . ASP A 1 362 ? -18.686 -5.667 4.742 1.00 89.31 362 ASP A C 1
ATOM 2926 O O . ASP A 1 362 ? -18.694 -6.273 5.814 1.00 89.31 362 ASP A O 1
ATOM 2930 N N . ALA A 1 363 ? -17.674 -5.778 3.875 1.00 85.56 363 ALA A N 1
ATOM 2931 C CA . ALA A 1 363 ? -16.460 -6.548 4.128 1.00 85.56 363 ALA A CA 1
ATOM 2932 C C . ALA A 1 363 ? -15.481 -5.842 5.084 1.00 85.56 363 ALA A C 1
ATOM 2934 O O . ALA A 1 363 ? -14.640 -6.502 5.699 1.00 85.56 363 ALA A O 1
ATOM 2935 N N . MET A 1 364 ? -15.569 -4.515 5.225 1.00 85.12 364 MET A N 1
ATOM 2936 C CA . MET A 1 364 ? -14.743 -3.776 6.175 1.00 85.12 364 MET A CA 1
ATOM 2937 C C . MET A 1 364 ? -15.155 -4.098 7.607 1.00 85.12 364 MET A C 1
ATOM 2939 O O . MET A 1 364 ? -16.319 -4.007 7.987 1.00 85.12 364 MET A O 1
ATOM 2943 N N . SER A 1 365 ? -14.163 -4.385 8.442 1.00 79.38 365 SER A N 1
ATOM 2944 C CA . SER A 1 365 ? -14.351 -4.543 9.877 1.00 79.38 365 SER A CA 1
ATOM 2945 C C . SER A 1 365 ? -13.305 -3.729 10.618 1.00 79.38 365 SER A C 1
ATOM 2947 O O . SER A 1 365 ? -12.129 -3.722 10.260 1.00 79.38 365 SER A O 1
ATOM 2949 N N . LEU A 1 366 ? -13.747 -3.025 11.654 1.00 83.94 366 LEU A N 1
ATOM 2950 C CA . LEU A 1 366 ? -12.890 -2.265 12.552 1.00 83.94 366 LEU A CA 1
ATOM 2951 C C . LEU A 1 366 ? -13.208 -2.703 13.977 1.00 83.94 366 LEU A C 1
ATOM 2953 O O . LEU A 1 366 ? -14.205 -2.231 14.534 1.00 83.94 366 LEU A O 1
ATOM 2957 N N . PRO A 1 367 ? -12.398 -3.595 14.577 1.00 78.62 367 PRO A N 1
ATOM 2958 C CA . PRO A 1 367 ? -12.657 -4.141 15.905 1.00 78.62 367 PRO A CA 1
ATOM 2959 C C . PRO A 1 367 ? -12.360 -3.111 17.008 1.00 78.62 367 PRO A C 1
ATOM 2961 O O . PRO A 1 367 ? -11.473 -3.278 17.835 1.00 78.62 367 PRO A O 1
ATOM 2964 N N . LEU A 1 368 ? -13.103 -2.008 17.032 1.00 84.50 368 LEU A N 1
ATOM 2965 C CA . LEU A 1 368 ? -12.982 -0.963 18.040 1.00 84.50 368 LEU A CA 1
ATOM 2966 C C . LEU A 1 368 ? -13.915 -1.211 19.230 1.00 84.50 368 LEU A C 1
ATOM 2968 O O . LEU A 1 368 ? -15.032 -1.716 19.104 1.00 84.50 368 LEU A O 1
ATOM 2972 N N . ASP A 1 369 ? -13.468 -0.775 20.407 1.00 84.56 369 ASP A N 1
ATOM 2973 C CA . ASP A 1 369 ? -14.246 -0.859 21.638 1.00 84.56 369 ASP A CA 1
ATOM 2974 C C . ASP A 1 369 ? -15.517 0.008 21.537 1.00 84.56 369 ASP A C 1
ATOM 2976 O O . ASP A 1 369 ? -15.445 1.238 21.572 1.00 84.56 369 ASP A O 1
ATOM 2980 N N . SER A 1 370 ? -16.687 -0.634 21.457 1.00 88.00 370 SER A N 1
ATOM 2981 C CA . SER A 1 370 ? -18.008 0.019 21.463 1.00 88.00 370 SER A CA 1
ATOM 2982 C C . SER A 1 370 ? -18.509 0.329 22.883 1.00 88.00 370 SER A C 1
ATOM 2984 O O . SER A 1 370 ? -18.273 -0.488 23.786 1.00 88.00 370 SER A O 1
ATOM 2986 N N . PRO A 1 371 ? -19.229 1.450 23.123 1.00 94.94 371 PRO A N 1
ATOM 2987 C CA . PRO A 1 371 ? -19.788 2.397 22.137 1.00 94.94 371 PRO A CA 1
ATOM 2988 C C . PRO A 1 371 ? -18.778 3.403 21.555 1.00 94.94 371 PRO A C 1
ATOM 2990 O O . PRO A 1 371 ? -17.884 3.859 22.271 1.00 94.94 371 PRO A O 1
ATOM 2993 N N . ILE A 1 372 ? -18.951 3.783 20.283 1.00 95.31 372 ILE A N 1
ATOM 2994 C CA . ILE A 1 372 ? -18.060 4.692 19.538 1.00 95.31 372 ILE A CA 1
ATOM 2995 C C . ILE A 1 372 ? -18.835 5.946 19.107 1.00 95.31 372 ILE A C 1
ATOM 2997 O O . ILE A 1 372 ? -20.006 5.865 18.724 1.00 95.31 372 ILE A O 1
ATOM 3001 N N . ALA A 1 373 ? -18.171 7.102 19.150 1.00 96.94 373 ALA A N 1
ATOM 3002 C CA . ALA A 1 373 ? -18.678 8.353 18.592 1.00 96.94 373 ALA A CA 1
ATOM 3003 C C . ALA A 1 373 ? -17.721 8.888 17.523 1.00 96.94 373 ALA A C 1
ATOM 3005 O O . ALA A 1 373 ? -16.519 9.025 17.764 1.00 96.94 373 ALA A O 1
ATOM 3006 N N . VAL A 1 374 ? -18.267 9.226 16.356 1.00 97.12 374 VAL A N 1
ATOM 3007 C CA . VAL A 1 374 ? -17.540 9.867 15.258 1.00 97.12 374 VAL A CA 1
ATOM 3008 C C . VAL A 1 374 ? -17.998 11.318 15.160 1.00 97.12 374 VAL A C 1
ATOM 3010 O O . VAL A 1 374 ? -19.189 11.610 15.032 1.00 97.12 374 VAL A O 1
ATOM 3013 N N . ILE A 1 375 ? -17.039 12.233 15.257 1.00 97.25 375 ILE A N 1
ATOM 3014 C CA . ILE A 1 375 ? -17.261 13.674 15.321 1.00 97.25 375 ILE A CA 1
ATOM 3015 C C . ILE A 1 375 ? -16.544 14.324 14.132 1.00 97.25 375 ILE A C 1
ATOM 3017 O O . ILE A 1 375 ? -15.315 14.390 14.097 1.00 97.25 375 ILE A O 1
ATOM 3021 N N . GLY A 1 376 ? -17.311 14.777 13.142 1.00 96.31 376 GLY A N 1
ATOM 3022 C CA . GLY A 1 376 ? -16.813 15.412 11.923 1.00 96.31 376 GLY A CA 1
ATOM 3023 C C . GLY A 1 376 ? -16.829 16.939 11.982 1.00 96.31 376 GLY A C 1
ATOM 3024 O O . GLY A 1 376 ? -17.787 17.559 12.428 1.00 96.31 376 GLY A O 1
ATOM 3025 N N . ASP A 1 377 ? -15.779 17.575 11.492 1.00 95.75 377 ASP A N 1
ATOM 3026 C CA . ASP A 1 377 ? -15.695 19.029 11.406 1.00 95.75 377 ASP A CA 1
ATOM 3027 C C . ASP A 1 377 ? -16.407 19.553 10.153 1.00 95.75 377 ASP A C 1
ATOM 3029 O O . ASP A 1 377 ? -16.103 19.132 9.031 1.00 95.75 377 ASP A O 1
ATOM 3033 N N . ALA A 1 378 ? -17.341 20.483 10.359 1.00 95.12 378 ALA A N 1
ATOM 3034 C CA . ALA A 1 378 ? -18.087 21.204 9.332 1.00 95.12 378 ALA A CA 1
ATOM 3035 C C . ALA A 1 378 ? -17.878 22.728 9.410 1.00 95.12 378 ALA A C 1
ATOM 3037 O O . ALA A 1 378 ? -18.726 23.511 8.976 1.00 95.12 378 ALA A O 1
ATOM 3038 N N . SER A 1 379 ? -16.757 23.176 9.971 1.00 93.62 379 SER A N 1
ATOM 3039 C CA . SER A 1 379 ? -16.385 24.589 10.037 1.00 93.62 379 SER A CA 1
ATOM 3040 C C . SER A 1 379 ? -15.906 25.138 8.687 1.00 93.62 379 SER A C 1
ATOM 3042 O O . SER A 1 379 ? -15.520 24.403 7.775 1.00 93.62 379 SER A O 1
ATOM 3044 N N . ALA A 1 380 ? -15.913 26.467 8.531 1.00 90.25 380 ALA A N 1
ATOM 3045 C CA . ALA A 1 380 ? -15.527 27.121 7.274 1.00 90.25 380 ALA A CA 1
ATOM 3046 C C . ALA A 1 380 ? -14.071 26.830 6.849 1.00 90.25 380 ALA A C 1
ATOM 3048 O O . ALA A 1 380 ? -13.741 26.853 5.660 1.00 90.25 380 ALA A O 1
ATOM 3049 N N . SER A 1 381 ? -13.195 26.537 7.812 1.00 87.12 381 SER A N 1
ATOM 3050 C CA . SER A 1 381 ? -11.780 26.227 7.601 1.00 87.12 381 SER A CA 1
ATOM 3051 C C . SER A 1 381 ? -11.576 24.896 6.852 1.00 87.12 381 SER A C 1
ATOM 3053 O O . SER A 1 381 ? -10.548 24.716 6.185 1.00 87.12 381 SER A O 1
ATOM 3055 N N . MET A 1 382 ? -12.598 24.032 6.865 1.00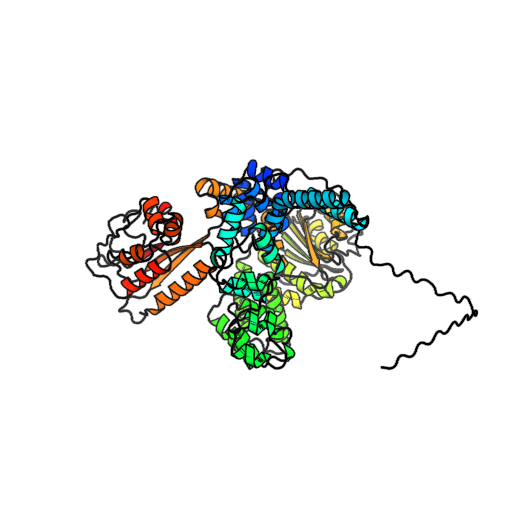 86.69 382 MET A N 1
ATOM 3056 C CA . MET A 1 382 ? -12.642 22.725 6.216 1.00 86.69 382 MET A CA 1
ATOM 3057 C C . MET A 1 382 ? -13.217 22.741 4.795 1.00 86.69 382 MET A C 1
ATOM 3059 O O . MET A 1 382 ? -13.301 21.684 4.190 1.00 86.69 382 MET A O 1
ATOM 3063 N N . GLN A 1 383 ? -13.562 23.886 4.193 1.00 83.81 383 GLN A N 1
ATOM 3064 C CA . GLN A 1 383 ? -14.273 23.946 2.897 1.00 83.81 383 GLN A CA 1
ATOM 3065 C C . GLN A 1 383 ? -13.702 23.051 1.774 1.00 83.81 383 GLN A C 1
ATOM 3067 O O . GLN A 1 383 ? -14.462 22.505 0.977 1.00 83.81 383 GLN A O 1
ATOM 3072 N N . VAL A 1 384 ? -12.375 22.903 1.684 1.00 79.88 384 VAL A N 1
ATOM 3073 C CA . VAL A 1 384 ? -11.719 22.039 0.679 1.00 79.88 384 VAL A CA 1
ATOM 3074 C C . VAL A 1 384 ? -11.758 20.563 1.086 1.00 79.88 384 VAL A C 1
ATOM 3076 O O . VAL A 1 384 ? -11.916 19.690 0.237 1.00 79.88 384 VAL A O 1
ATOM 3079 N N . ALA A 1 385 ? -11.638 20.288 2.383 1.00 83.31 385 ALA A N 1
ATOM 3080 C CA . ALA A 1 385 ? -11.575 18.949 2.951 1.00 83.31 385 ALA A CA 1
ATOM 3081 C C . ALA A 1 385 ? -12.942 18.396 3.383 1.00 83.31 385 ALA A C 1
ATOM 3083 O O . ALA A 1 385 ? -13.014 17.214 3.687 1.00 83.31 385 ALA A O 1
ATOM 3084 N N . ILE A 1 386 ? -14.013 19.201 3.384 1.00 86.94 386 ILE A N 1
ATOM 3085 C CA . ILE A 1 386 ? -15.312 18.863 3.987 1.00 86.94 386 ILE A CA 1
ATOM 3086 C C . ILE A 1 386 ? -15.934 17.614 3.375 1.00 86.94 386 ILE A C 1
ATOM 3088 O O . ILE A 1 386 ? -16.482 16.772 4.078 1.00 86.94 386 ILE A O 1
ATOM 3092 N N . LYS A 1 387 ? -15.794 17.456 2.055 1.00 85.25 387 LYS A N 1
ATOM 3093 C CA . LYS A 1 387 ? -16.254 16.255 1.359 1.00 85.25 387 LYS A CA 1
ATOM 3094 C C . LYS A 1 387 ? -15.494 15.041 1.871 1.00 85.25 387 LYS A C 1
ATOM 3096 O O . LYS A 1 387 ? -16.100 14.065 2.288 1.00 85.25 387 LYS A O 1
ATOM 3101 N N . THR A 1 388 ? -14.168 15.129 1.910 1.00 85.94 388 THR A N 1
ATOM 3102 C CA . THR A 1 388 ? -13.309 14.061 2.421 1.00 85.94 388 THR A CA 1
ATOM 3103 C C . THR A 1 388 ? -13.577 13.761 3.893 1.00 85.94 388 THR A C 1
ATOM 3105 O O . THR A 1 388 ? -13.735 12.597 4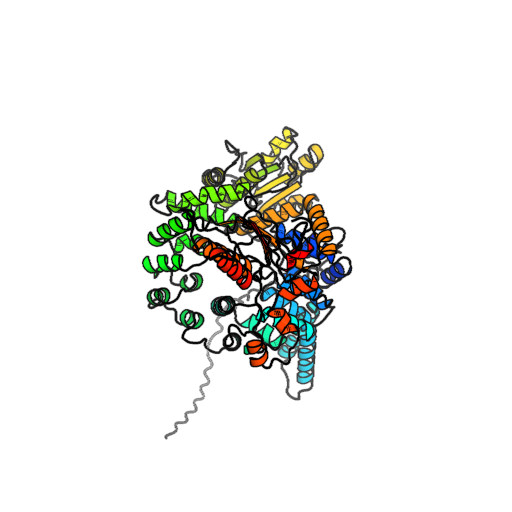.234 1.00 85.94 388 THR A O 1
ATOM 3108 N N . SER A 1 389 ? -13.682 14.765 4.766 1.00 87.06 389 SER A N 1
ATOM 3109 C CA . SER A 1 389 ? -13.978 14.544 6.184 1.00 87.06 389 SER A CA 1
ATOM 3110 C C . SER A 1 389 ? -15.344 13.894 6.380 1.00 87.06 389 SER A C 1
ATOM 3112 O O . SER A 1 389 ? -15.453 12.973 7.182 1.00 87.06 389 SER A O 1
ATOM 3114 N N . SER A 1 390 ? -16.352 14.298 5.604 1.00 89.06 390 SER A N 1
ATOM 3115 C CA . SER A 1 390 ? -17.696 13.714 5.654 1.00 89.06 390 SER A CA 1
ATOM 3116 C C . SER A 1 390 ? -17.722 12.265 5.175 1.00 89.06 390 SER A C 1
ATOM 3118 O O . SER A 1 390 ? -18.377 11.443 5.807 1.00 89.06 390 SER A O 1
ATOM 3120 N N . ILE A 1 391 ? -16.961 11.920 4.128 1.00 88.62 391 ILE A N 1
ATOM 3121 C CA . ILE A 1 391 ? -16.783 10.522 3.697 1.00 88.62 391 ILE A CA 1
ATOM 3122 C C . ILE A 1 391 ? -16.146 9.706 4.812 1.00 88.62 391 ILE A C 1
ATOM 3124 O O . ILE A 1 391 ? -16.665 8.660 5.169 1.00 88.62 391 ILE A O 1
ATOM 3128 N N . ILE A 1 392 ? -15.024 10.175 5.364 1.00 88.88 392 ILE A N 1
ATOM 3129 C CA . ILE A 1 392 ? -14.292 9.433 6.394 1.00 88.88 392 ILE A CA 1
ATOM 3130 C C . ILE A 1 392 ? -15.177 9.230 7.619 1.00 88.88 392 ILE A C 1
ATOM 3132 O O . ILE A 1 392 ? -15.254 8.123 8.142 1.00 88.88 392 ILE A O 1
ATOM 3136 N N . ALA A 1 393 ? -15.875 10.280 8.049 1.00 88.81 393 ALA A N 1
ATOM 3137 C CA . ALA A 1 393 ? -16.782 10.213 9.181 1.00 88.81 393 ALA A CA 1
ATOM 3138 C C . ALA A 1 393 ? -17.971 9.273 8.907 1.00 88.81 393 ALA A C 1
ATOM 3140 O O . ALA A 1 393 ? -18.323 8.468 9.767 1.00 88.81 393 ALA A O 1
ATOM 3141 N N . GLY A 1 394 ? -18.543 9.327 7.701 1.00 89.62 394 GLY A N 1
ATOM 3142 C CA . GLY A 1 394 ? -19.620 8.439 7.269 1.00 89.62 394 GLY A CA 1
ATOM 3143 C C . GLY A 1 394 ? -19.192 6.974 7.201 1.00 89.62 394 GLY A C 1
ATOM 3144 O O . GLY A 1 394 ? -19.877 6.124 7.756 1.00 89.62 394 GLY A O 1
ATOM 3145 N N . LEU A 1 395 ? -18.034 6.679 6.604 1.00 90.69 395 LEU A N 1
ATOM 3146 C CA . LEU A 1 395 ? -17.482 5.322 6.535 1.00 90.69 395 LEU A CA 1
ATOM 3147 C C . LEU A 1 395 ? -17.175 4.770 7.919 1.00 90.69 395 LEU A C 1
ATOM 3149 O O . LEU A 1 395 ? -17.602 3.670 8.245 1.00 90.69 395 LEU A O 1
ATOM 3153 N N . LEU A 1 396 ? -16.477 5.540 8.757 1.00 89.31 396 LEU A N 1
ATOM 3154 C CA . LEU A 1 396 ? -16.188 5.122 10.125 1.00 89.31 396 LEU A CA 1
ATOM 3155 C C . LEU A 1 396 ? -17.478 4.843 10.894 1.00 89.31 396 LEU A C 1
ATOM 3157 O O . LEU A 1 396 ? -17.548 3.840 11.596 1.00 89.31 396 LEU A O 1
ATOM 3161 N N . SER A 1 397 ? -18.499 5.692 10.743 1.00 90.56 397 SER A N 1
ATOM 3162 C CA . SER A 1 397 ? -19.805 5.479 11.369 1.00 90.56 397 SER A CA 1
ATOM 3163 C C . SER A 1 397 ? -20.480 4.201 10.880 1.00 90.56 397 SER A C 1
ATOM 3165 O O . SER A 1 397 ? -20.915 3.421 11.722 1.00 90.56 397 SER A O 1
ATOM 3167 N N . ALA A 1 398 ? -20.493 3.949 9.570 1.00 90.44 398 ALA A N 1
ATOM 3168 C CA . ALA A 1 398 ? -21.086 2.750 8.987 1.00 90.44 398 ALA A CA 1
ATOM 3169 C C . ALA A 1 398 ? -20.377 1.469 9.464 1.00 90.44 398 ALA A C 1
ATOM 3171 O O . ALA A 1 398 ? -21.021 0.568 9.994 1.00 90.44 398 ALA A O 1
ATOM 3172 N N . ILE A 1 399 ? -19.043 1.424 9.367 1.00 89.31 399 ILE A N 1
ATOM 3173 C CA . ILE A 1 399 ? -18.238 0.235 9.700 1.00 89.31 399 ILE A CA 1
ATOM 3174 C C . ILE A 1 399 ? -18.305 -0.084 11.198 1.00 89.31 399 ILE A C 1
ATOM 3176 O O . ILE A 1 399 ? -18.358 -1.242 11.601 1.00 89.31 399 ILE A O 1
ATOM 3180 N N . THR A 1 400 ? -18.291 0.945 12.047 1.00 88.38 400 THR A N 1
ATOM 3181 C CA . THR A 1 400 ? -18.240 0.768 13.509 1.00 88.38 400 THR A CA 1
ATOM 3182 C C . THR A 1 400 ? -19.605 0.863 14.186 1.00 88.38 400 THR A C 1
ATOM 3184 O O . THR A 1 400 ? -19.686 0.776 15.411 1.00 88.38 400 THR A O 1
ATOM 3187 N N . GLN A 1 401 ? -20.671 1.080 13.409 1.00 89.88 401 GLN A N 1
ATOM 3188 C CA . GLN A 1 401 ? -22.018 1.382 13.905 1.00 89.88 401 GLN A CA 1
ATOM 3189 C C . GLN A 1 401 ? -22.023 2.541 14.926 1.00 89.88 401 GLN A C 1
ATOM 3191 O O . GLN A 1 401 ? -22.792 2.558 15.891 1.00 89.88 401 GLN A O 1
ATOM 3196 N N . ALA A 1 402 ? -21.127 3.515 14.740 1.00 92.38 402 ALA A N 1
ATOM 3197 C CA . ALA A 1 402 ? -20.933 4.621 15.671 1.00 92.38 402 ALA A CA 1
ATOM 3198 C C . ALA A 1 402 ? -21.983 5.719 15.508 1.00 92.38 402 ALA A C 1
ATOM 3200 O O . ALA A 1 402 ? -22.492 5.973 14.413 1.00 92.38 402 ALA A O 1
ATOM 3201 N N . LYS A 1 403 ? -22.222 6.461 16.595 1.00 95.75 403 LYS A N 1
ATOM 3202 C CA . LYS A 1 403 ? -23.003 7.702 16.546 1.00 95.75 403 LYS A CA 1
ATOM 3203 C C . LYS A 1 403 ? -22.240 8.758 15.752 1.00 95.75 403 LYS A C 1
ATOM 3205 O O . LYS A 1 403 ? -21.127 9.121 16.139 1.00 95.75 403 LYS A O 1
ATOM 3210 N N . LEU A 1 404 ? -22.849 9.267 14.682 1.00 96.88 404 LEU A N 1
ATOM 3211 C CA . LEU A 1 404 ? -22.263 10.306 13.848 1.00 96.88 404 LEU A CA 1
ATOM 3212 C C . LEU A 1 404 ? -22.805 11.683 14.222 1.00 96.88 404 LEU A C 1
ATOM 3214 O O . LEU A 1 404 ? -24.009 11.904 14.330 1.00 96.88 404 LEU A O 1
ATOM 3218 N N . SER A 1 405 ? -21.897 12.632 14.397 1.00 97.06 405 SER A N 1
ATOM 3219 C CA . SER A 1 405 ? -22.229 14.038 14.596 1.00 97.06 405 SER A CA 1
ATOM 3220 C C . SER A 1 405 ? -21.214 14.909 13.878 1.00 97.06 405 SER A C 1
ATOM 3222 O O . SER A 1 405 ? -20.047 14.546 13.764 1.00 97.06 405 SER A O 1
ATOM 3224 N N . PHE A 1 406 ? -21.659 16.061 13.399 1.00 96.75 406 PHE A N 1
ATOM 3225 C CA . PHE A 1 406 ? -20.802 17.098 12.858 1.00 96.75 406 PHE A CA 1
ATOM 3226 C C . PHE A 1 406 ? -20.848 18.334 13.752 1.00 96.75 406 PHE A C 1
ATOM 3228 O O . PHE A 1 406 ? -21.837 18.568 14.451 1.00 96.75 406 PHE A O 1
ATOM 3235 N N . PHE A 1 407 ? -19.799 19.150 13.726 1.00 95.75 407 PHE A N 1
ATOM 3236 C CA . PHE A 1 407 ? -19.762 20.397 14.483 1.00 95.75 407 PHE A CA 1
ATOM 3237 C C . PHE A 1 407 ? -19.341 21.594 13.646 1.00 95.75 407 PHE A C 1
ATOM 3239 O O . PHE A 1 407 ? -18.505 21.518 12.750 1.00 95.75 407 PHE A O 1
ATOM 3246 N N . ASN A 1 408 ? -19.900 22.735 14.024 1.00 93.88 408 ASN A N 1
ATOM 3247 C CA . ASN A 1 408 ? -19.348 24.052 13.751 1.00 93.88 408 ASN A CA 1
ATOM 3248 C C . ASN A 1 408 ? -19.469 24.904 15.022 1.00 93.88 408 ASN A C 1
ATOM 3250 O O . ASN A 1 408 ? -18.821 24.593 16.011 1.00 93.88 408 ASN A O 1
ATOM 3254 N N . THR A 1 409 ? -20.337 25.917 15.062 1.00 93.56 409 THR A N 1
ATOM 3255 C CA . THR A 1 409 ? -20.783 26.570 16.304 1.00 93.56 409 THR A CA 1
ATOM 3256 C C . THR A 1 409 ? -21.900 25.806 17.016 1.00 93.56 409 THR A C 1
ATOM 3258 O O . THR A 1 409 ? -22.231 26.135 18.155 1.00 93.56 409 THR A O 1
ATOM 3261 N N . LYS A 1 410 ? -22.503 24.813 16.354 1.00 95.12 410 LYS A N 1
ATOM 3262 C CA . LYS A 1 410 ? -23.568 23.947 16.870 1.00 95.12 410 LYS A CA 1
ATOM 3263 C C . LYS A 1 410 ? -23.287 22.492 16.500 1.00 95.12 410 LYS A C 1
ATOM 3265 O O . LYS A 1 410 ? -22.475 22.221 15.617 1.00 95.12 410 LYS A O 1
ATOM 3270 N N . VAL A 1 411 ? -23.988 21.575 17.164 1.00 96.00 411 VAL A N 1
ATOM 3271 C CA . VAL A 1 411 ? -24.060 20.169 16.747 1.00 96.00 411 VAL A CA 1
ATOM 3272 C C . VAL A 1 411 ? -24.973 20.065 15.531 1.00 96.00 411 VAL A C 1
ATOM 3274 O O . VAL A 1 411 ? -26.067 20.632 15.520 1.00 96.00 411 VAL A O 1
ATOM 3277 N N . ILE A 1 412 ? -24.520 19.331 14.525 1.00 95.38 412 ILE A N 1
ATOM 3278 C CA . ILE A 1 412 ? -25.282 18.938 13.346 1.00 95.38 412 ILE A CA 1
ATOM 3279 C C . ILE A 1 412 ? -25.349 17.415 13.378 1.00 95.38 412 ILE A C 1
ATOM 3281 O O . ILE A 1 412 ? -24.334 16.739 13.229 1.00 95.38 412 ILE A O 1
ATOM 3285 N N . THR A 1 413 ? -26.533 16.865 13.596 1.00 93.75 413 THR A N 1
ATOM 3286 C CA . THR A 1 413 ? -26.745 15.416 13.580 1.00 93.75 413 THR A CA 1
ATOM 3287 C C . THR A 1 413 ? -27.455 15.061 12.279 1.00 93.75 413 THR A C 1
ATOM 3289 O O . THR A 1 413 ? -28.465 15.700 11.980 1.00 93.75 413 THR A O 1
ATOM 3292 N N . PRO A 1 414 ? -26.942 14.107 11.484 1.00 92.06 414 PRO A N 1
ATOM 3293 C CA . PRO A 1 414 ? -27.678 13.623 10.324 1.00 92.06 414 PRO A CA 1
ATOM 3294 C C . PRO A 1 414 ? -28.971 12.931 10.780 1.00 92.06 414 PRO A C 1
ATOM 3296 O O . PRO A 1 414 ? -29.009 12.336 11.856 1.00 92.06 414 PRO A O 1
ATOM 3299 N N . ASP A 1 415 ? -30.024 12.987 9.959 1.00 89.81 415 ASP A N 1
ATOM 3300 C CA . ASP A 1 415 ? -31.329 12.386 10.292 1.00 89.81 415 ASP A CA 1
ATOM 3301 C C . ASP A 1 415 ? -31.227 10.876 10.561 1.00 89.81 415 ASP A C 1
ATOM 3303 O O . ASP A 1 415 ? -31.951 10.322 11.389 1.00 89.81 415 ASP A O 1
ATOM 3307 N N . LYS A 1 416 ? -30.303 10.215 9.859 1.00 90.81 416 LYS A N 1
ATOM 3308 C CA . LYS A 1 416 ? -29.969 8.802 10.006 1.00 90.81 416 LYS A CA 1
ATOM 3309 C C . LYS A 1 416 ? -28.451 8.644 9.901 1.00 90.81 416 LYS A C 1
ATOM 3311 O O . LYS A 1 416 ? -27.820 9.313 9.081 1.00 90.81 416 LYS A O 1
ATOM 3316 N N . ASN A 1 417 ? -27.870 7.758 10.710 1.00 92.25 417 ASN A N 1
ATOM 3317 C CA . ASN A 1 417 ? -26.489 7.331 10.489 1.00 92.25 417 ASN A CA 1
ATOM 3318 C C . ASN A 1 417 ? -26.412 6.583 9.147 1.00 92.25 417 ASN A C 1
ATOM 3320 O O . ASN A 1 417 ? -27.322 5.805 8.850 1.00 92.25 417 ASN A O 1
ATOM 3324 N N . PRO A 1 418 ? -25.368 6.811 8.337 1.00 93.44 418 PRO A N 1
ATOM 3325 C CA . PRO A 1 418 ? -25.220 6.096 7.082 1.00 93.44 418 PRO A CA 1
ATOM 3326 C C . PRO A 1 418 ? -24.942 4.611 7.350 1.00 93.44 418 PRO A C 1
ATOM 3328 O O . PRO A 1 418 ? -24.044 4.266 8.112 1.00 93.44 418 PRO A O 1
ATOM 3331 N N . GLU A 1 419 ? -25.715 3.744 6.708 1.00 93.31 419 GLU A N 1
ATOM 3332 C CA . GLU A 1 419 ? -25.593 2.279 6.734 1.00 93.31 419 GLU A CA 1
ATOM 3333 C C . GLU A 1 419 ? -25.200 1.724 5.355 1.00 93.31 419 GLU A C 1
ATOM 3335 O O . GLU A 1 419 ? -24.818 0.564 5.234 1.00 93.31 419 GLU A O 1
ATOM 3340 N N . SER A 1 420 ? -25.284 2.549 4.306 1.00 94.31 420 SER A N 1
ATOM 3341 C CA . SER A 1 420 ? -24.939 2.168 2.934 1.00 94.31 420 SER A CA 1
ATOM 3342 C C . SER A 1 420 ? -23.942 3.121 2.290 1.00 94.31 420 SER A C 1
ATOM 3344 O O . SER A 1 420 ? -23.846 4.297 2.659 1.00 94.31 420 SER A O 1
ATOM 3346 N N . ILE A 1 421 ? -23.232 2.640 1.266 1.00 93.62 421 ILE A N 1
ATOM 3347 C CA . ILE A 1 421 ? -22.282 3.474 0.525 1.00 93.62 421 ILE A CA 1
ATOM 3348 C C . ILE A 1 421 ? -22.978 4.672 -0.132 1.00 93.62 421 ILE A C 1
ATOM 3350 O O . ILE A 1 421 ? -22.438 5.773 -0.145 1.00 93.62 421 ILE A O 1
ATOM 3354 N N . GLU A 1 422 ? -24.205 4.496 -0.623 1.00 93.81 422 GLU A N 1
ATOM 3355 C CA . GLU A 1 422 ? -24.986 5.578 -1.224 1.00 93.81 422 GLU A CA 1
ATOM 3356 C C . GLU A 1 422 ? -25.334 6.662 -0.194 1.00 93.81 422 GLU A C 1
ATOM 3358 O O . GLU A 1 422 ? -25.178 7.852 -0.476 1.00 93.81 422 GLU A O 1
ATOM 3363 N N . GLU A 1 423 ? -25.724 6.271 1.024 1.00 94.31 423 GLU A N 1
ATOM 3364 C CA . GLU A 1 423 ? -25.963 7.207 2.127 1.00 94.31 423 GLU A CA 1
ATOM 3365 C C . GLU A 1 423 ? -24.678 7.948 2.533 1.00 94.31 423 GLU A C 1
ATOM 3367 O O . GLU A 1 423 ? -24.729 9.157 2.759 1.00 94.31 423 GLU A O 1
ATOM 3372 N N . VAL A 1 424 ? -23.516 7.278 2.559 1.00 93.31 424 VAL A N 1
ATOM 3373 C CA . VAL A 1 424 ? -22.212 7.926 2.812 1.00 93.31 424 VAL A CA 1
ATOM 3374 C C . VAL A 1 424 ? -21.887 8.966 1.733 1.00 93.31 424 VAL A C 1
ATOM 3376 O O . VAL A 1 424 ? -21.486 10.090 2.047 1.00 93.31 424 VAL A O 1
ATOM 3379 N N . LEU A 1 425 ? -22.060 8.612 0.457 1.00 91.19 425 LEU A N 1
ATOM 3380 C CA . LEU A 1 425 ? -21.789 9.509 -0.670 1.00 91.19 425 LEU A CA 1
ATOM 3381 C C . LEU A 1 425 ? -22.729 10.718 -0.651 1.00 91.19 425 LEU A C 1
ATOM 3383 O O . LEU A 1 425 ? -22.285 11.851 -0.844 1.00 91.19 425 LEU A O 1
ATOM 3387 N N . LYS A 1 426 ? -24.013 10.487 -0.359 1.00 91.62 426 LYS A N 1
ATOM 3388 C CA . LYS A 1 426 ? -25.020 11.540 -0.213 1.00 91.62 426 LYS A CA 1
ATOM 3389 C C . LYS A 1 426 ? -24.696 12.474 0.952 1.00 91.62 426 LYS A C 1
ATOM 3391 O O . LYS A 1 426 ? -24.706 13.690 0.776 1.00 91.62 426 LYS A O 1
ATOM 3396 N N . LEU A 1 427 ? -24.320 11.924 2.107 1.00 91.81 427 LEU A N 1
ATOM 3397 C CA . LEU A 1 427 ? -23.910 12.705 3.273 1.00 91.81 427 LEU A CA 1
ATOM 3398 C C . LEU A 1 427 ? -22.763 13.670 2.934 1.00 91.81 427 LEU A C 1
ATOM 3400 O O . LEU A 1 427 ? -22.788 14.830 3.339 1.00 91.81 427 LEU A O 1
ATOM 3404 N N . ALA A 1 428 ? -21.781 13.226 2.145 1.00 89.06 428 ALA A N 1
ATOM 3405 C CA . ALA A 1 428 ? -20.657 14.064 1.729 1.00 89.06 428 ALA A CA 1
ATOM 3406 C C . ALA A 1 428 ? -21.045 15.232 0.800 1.00 89.06 428 ALA A C 1
ATOM 3408 O O . ALA A 1 428 ? -20.275 16.188 0.666 1.00 89.06 428 ALA A O 1
ATOM 3409 N N . VAL A 1 429 ? -22.208 15.158 0.147 1.00 87.31 429 VAL A N 1
ATOM 3410 C CA . VAL A 1 429 ? -22.774 16.240 -0.673 1.00 87.31 429 VAL A CA 1
ATOM 3411 C C . VAL A 1 429 ? -23.627 17.186 0.178 1.00 87.31 429 VAL A C 1
ATOM 3413 O O . VAL A 1 429 ? -23.556 18.401 -0.017 1.00 87.31 429 VAL A O 1
ATOM 3416 N N . ASP A 1 430 ? -24.387 16.641 1.129 1.00 90.38 430 ASP A N 1
ATOM 3417 C CA . ASP A 1 430 ? -25.341 17.392 1.952 1.00 90.38 430 ASP A CA 1
ATOM 3418 C C . ASP A 1 430 ? -24.656 18.238 3.042 1.00 90.38 430 ASP A C 1
ATOM 3420 O O . ASP A 1 430 ? -25.111 19.343 3.356 1.00 90.38 430 ASP A O 1
ATOM 3424 N N . ILE A 1 431 ? -23.543 17.762 3.612 1.00 91.38 431 ILE A N 1
ATOM 3425 C CA . ILE A 1 431 ? -22.812 18.491 4.655 1.00 91.38 431 ILE A CA 1
ATOM 3426 C C . ILE A 1 431 ? -22.018 19.656 4.048 1.00 91.38 431 ILE A C 1
ATOM 3428 O O . ILE A 1 431 ? -21.076 19.482 3.273 1.00 91.38 431 ILE A O 1
ATOM 3432 N N . GLN A 1 432 ? -22.377 20.876 4.453 1.00 90.25 432 GLN A N 1
ATOM 3433 C CA . GLN A 1 432 ? -21.718 22.109 4.028 1.00 90.25 432 GLN A CA 1
ATOM 3434 C C . GLN A 1 432 ? -20.864 22.702 5.147 1.00 90.25 432 GLN A C 1
ATOM 3436 O O . GLN A 1 432 ? -21.279 22.773 6.303 1.00 90.25 432 GLN A O 1
ATOM 3441 N N . ALA A 1 433 ? -19.679 23.182 4.777 1.00 90.38 433 ALA A N 1
ATOM 3442 C CA . ALA A 1 433 ? -18.797 23.895 5.686 1.00 90.38 433 ALA A CA 1
ATOM 3443 C C . ALA A 1 433 ? -19.335 25.304 5.998 1.00 90.38 433 ALA A C 1
ATOM 3445 O O . ALA A 1 433 ? -19.793 26.026 5.110 1.00 90.38 433 ALA A O 1
ATOM 3446 N N . GLY A 1 434 ? -19.242 25.729 7.258 1.00 91.25 434 GLY A N 1
ATOM 3447 C CA . GLY A 1 434 ? -19.615 27.081 7.660 1.00 91.25 434 GLY A CA 1
ATOM 3448 C C . GLY A 1 434 ? -19.376 27.380 9.135 1.00 91.25 434 GLY A C 1
ATOM 3449 O O . GLY A 1 434 ? -19.215 26.485 9.954 1.00 91.25 434 GLY A O 1
ATOM 3450 N N . SER A 1 435 ? -19.418 28.665 9.491 1.00 91.50 435 SER A N 1
ATOM 3451 C CA . SER A 1 435 ? -19.220 29.162 10.864 1.00 91.50 435 SER A CA 1
ATOM 3452 C C . SER A 1 435 ? -17.831 28.861 11.467 1.00 91.50 435 SER A C 1
ATOM 3454 O O . SER A 1 435 ? -16.884 28.522 10.757 1.00 91.50 435 SER A O 1
ATOM 3456 N N . ALA A 1 436 ? -17.705 29.089 12.779 1.00 93.38 436 ALA A N 1
ATOM 3457 C CA . ALA A 1 436 ? -16.511 28.847 13.586 1.00 93.38 436 ALA A CA 1
ATOM 3458 C C . ALA A 1 436 ? -16.352 27.358 13.965 1.00 93.38 436 ALA A C 1
ATOM 3460 O O . ALA A 1 436 ? -17.232 26.542 13.691 1.00 93.38 436 ALA A O 1
ATOM 3461 N N . THR A 1 437 ? -15.241 27.030 14.619 1.00 94.38 437 THR A N 1
ATOM 3462 C CA . THR A 1 437 ? -14.794 25.666 14.924 1.00 94.38 437 THR A CA 1
ATOM 3463 C C . THR A 1 437 ? -14.930 25.422 16.430 1.00 94.38 437 THR A C 1
ATOM 3465 O O . THR A 1 437 ? -14.126 25.934 17.218 1.00 94.38 437 THR A O 1
ATOM 3468 N N . ASN A 1 438 ? -15.975 24.687 16.834 1.00 95.88 438 ASN A N 1
ATOM 3469 C CA . ASN A 1 438 ? -16.283 24.373 18.235 1.00 95.88 438 ASN A CA 1
ATOM 3470 C C . ASN A 1 438 ? -16.477 22.861 18.479 1.00 95.88 438 ASN A C 1
ATOM 3472 O O . ASN A 1 438 ? -17.609 22.404 18.632 1.00 95.88 438 ASN A O 1
ATOM 3476 N N . PRO A 1 439 ? -15.411 22.049 18.542 1.00 96.44 439 PRO A N 1
ATOM 3477 C CA . PRO A 1 439 ? -15.536 20.603 18.756 1.00 96.44 439 PRO A CA 1
ATOM 3478 C C . PRO A 1 439 ? -16.179 20.245 20.107 1.00 96.44 439 PRO A C 1
ATOM 3480 O O . PRO A 1 439 ? -16.807 19.191 20.237 1.00 96.44 439 PRO A O 1
ATOM 3483 N N . GLY A 1 440 ? -16.094 21.135 21.106 1.00 96.00 440 GLY A N 1
ATOM 3484 C CA . GLY A 1 440 ? -16.717 20.945 22.417 1.00 96.00 440 GLY A CA 1
ATOM 3485 C C . GLY A 1 440 ? -18.234 20.726 22.363 1.00 96.00 440 GLY A C 1
ATOM 3486 O O . GLY A 1 440 ? -18.767 20.017 23.214 1.00 96.00 440 GLY A O 1
ATOM 3487 N N . VAL A 1 441 ? -18.933 21.254 21.345 1.00 97.12 441 VAL A N 1
ATOM 3488 C CA . VAL A 1 441 ? -20.405 21.146 21.257 1.00 97.12 441 VAL A CA 1
ATOM 3489 C C . VAL A 1 441 ? -20.871 19.710 21.063 1.00 97.12 441 VAL A C 1
ATOM 3491 O O . VAL A 1 441 ? -21.967 19.382 21.498 1.00 97.12 441 VAL A O 1
ATOM 3494 N N . CYS A 1 442 ? -20.053 18.850 20.448 1.00 97.12 442 CYS A N 1
ATOM 3495 C CA . CYS A 1 442 ? -20.388 17.438 20.258 1.00 97.12 442 CYS A CA 1
ATOM 3496 C C . CYS A 1 442 ? -20.052 16.574 21.476 1.00 97.12 442 CYS A C 1
ATOM 3498 O O . CYS A 1 442 ? -20.701 15.555 21.684 1.00 97.12 442 CYS A O 1
ATOM 3500 N N . LEU A 1 443 ? -19.069 16.966 22.295 1.00 97.38 443 LEU A N 1
ATOM 3501 C CA . LEU A 1 443 ? -18.700 16.218 23.501 1.00 97.38 443 LEU A CA 1
ATOM 3502 C C . LEU A 1 443 ? -19.601 16.553 24.702 1.00 97.38 443 LEU A C 1
ATOM 3504 O O . LEU A 1 443 ? -19.887 15.688 25.530 1.00 97.38 443 LEU A O 1
ATOM 3508 N N . ASP A 1 444 ? -20.067 17.799 24.786 1.00 97.69 444 ASP A N 1
ATOM 3509 C CA . ASP A 1 444 ? -20.882 18.303 25.894 1.00 97.69 444 ASP A CA 1
ATOM 3510 C C . ASP A 1 444 ? -22.171 17.487 26.156 1.00 97.69 444 ASP A C 1
ATOM 3512 O O . ASP A 1 444 ? -22.420 17.144 27.316 1.00 97.69 444 ASP A O 1
ATOM 3516 N N . PRO A 1 445 ? -22.952 17.060 25.137 1.00 97.44 445 PRO A N 1
ATOM 3517 C CA . PRO A 1 445 ? -24.113 16.194 25.343 1.00 97.44 445 PRO A CA 1
ATOM 3518 C C . PRO A 1 445 ? -23.772 14.868 26.034 1.00 97.44 445 PRO A C 1
ATOM 3520 O O . PRO A 1 445 ? -24.462 14.483 26.980 1.00 97.44 445 PRO A O 1
ATOM 3523 N N . TYR A 1 446 ? -22.685 14.201 25.624 1.00 97.75 446 TYR A N 1
ATOM 3524 C CA . TYR A 1 446 ? -22.242 12.947 26.244 1.00 97.75 446 TYR A CA 1
ATOM 3525 C C . TYR A 1 446 ? -21.814 13.165 27.698 1.00 97.75 446 TYR A C 1
ATOM 3527 O O . TYR A 1 446 ? -22.169 12.382 28.580 1.00 97.75 446 TYR A O 1
ATOM 3535 N N . TYR A 1 447 ? -21.095 14.257 27.971 1.00 98.12 447 TYR A N 1
ATOM 3536 C CA . TYR A 1 447 ? -20.675 14.613 29.325 1.00 98.12 447 TYR A CA 1
ATOM 3537 C C . TYR A 1 447 ? -21.867 14.900 30.250 1.00 98.12 447 TYR A C 1
ATOM 3539 O O . TYR A 1 447 ? -21.927 14.360 31.358 1.00 98.12 447 TYR A O 1
ATOM 3547 N N . LYS A 1 448 ? -22.836 15.705 29.800 1.00 97.62 448 LYS A N 1
ATOM 3548 C CA . LYS A 1 448 ? -24.031 16.067 30.582 1.00 97.62 448 LYS A CA 1
ATOM 3549 C C . LYS A 1 448 ? -24.938 14.876 30.856 1.00 97.62 448 LYS A C 1
ATOM 3551 O O . LYS A 1 448 ? -25.437 14.739 31.969 1.00 97.62 448 LYS A O 1
ATOM 3556 N N . ALA A 1 449 ? -25.120 14.004 29.866 1.00 97.81 449 ALA A N 1
ATOM 3557 C CA . ALA A 1 449 ? -25.897 12.778 30.015 1.00 97.81 449 ALA A CA 1
ATOM 3558 C C . ALA A 1 449 ? -25.153 11.679 30.797 1.00 97.81 449 ALA A C 1
ATOM 3560 O O . ALA A 1 449 ? -25.759 10.661 31.122 1.00 97.81 449 ALA A O 1
ATOM 3561 N N . LYS A 1 450 ? -23.853 11.870 31.086 1.00 97.94 450 LYS A N 1
ATOM 3562 C CA . LYS A 1 450 ? -22.945 10.831 31.603 1.00 97.94 450 LYS A CA 1
ATOM 3563 C C . LYS A 1 450 ? -22.988 9.562 30.738 1.00 97.94 450 LYS A C 1
ATOM 3565 O O . LYS A 1 450 ? -22.883 8.445 31.237 1.00 97.94 450 LYS A O 1
ATOM 3570 N N . GLU A 1 451 ? -23.154 9.750 29.430 1.00 97.94 451 GLU A N 1
ATOM 3571 C CA . GLU A 1 451 ? -23.202 8.663 28.461 1.00 97.94 451 GLU A CA 1
ATOM 3572 C C . GLU A 1 451 ? -21.784 8.145 28.201 1.00 97.94 451 GLU A C 1
ATOM 3574 O O . GLU A 1 451 ? -20.872 8.924 27.909 1.00 97.94 451 GLU A O 1
ATOM 3579 N N . ILE A 1 452 ? -21.600 6.827 28.302 1.00 97.94 452 ILE A N 1
ATOM 3580 C CA . ILE A 1 452 ? -20.304 6.172 28.115 1.00 97.94 452 ILE A CA 1
ATOM 3581 C C . ILE A 1 452 ? -20.020 5.979 26.625 1.00 97.94 452 ILE A C 1
ATOM 3583 O O . ILE A 1 452 ? -20.712 5.233 25.935 1.00 97.94 452 ILE A O 1
ATOM 3587 N N . VAL A 1 453 ? -18.928 6.586 26.173 1.00 97.19 453 VAL A N 1
ATOM 3588 C CA . VAL A 1 453 ? -18.307 6.397 24.866 1.00 97.19 453 VAL A CA 1
ATOM 3589 C C . VAL A 1 453 ? -16.887 5.911 25.121 1.00 97.19 453 VAL A C 1
ATOM 3591 O O . VAL A 1 453 ? -16.117 6.562 25.826 1.00 97.19 453 VAL A O 1
ATOM 3594 N N . LYS A 1 454 ? -16.536 4.744 24.579 1.00 96.00 454 LYS A N 1
ATOM 3595 C CA . LYS A 1 454 ? -15.215 4.142 24.786 1.00 96.00 454 LYS A CA 1
ATOM 3596 C C . LYS A 1 454 ? -14.170 4.685 23.822 1.00 96.00 454 LYS A C 1
ATOM 3598 O O . LYS A 1 454 ? -13.013 4.810 24.215 1.00 96.00 454 LYS A O 1
ATOM 3603 N N . THR A 1 455 ? -14.578 5.033 22.602 1.00 95.38 455 THR A N 1
ATOM 3604 C CA . THR A 1 455 ? -13.690 5.594 21.577 1.00 95.38 455 THR A CA 1
ATOM 3605 C C . THR A 1 455 ? -14.336 6.803 20.913 1.00 95.38 455 THR A C 1
ATOM 3607 O O . THR A 1 455 ? -15.467 6.727 20.433 1.00 95.38 455 THR A O 1
ATOM 3610 N N . ILE A 1 456 ? -13.606 7.915 20.869 1.00 96.88 456 ILE A N 1
ATOM 3611 C CA . ILE A 1 456 ? -14.006 9.146 20.188 1.00 96.88 456 ILE A CA 1
ATOM 3612 C C . ILE A 1 456 ? -13.090 9.339 18.984 1.00 96.88 456 ILE A C 1
ATOM 3614 O O . ILE A 1 456 ? -11.877 9.487 19.148 1.00 96.88 456 ILE A O 1
ATOM 3618 N N . ILE A 1 457 ? -13.664 9.365 17.782 1.00 96.31 457 ILE A N 1
ATOM 3619 C CA . ILE A 1 457 ? -12.930 9.652 16.548 1.00 96.31 457 ILE A CA 1
ATOM 3620 C C . ILE A 1 457 ? -13.273 11.065 16.083 1.00 96.31 457 ILE A C 1
ATOM 3622 O O . ILE A 1 457 ? -14.418 11.358 15.754 1.00 96.31 457 ILE A O 1
ATOM 3626 N N . MET A 1 458 ? -12.275 11.942 16.060 1.00 97.38 458 MET A N 1
ATOM 3627 C CA . MET A 1 458 ? -12.395 13.352 15.704 1.00 97.38 458 MET A CA 1
ATOM 3628 C C . MET A 1 458 ? -11.799 13.598 14.315 1.00 97.38 458 MET A C 1
ATOM 3630 O O . MET A 1 458 ? -10.603 13.402 14.116 1.00 97.38 458 MET A O 1
ATOM 3634 N N . VAL A 1 459 ? -12.602 14.061 13.359 1.00 96.75 459 VAL A N 1
ATOM 3635 C CA . VAL A 1 459 ? -12.184 14.333 11.973 1.00 96.75 459 VAL A CA 1
ATOM 3636 C C . VAL A 1 459 ? -12.177 15.847 11.739 1.00 96.75 459 VAL A C 1
ATOM 3638 O O . VAL A 1 459 ? -13.232 16.423 11.504 1.00 96.75 459 VAL A O 1
ATOM 3641 N N . THR A 1 460 ? -11.021 16.514 11.827 1.00 96.00 460 THR A N 1
ATOM 3642 C CA . THR A 1 460 ? -10.920 17.995 11.914 1.00 96.00 460 THR A CA 1
ATOM 3643 C C . THR A 1 460 ? -9.583 18.533 11.392 1.00 96.00 460 THR A C 1
ATOM 3645 O O . THR A 1 460 ? -8.624 17.779 11.251 1.00 96.00 460 THR A O 1
ATOM 3648 N N . ASP A 1 461 ? -9.477 19.835 11.114 1.00 95.31 461 ASP A N 1
ATOM 3649 C CA . ASP A 1 461 ? -8.181 20.515 10.937 1.00 95.31 461 ASP A CA 1
ATOM 3650 C C . ASP A 1 461 ? -7.523 20.949 12.264 1.00 95.31 461 ASP A C 1
ATOM 3652 O O . ASP A 1 461 ? -6.402 21.460 12.258 1.00 95.31 461 ASP A O 1
ATOM 3656 N N . GLU A 1 462 ? -8.184 20.674 13.392 1.00 96.06 462 GLU A N 1
ATOM 3657 C CA . GLU A 1 462 ? -7.768 20.967 14.766 1.00 96.06 462 GLU A CA 1
ATOM 3658 C C .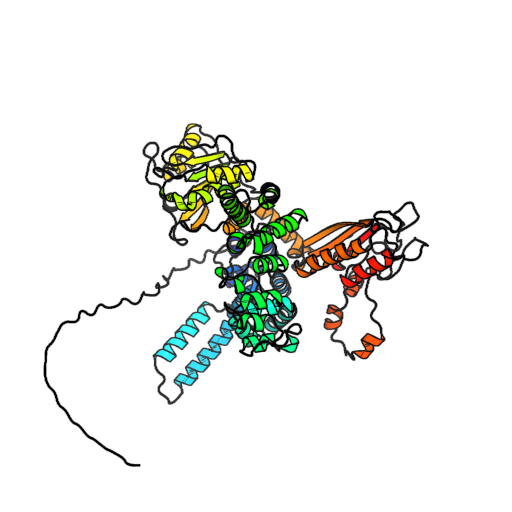 GLU A 1 462 ? -7.706 22.463 15.127 1.00 96.06 462 GLU A C 1
ATOM 3660 O O . GLU A 1 462 ? -7.149 22.804 16.171 1.00 96.06 462 GLU A O 1
ATOM 3665 N N . GLU A 1 463 ? -8.265 23.368 14.317 1.00 94.81 463 GLU A N 1
ATOM 3666 C CA . GLU A 1 463 ? -8.207 24.823 14.547 1.00 94.81 463 GLU A CA 1
ATOM 3667 C C . GLU A 1 463 ? -9.351 25.330 15.456 1.00 94.81 463 GLU A C 1
ATOM 3669 O O . GLU A 1 463 ? -10.135 26.205 15.081 1.00 94.81 463 GLU A O 1
ATOM 3674 N N . GLU A 1 464 ? -9.448 24.798 16.682 1.00 96.06 464 GLU A N 1
ATOM 3675 C CA . GLU A 1 464 ? -10.451 25.230 17.671 1.00 96.06 464 GLU A CA 1
ATOM 3676 C C . GLU A 1 464 ? -10.302 26.723 18.024 1.00 96.06 464 GLU A C 1
ATOM 3678 O O . GLU A 1 464 ? -9.263 27.182 18.514 1.00 96.06 464 GLU A O 1
ATOM 3683 N N . ASN A 1 465 ? -11.384 27.482 17.819 1.00 95.94 465 ASN A N 1
ATOM 3684 C CA . ASN A 1 465 ? -11.401 28.942 17.965 1.00 95.94 465 ASN A CA 1
ATOM 3685 C C . ASN A 1 465 ? -12.593 29.482 18.777 1.00 95.94 465 ASN A C 1
ATOM 3687 O O . ASN A 1 465 ? -12.765 30.698 18.887 1.00 95.94 465 ASN A O 1
ATOM 3691 N N . THR A 1 466 ? -13.401 28.604 19.373 1.00 94.12 466 THR A N 1
ATOM 3692 C CA . THR A 1 466 ? -14.556 28.962 20.214 1.00 94.12 466 THR A CA 1
ATOM 3693 C C . THR A 1 466 ? -14.639 28.058 21.448 1.00 94.12 466 THR A C 1
ATOM 3695 O O . THR A 1 466 ? -13.789 27.194 21.635 1.00 94.12 466 THR A O 1
ATOM 3698 N N . TYR A 1 467 ? -15.605 28.318 22.335 1.00 95.00 467 TYR A N 1
ATOM 3699 C CA . TYR A 1 467 ? -15.726 27.666 23.643 1.00 95.00 467 TYR A CA 1
ATOM 3700 C C . TYR A 1 467 ? -17.137 27.098 23.836 1.00 95.00 467 TYR A C 1
ATOM 3702 O O . TYR A 1 467 ? -18.111 27.676 23.343 1.00 95.00 467 TYR A O 1
ATOM 3710 N N . VAL A 1 468 ? -17.262 26.025 24.617 1.00 93.88 468 VAL A N 1
ATOM 3711 C CA . VAL A 1 468 ? -18.541 25.550 25.173 1.00 93.88 468 VAL A CA 1
ATOM 3712 C C . VAL A 1 468 ? -18.495 25.707 26.678 1.00 93.88 468 VAL A C 1
ATOM 3714 O O . VAL A 1 468 ? -17.563 25.236 27.316 1.00 93.88 468 VAL A O 1
ATOM 3717 N N . GLU A 1 469 ? -19.463 26.427 27.249 1.00 92.12 469 GLU A N 1
ATOM 3718 C CA . GLU A 1 469 ? -19.510 26.704 28.696 1.00 92.12 469 GLU A CA 1
ATOM 3719 C C . GLU A 1 469 ? -18.179 27.251 29.259 1.00 92.12 469 GLU A C 1
ATOM 3721 O O . GLU A 1 469 ? -17.729 26.878 30.344 1.00 92.12 469 GLU A O 1
ATOM 3726 N N . ASN A 1 470 ? -17.545 28.152 28.497 1.00 94.62 470 ASN A N 1
ATOM 3727 C CA . ASN A 1 470 ? -16.235 28.754 28.786 1.00 94.62 470 ASN A CA 1
ATOM 3728 C C . ASN A 1 470 ? -15.060 27.762 28.859 1.00 94.62 470 ASN A C 1
ATOM 3730 O O . ASN A 1 470 ? -14.040 28.084 29.462 1.00 94.62 470 ASN A O 1
ATOM 3734 N N . GLN A 1 471 ? -15.185 26.582 28.251 1.00 95.94 471 GLN A N 1
ATOM 3735 C CA . GLN A 1 471 ? -14.132 25.568 28.188 1.00 95.94 471 GLN A CA 1
ATOM 3736 C C . GLN A 1 471 ? -13.770 25.229 26.745 1.00 95.94 471 GLN A C 1
ATOM 3738 O O . GLN A 1 471 ? -14.618 25.282 25.848 1.00 95.94 471 GLN A O 1
ATOM 3743 N N . ARG A 1 472 ? -12.496 24.886 26.540 1.00 96.88 472 ARG A N 1
ATOM 3744 C CA . ARG A 1 472 ? -12.005 24.276 25.293 1.00 96.88 472 ARG A CA 1
ATOM 3745 C C . ARG A 1 472 ? -12.216 22.771 25.301 1.00 96.88 472 ARG A C 1
ATOM 3747 O O . ARG A 1 472 ? -12.356 22.160 26.364 1.00 96.88 472 ARG A O 1
ATOM 3754 N N . PHE A 1 473 ? -12.153 22.149 24.129 1.00 97.75 473 PHE A N 1
ATOM 3755 C CA . PHE A 1 473 ? -12.317 20.707 23.991 1.00 97.75 473 PHE A CA 1
ATOM 3756 C C . PHE A 1 473 ? -11.365 19.905 24.882 1.00 97.75 473 PHE A C 1
ATOM 3758 O O . PHE A 1 473 ? -11.810 18.985 25.561 1.00 97.75 473 PHE A O 1
ATOM 3765 N N . ALA A 1 474 ? -10.077 20.262 24.945 1.00 97.94 474 ALA A N 1
ATOM 3766 C CA . ALA A 1 474 ? -9.104 19.526 25.758 1.00 97.94 474 ALA A CA 1
ATOM 3767 C C . ALA A 1 474 ? -9.438 19.551 27.266 1.00 97.94 474 ALA A C 1
ATOM 3769 O O . ALA A 1 474 ? -9.134 18.604 27.990 1.00 97.94 474 ALA A O 1
ATOM 3770 N N . GLU A 1 475 ? -10.069 20.624 27.753 1.00 98.06 475 GLU A N 1
ATOM 3771 C CA . GLU A 1 475 ? -10.517 20.754 29.145 1.00 98.06 475 GLU A CA 1
ATOM 3772 C C . GLU A 1 475 ? -11.781 19.932 29.403 1.00 98.06 475 GLU A C 1
ATOM 3774 O O . GLU A 1 475 ? -11.863 19.217 30.403 1.00 98.06 475 GLU A O 1
ATOM 3779 N N . LEU A 1 476 ? -12.743 19.994 28.480 1.00 98.12 476 LEU A N 1
ATOM 3780 C CA . LEU A 1 476 ? -13.971 19.206 28.556 1.00 98.12 476 LEU A CA 1
ATOM 3781 C C . LEU A 1 476 ? -13.680 17.701 28.454 1.00 98.12 476 LEU A C 1
ATOM 3783 O O . LEU A 1 476 ? -14.250 16.910 29.202 1.00 98.12 476 LEU A O 1
ATOM 3787 N N . TYR A 1 477 ? -12.746 17.309 27.589 1.00 98.31 477 TYR A N 1
ATOM 3788 C CA . TYR A 1 477 ? -12.280 15.933 27.457 1.00 98.31 477 TYR A CA 1
ATOM 3789 C C . TYR A 1 477 ? -11.617 15.425 28.735 1.00 98.31 477 TYR A C 1
ATOM 3791 O O . TYR A 1 477 ? -11.925 14.328 29.183 1.00 98.31 477 TYR A O 1
ATOM 3799 N N . GLU A 1 478 ? -10.762 16.225 29.376 1.00 98.44 478 GLU A N 1
ATOM 3800 C CA . GLU A 1 478 ? -10.156 15.850 30.657 1.00 98.44 478 GLU A CA 1
ATOM 3801 C C . GLU A 1 478 ? -11.218 15.598 31.743 1.00 98.44 478 GLU A C 1
ATOM 3803 O O . GLU A 1 478 ? -11.102 14.641 32.513 1.00 98.44 478 GLU A O 1
ATOM 3808 N N . LYS A 1 479 ? -12.273 16.423 31.792 1.00 98.25 479 LYS A N 1
ATOM 3809 C CA . LYS A 1 479 ? -13.409 16.205 32.702 1.00 98.25 479 LYS A CA 1
ATOM 3810 C C . LYS A 1 479 ? -14.179 14.941 32.357 1.00 98.25 479 LYS A C 1
ATOM 3812 O O . LYS A 1 479 ? -14.455 14.144 33.248 1.00 98.25 479 LYS A O 1
ATOM 3817 N N . TYR A 1 480 ? -14.492 14.735 31.079 1.00 98.44 480 TYR A N 1
ATOM 3818 C CA . TYR A 1 480 ? -15.150 13.518 30.611 1.00 98.44 480 TYR A CA 1
ATOM 3819 C C . TYR A 1 480 ? -14.342 12.268 30.990 1.00 98.44 480 TYR A C 1
ATOM 3821 O O . TYR A 1 480 ? -14.889 11.334 31.572 1.00 98.44 480 TYR A O 1
ATOM 3829 N N . TYR A 1 481 ? -13.028 12.298 30.757 1.00 98.25 481 TYR A N 1
ATOM 3830 C CA . TYR A 1 481 ? -12.104 11.209 31.065 1.00 98.25 481 TYR A CA 1
ATOM 3831 C C . TYR A 1 481 ? -12.115 10.834 32.552 1.00 98.25 481 TYR A C 1
ATOM 3833 O O . TYR A 1 481 ? -12.139 9.655 32.902 1.00 98.25 481 TYR A O 1
ATOM 3841 N N . LYS A 1 482 ? -12.104 11.835 33.441 1.00 98.00 482 LYS A N 1
ATOM 3842 C CA . LYS A 1 482 ? -12.055 11.627 34.898 1.00 98.00 482 LYS A CA 1
ATOM 3843 C C . LYS A 1 482 ? -13.408 11.274 35.509 1.00 98.00 482 LYS A C 1
ATOM 3845 O O . LYS A 1 482 ? -13.457 10.505 36.463 1.00 98.00 482 LYS A O 1
ATOM 3850 N N . GLU A 1 483 ? -14.484 11.881 35.017 1.00 98.31 483 GLU A N 1
ATOM 3851 C CA . GLU A 1 483 ? -15.803 11.810 35.655 1.00 98.31 483 GLU A CA 1
ATOM 3852 C C . GLU A 1 483 ? -16.769 10.825 34.993 1.00 98.31 483 GLU A C 1
ATOM 3854 O O . GLU A 1 483 ? -17.768 10.471 35.615 1.00 98.31 483 GLU A O 1
ATOM 3859 N N . VAL A 1 484 ? -16.537 10.444 33.733 1.00 98.19 484 VAL A N 1
ATOM 3860 C CA . VAL A 1 484 ? -17.446 9.585 32.957 1.00 98.19 484 VAL A CA 1
ATOM 3861 C C . VAL A 1 484 ? -16.753 8.287 32.577 1.00 98.19 484 VAL A C 1
ATOM 3863 O O . VAL A 1 484 ? -17.122 7.228 33.079 1.00 98.19 484 VAL A O 1
ATOM 3866 N N . TYR A 1 485 ? -15.756 8.356 31.694 1.00 97.94 485 TYR A N 1
ATOM 3867 C CA . TYR A 1 485 ? -15.060 7.173 31.201 1.00 97.94 485 TYR A CA 1
ATOM 3868 C C . TYR A 1 485 ? -13.702 7.544 30.589 1.00 97.94 485 TYR A C 1
ATOM 3870 O O . TYR A 1 485 ? -13.646 8.525 29.842 1.00 97.94 485 TYR A O 1
ATOM 3878 N N . PRO A 1 486 ? -12.631 6.756 30.819 1.00 96.88 486 PRO A N 1
ATOM 3879 C CA . PRO A 1 486 ? -11.324 6.961 30.200 1.00 96.88 486 PRO A CA 1
ATOM 3880 C C . PRO A 1 486 ? -11.339 6.572 28.713 1.00 96.88 486 PRO A C 1
ATOM 3882 O O . PRO A 1 486 ? -10.775 5.556 28.306 1.00 96.88 486 PRO A O 1
ATOM 3885 N N . ALA A 1 487 ? -12.043 7.359 27.902 1.00 96.06 487 ALA A N 1
ATOM 3886 C CA . ALA A 1 487 ? -12.192 7.106 26.478 1.00 96.06 487 ALA A CA 1
ATOM 3887 C C . ALA A 1 487 ? -10.837 7.155 25.759 1.00 96.06 487 ALA A C 1
ATOM 3889 O O . ALA A 1 487 ? -9.944 7.914 26.134 1.00 96.06 487 ALA A O 1
ATOM 3890 N N . LYS A 1 488 ? -10.697 6.361 24.698 1.00 94.81 488 LYS A N 1
ATOM 3891 C CA . LYS A 1 488 ? -9.631 6.517 23.706 1.00 94.81 488 LYS A CA 1
ATOM 3892 C C . LYS A 1 488 ? -10.021 7.644 22.752 1.00 94.81 488 LYS A C 1
ATOM 3894 O O . LYS A 1 488 ? -11.188 7.759 22.377 1.00 94.81 488 LYS A O 1
ATOM 3899 N N . ILE A 1 489 ? -9.049 8.447 22.326 1.00 95.38 489 ILE A N 1
ATOM 3900 C CA . ILE A 1 489 ? -9.273 9.511 21.345 1.00 95.38 489 ILE A CA 1
ATOM 3901 C C . ILE A 1 489 ? -8.373 9.324 20.125 1.00 95.38 489 ILE A C 1
ATOM 3903 O O . ILE A 1 489 ? -7.159 9.133 20.243 1.00 95.38 489 ILE A O 1
ATOM 3907 N N . VAL A 1 490 ? -8.994 9.382 18.951 1.00 95.38 490 VAL A N 1
ATOM 3908 C CA . VAL A 1 490 ? -8.346 9.234 17.650 1.00 95.38 490 VAL A CA 1
ATOM 3909 C C . VAL A 1 490 ? -8.630 10.480 16.826 1.00 95.38 490 VAL A C 1
ATOM 3911 O O . VAL A 1 490 ? -9.781 10.860 16.648 1.00 95.38 490 VAL A O 1
ATOM 3914 N N . PHE A 1 491 ? -7.589 11.113 16.303 1.00 96.31 491 PHE A N 1
ATOM 3915 C CA . PHE A 1 491 ? -7.693 12.257 15.410 1.00 96.31 491 PHE A CA 1
ATOM 3916 C C . PHE A 1 491 ? -7.426 11.842 13.969 1.00 96.31 491 PHE A C 1
ATOM 3918 O O . PHE A 1 491 ? -6.402 11.236 13.666 1.00 96.31 491 PHE A O 1
ATOM 3925 N N . VAL A 1 492 ? -8.316 12.241 13.070 1.00 95.56 492 VAL A N 1
ATOM 3926 C CA . VAL A 1 492 ? -8.097 12.293 11.627 1.00 95.56 492 VAL A CA 1
ATOM 3927 C C . VAL A 1 492 ? -7.931 13.765 11.254 1.00 95.56 492 VAL A C 1
ATOM 3929 O O . VAL A 1 492 ? -8.897 14.499 11.050 1.00 95.56 492 VAL A O 1
ATOM 3932 N N . SER A 1 493 ? -6.676 14.198 11.233 1.00 95.25 493 SER A N 1
ATOM 3933 C CA . SER A 1 493 ? -6.254 15.593 11.199 1.00 95.25 493 SER A CA 1
ATOM 3934 C C . SER A 1 493 ? -5.973 16.096 9.788 1.00 95.25 493 SER A C 1
ATOM 3936 O O . SER A 1 493 ? -5.163 15.511 9.072 1.00 95.25 493 SER A O 1
ATOM 3938 N N . PHE A 1 494 ? -6.530 17.242 9.408 1.00 94.12 494 PHE A N 1
ATOM 3939 C CA . PHE A 1 494 ? -6.289 17.900 8.120 1.00 94.12 494 PHE A CA 1
ATOM 3940 C C . PHE A 1 494 ? -5.345 19.095 8.284 1.00 94.12 494 PHE A C 1
ATOM 3942 O O . PHE A 1 494 ? -5.768 20.237 8.436 1.00 94.12 494 PHE A O 1
ATOM 3949 N N . LEU A 1 495 ? -4.036 18.842 8.234 1.00 93.19 495 LEU A N 1
ATOM 3950 C CA . LEU A 1 495 ? -3.018 19.833 8.600 1.00 93.19 495 LEU A CA 1
ATOM 3951 C C . LEU A 1 495 ? -2.328 20.460 7.380 1.00 93.19 495 LEU A C 1
ATOM 3953 O O . LEU A 1 495 ? -2.193 19.848 6.315 1.00 93.19 495 LEU A O 1
ATOM 3957 N N . HIS A 1 496 ? -1.830 21.688 7.557 1.00 87.69 496 HIS A N 1
ATOM 3958 C CA . HIS A 1 496 ? -0.964 22.366 6.582 1.00 87.69 496 HIS A CA 1
ATOM 3959 C C . HIS A 1 496 ? 0.433 21.736 6.498 1.00 87.69 496 HIS A C 1
ATOM 3961 O O . HIS A 1 496 ? 1.031 21.674 5.428 1.00 87.69 496 HIS A O 1
ATOM 3967 N N . GLN A 1 497 ? 0.968 21.285 7.634 1.00 86.81 497 GLN A N 1
ATOM 3968 C CA . GLN A 1 497 ? 2.278 20.650 7.735 1.00 86.81 497 GLN A CA 1
ATOM 3969 C C . GLN A 1 497 ? 2.097 19.246 8.306 1.00 86.81 497 GLN A C 1
ATOM 3971 O O . GLN A 1 497 ? 1.680 19.084 9.445 1.00 86.81 497 GLN A O 1
ATOM 3976 N N . GLN A 1 498 ? 2.448 18.221 7.530 1.00 78.69 498 GLN A N 1
ATOM 3977 C CA . GLN A 1 498 ? 2.284 16.823 7.957 1.00 78.69 498 GLN A CA 1
ATOM 3978 C C . GLN A 1 498 ? 3.245 16.413 9.087 1.00 78.69 498 GLN A C 1
ATOM 3980 O O . GLN A 1 498 ? 3.043 15.382 9.720 1.00 78.69 498 GLN A O 1
ATOM 3985 N N . HIS A 1 499 ? 4.281 17.213 9.353 1.00 81.81 499 HIS A N 1
ATOM 3986 C CA . HIS A 1 499 ? 5.296 16.927 10.370 1.00 81.81 499 HIS A CA 1
ATOM 3987 C C . HIS A 1 499 ? 5.048 17.621 11.712 1.00 81.81 499 HIS A C 1
ATOM 3989 O O . HIS A 1 499 ? 5.811 17.399 12.644 1.00 81.81 499 HIS A O 1
ATOM 3995 N N . SER A 1 500 ? 4.008 18.448 11.835 1.00 88.44 500 SER A N 1
ATOM 3996 C CA . SER A 1 500 ? 3.670 19.113 13.094 1.00 88.44 500 SER A CA 1
ATOM 3997 C C . SER A 1 500 ? 2.361 18.585 13.663 1.00 88.44 500 SER A C 1
ATOM 3999 O O . SER A 1 500 ? 1.547 17.997 12.949 1.00 88.44 500 SER A O 1
ATOM 4001 N N . ASP A 1 501 ? 2.196 18.722 14.973 1.00 94.00 501 ASP A N 1
ATOM 4002 C CA . ASP A 1 501 ? 0.942 18.405 15.652 1.00 94.00 501 ASP A CA 1
ATOM 4003 C C . ASP A 1 501 ? 0.004 19.610 15.573 1.00 94.00 501 ASP A C 1
ATOM 4005 O O . ASP A 1 501 ? 0.441 20.754 15.784 1.00 94.00 501 ASP A O 1
ATOM 4009 N N . GLY A 1 502 ? -1.275 19.346 15.293 1.00 95.19 502 GLY A N 1
ATOM 4010 C CA . GLY A 1 502 ? -2.338 20.338 15.374 1.00 95.19 502 GLY A CA 1
ATOM 4011 C C . GLY A 1 502 ? -2.548 20.856 16.799 1.00 95.19 502 GLY A C 1
ATOM 4012 O O . GLY A 1 502 ? -1.940 20.383 17.769 1.00 95.19 502 GLY A O 1
ATOM 4013 N N . GLN A 1 503 ? -3.348 21.916 16.916 1.00 96.56 503 GLN A N 1
ATOM 4014 C CA . GLN A 1 503 ? -3.548 22.615 18.184 1.00 96.56 503 GLN A CA 1
ATOM 4015 C C . GLN A 1 503 ? -4.198 21.695 19.224 1.00 96.56 503 GLN A C 1
ATOM 4017 O O . GLN A 1 503 ? -3.659 21.566 20.322 1.00 96.56 503 GLN A O 1
ATOM 4022 N N . MET A 1 504 ? -5.299 21.025 18.876 1.00 97.44 504 MET A N 1
ATOM 4023 C CA . MET A 1 504 ? -6.041 20.163 19.803 1.00 97.44 504 MET A CA 1
ATOM 4024 C C . MET A 1 504 ? -5.190 19.000 20.324 1.00 97.44 504 MET A C 1
ATOM 4026 O O . MET A 1 504 ? -5.145 18.763 21.533 1.00 97.44 504 MET A O 1
ATOM 4030 N N . VAL A 1 505 ? -4.458 18.308 19.444 1.00 97.62 505 VAL A N 1
ATOM 4031 C CA . VAL A 1 505 ? -3.560 17.216 19.852 1.00 97.62 505 VAL A CA 1
ATOM 4032 C C . VAL A 1 505 ? -2.465 17.719 20.789 1.00 97.62 505 VAL A C 1
ATOM 4034 O O . VAL A 1 505 ? -2.170 17.075 21.796 1.00 97.62 505 VAL A O 1
ATOM 4037 N N . ARG A 1 506 ? -1.882 18.890 20.513 1.00 97.19 506 ARG A N 1
ATOM 4038 C CA . ARG A 1 506 ? -0.859 19.490 21.380 1.00 97.19 506 ARG A CA 1
ATOM 4039 C C . ARG A 1 506 ? -1.412 19.859 22.755 1.00 97.19 506 ARG A C 1
ATOM 4041 O O . ARG A 1 506 ? -0.746 19.622 23.758 1.00 97.19 506 ARG A O 1
ATOM 4048 N N . GLU A 1 507 ? -2.613 20.428 22.809 1.00 97.50 507 GLU A N 1
ATOM 4049 C CA . GLU A 1 507 ? -3.283 20.768 24.067 1.00 97.50 507 GLU A CA 1
ATOM 4050 C C . GLU A 1 507 ? -3.573 19.517 24.915 1.00 97.50 507 GLU A C 1
ATOM 4052 O O . GLU A 1 507 ? -3.331 19.534 26.122 1.00 97.50 507 GLU A O 1
ATOM 4057 N N . LEU A 1 508 ? -3.996 18.409 24.293 1.00 97.94 508 LEU A N 1
ATOM 4058 C CA . LEU A 1 508 ? -4.181 17.120 24.971 1.00 97.94 508 LEU A CA 1
ATOM 4059 C C . LEU A 1 508 ? -2.858 16.522 25.472 1.00 97.94 508 LEU A C 1
ATOM 4061 O O . LEU A 1 508 ? -2.780 16.103 26.628 1.00 97.94 508 LEU A O 1
ATOM 4065 N N . LYS A 1 509 ? -1.796 16.549 24.655 1.00 97.31 509 LYS A N 1
ATOM 4066 C CA . LYS A 1 509 ? -0.452 16.104 25.068 1.00 97.31 509 LYS A CA 1
ATOM 4067 C C . LYS A 1 509 ? 0.086 16.901 26.252 1.00 97.31 509 LYS A C 1
ATOM 4069 O O . LYS A 1 509 ? 0.620 16.321 27.192 1.00 97.31 509 LYS A O 1
ATOM 4074 N N . ASN A 1 510 ? -0.127 18.217 26.268 1.00 97.44 510 ASN A N 1
ATOM 4075 C CA . ASN A 1 510 ? 0.257 19.073 27.396 1.00 97.44 510 ASN A CA 1
ATOM 4076 C C . ASN A 1 510 ? -0.482 18.722 28.700 1.00 97.44 510 ASN A C 1
ATOM 4078 O O . ASN A 1 510 ? 0.007 19.040 29.782 1.00 97.44 510 ASN A O 1
ATOM 4082 N N . LYS A 1 511 ? -1.644 18.068 28.605 1.00 97.31 511 LYS A N 1
ATOM 4083 C CA . LYS A 1 511 ? -2.408 17.543 29.746 1.00 97.31 511 LYS A CA 1
ATOM 4084 C C . LYS A 1 511 ? -2.039 16.098 30.115 1.00 97.31 511 LYS A C 1
ATOM 4086 O O . LYS A 1 511 ? -2.628 15.551 31.042 1.00 97.31 511 LYS A O 1
ATOM 4091 N N . GLY A 1 512 ? -1.064 15.495 29.433 1.00 96.81 512 GLY A N 1
ATOM 4092 C CA . GLY A 1 512 ? -0.590 14.135 29.699 1.00 96.81 512 GLY A CA 1
ATOM 4093 C C . GLY A 1 512 ? -1.369 13.033 28.979 1.00 96.81 512 GLY A C 1
ATOM 4094 O O . GLY A 1 512 ? -1.245 11.873 29.357 1.00 96.81 512 GLY A O 1
ATOM 4095 N N . PHE A 1 513 ? -2.171 13.371 27.965 1.00 96.75 513 PHE A N 1
ATOM 4096 C CA . PHE A 1 513 ? -2.833 12.379 27.116 1.00 96.75 513 PHE A CA 1
ATOM 4097 C C . PHE A 1 513 ? -1.989 12.053 25.880 1.00 96.75 513 PHE A C 1
ATOM 4099 O O . PHE A 1 513 ? -1.300 12.917 25.341 1.00 96.75 513 PHE A O 1
ATOM 4106 N N . GLU A 1 514 ? -2.112 10.831 25.370 1.00 93.69 514 GLU A N 1
ATOM 4107 C CA . GLU A 1 514 ? -1.436 10.379 24.148 1.00 93.69 514 GLU A CA 1
ATOM 4108 C C . GLU A 1 514 ? -2.475 10.060 23.061 1.00 93.69 514 GLU A C 1
ATOM 4110 O O . GLU A 1 514 ? -2.789 8.895 22.819 1.00 93.69 514 GLU A O 1
ATOM 4115 N N . PRO A 1 515 ? -3.084 11.087 22.433 1.00 94.75 515 PRO A N 1
ATOM 4116 C CA . PRO A 1 515 ? -4.065 10.871 21.377 1.00 94.75 515 PRO A CA 1
ATOM 4117 C C . PRO A 1 515 ? -3.413 10.213 20.154 1.00 94.75 515 PRO A C 1
ATOM 4119 O O . PRO A 1 515 ? -2.327 10.616 19.725 1.00 94.75 515 PRO A O 1
ATOM 4122 N N . MET A 1 516 ? -4.113 9.260 19.538 1.00 91.50 516 MET A N 1
ATOM 4123 C CA . MET A 1 516 ? -3.723 8.734 18.230 1.00 91.50 516 MET A CA 1
ATOM 4124 C C . MET A 1 516 ? -4.034 9.783 17.161 1.00 91.50 516 MET A C 1
ATOM 4126 O O . MET A 1 516 ? -5.082 10.421 17.221 1.00 91.50 516 MET A O 1
ATOM 4130 N N . GLN A 1 517 ? -3.145 9.986 16.188 1.00 93.12 517 GLN A N 1
ATOM 4131 C CA . GLN A 1 517 ? -3.306 11.042 15.186 1.00 93.12 517 GLN A CA 1
ATOM 4132 C C . GLN A 1 517 ? -2.904 10.576 13.786 1.00 93.12 517 GLN A C 1
ATOM 4134 O O . GLN A 1 517 ? -1.762 10.185 13.543 1.00 93.12 517 GLN A O 1
ATOM 4139 N N . PHE A 1 518 ? -3.825 10.725 12.839 1.00 91.06 518 PHE A N 1
ATOM 4140 C CA . PHE A 1 518 ? -3.655 10.432 11.423 1.00 91.06 518 PHE A CA 1
ATOM 4141 C C . PHE A 1 518 ? -3.691 11.718 10.619 1.00 91.06 518 PHE A C 1
ATOM 4143 O O . PHE A 1 518 ? -4.681 12.438 10.630 1.00 91.06 518 PHE A O 1
ATOM 4150 N N . LYS A 1 519 ? -2.609 12.016 9.900 1.00 91.81 519 LYS A N 1
ATOM 4151 C CA . LYS A 1 519 ? -2.431 13.316 9.244 1.00 91.81 519 LYS A CA 1
ATOM 4152 C C . LYS A 1 519 ? -2.718 13.235 7.743 1.00 91.81 519 LYS A C 1
ATOM 4154 O O . LYS A 1 519 ? -1.995 12.588 6.977 1.00 91.81 519 LYS A O 1
ATOM 4159 N N . PHE A 1 520 ? -3.732 13.973 7.315 1.00 90.19 520 PHE A N 1
ATOM 4160 C CA . PHE A 1 520 ? -4.082 14.266 5.931 1.00 90.19 520 PHE A CA 1
ATOM 4161 C C . PHE A 1 520 ? -3.598 15.667 5.547 1.00 90.19 520 PHE A C 1
ATOM 4163 O O . PHE A 1 520 ? -3.443 16.556 6.385 1.00 90.19 520 PHE A O 1
ATOM 4170 N N . HIS A 1 521 ? -3.327 15.869 4.256 1.00 88.31 521 HIS A N 1
ATOM 4171 C CA . HIS A 1 521 ? -3.025 17.202 3.744 1.00 88.31 521 HIS A CA 1
ATOM 4172 C C . HIS A 1 521 ? -4.320 18.006 3.631 1.00 88.31 521 HIS A C 1
ATOM 4174 O O . HIS A 1 521 ? -5.256 17.564 2.970 1.00 88.31 521 HIS A O 1
ATOM 4180 N N . ARG A 1 522 ? -4.360 19.208 4.211 1.00 87.38 522 ARG A N 1
ATOM 4181 C CA . ARG A 1 522 ? -5.583 20.023 4.267 1.00 87.38 522 ARG A CA 1
ATOM 4182 C C . ARG A 1 522 ? -6.210 20.333 2.903 1.00 87.38 522 ARG A C 1
ATOM 4184 O O . ARG A 1 522 ? -7.425 20.325 2.770 1.00 87.38 522 ARG A O 1
ATOM 4191 N N . GLN A 1 523 ? -5.395 20.616 1.886 1.00 84.25 523 GLN A N 1
ATOM 4192 C CA . GLN A 1 523 ? -5.897 21.020 0.560 1.00 84.25 523 GLN A CA 1
ATOM 4193 C C . GLN A 1 523 ? -6.038 19.864 -0.434 1.00 84.25 523 GLN A C 1
ATOM 4195 O O . GLN A 1 523 ? -6.684 20.013 -1.464 1.00 84.25 523 GLN A O 1
ATOM 4200 N N . GLN A 1 524 ? -5.362 18.748 -0.172 1.00 81.38 524 GLN A N 1
ATOM 4201 C CA . GLN A 1 524 ? -5.270 17.612 -1.094 1.00 81.38 524 GLN A CA 1
ATOM 4202 C C . GLN A 1 524 ? -5.277 16.326 -0.270 1.00 81.38 524 GLN A C 1
ATOM 4204 O O . GLN A 1 524 ? -4.255 15.640 -0.184 1.00 81.38 524 GLN A O 1
ATOM 4209 N N . PRO A 1 525 ? -6.375 16.057 0.450 1.00 83.81 525 PRO A N 1
ATOM 4210 C CA . PRO A 1 525 ? -6.455 14.854 1.247 1.00 83.81 525 PRO A CA 1
ATOM 4211 C C . PRO A 1 525 ? -6.423 13.630 0.332 1.00 83.81 525 PRO A C 1
ATOM 4213 O O . PRO A 1 525 ? -7.078 13.589 -0.706 1.00 83.81 525 PRO A O 1
ATOM 4216 N N . ASP A 1 526 ? -5.623 12.648 0.725 1.00 80.94 526 ASP A N 1
ATOM 4217 C CA . ASP A 1 526 ? -5.377 11.442 -0.053 1.00 80.94 526 ASP A CA 1
ATOM 4218 C C . ASP A 1 526 ? -6.084 10.264 0.613 1.00 80.94 526 ASP A C 1
ATOM 4220 O O . ASP A 1 526 ? -5.615 9.748 1.630 1.00 80.94 526 ASP A O 1
ATOM 4224 N N . LEU A 1 527 ? -7.225 9.864 0.051 1.00 83.69 527 LEU A N 1
ATOM 4225 C CA . LEU A 1 527 ? -8.055 8.790 0.594 1.00 83.69 527 LEU A CA 1
ATOM 4226 C C . LEU A 1 527 ? -7.403 7.406 0.486 1.00 83.69 527 LEU A C 1
ATOM 4228 O O . LEU A 1 527 ? -7.820 6.501 1.199 1.00 83.69 527 LEU A O 1
ATOM 4232 N N . THR A 1 528 ? -6.319 7.240 -0.281 1.00 77.69 528 THR A N 1
ATOM 4233 C CA . THR A 1 528 ? -5.528 5.989 -0.267 1.00 77.69 528 THR A CA 1
ATOM 4234 C C . THR A 1 528 ? -4.897 5.703 1.103 1.00 77.69 528 THR A C 1
ATOM 4236 O O . THR A 1 528 ? -4.383 4.617 1.355 1.00 77.69 528 THR A O 1
ATOM 4239 N N . LYS A 1 529 ? -4.906 6.683 2.016 1.00 82.81 529 LYS A N 1
ATOM 4240 C CA . LYS A 1 529 ? -4.447 6.514 3.396 1.00 82.81 529 LYS A CA 1
ATOM 4241 C C . LYS A 1 529 ? -5.509 5.929 4.330 1.00 82.81 529 LYS A C 1
ATOM 4243 O O . LYS A 1 529 ? -5.170 5.679 5.484 1.00 82.81 529 LYS A O 1
ATOM 4248 N N . LEU A 1 530 ? -6.753 5.727 3.884 1.00 83.38 530 LEU A N 1
ATOM 4249 C CA . LEU A 1 530 ? -7.804 5.165 4.740 1.00 83.38 530 LEU A CA 1
ATOM 4250 C C . LEU A 1 530 ? -7.538 3.727 5.140 1.00 83.38 530 LEU A C 1
ATOM 4252 O O . LEU A 1 530 ? -7.668 3.404 6.313 1.00 83.38 530 LEU A O 1
ATOM 4256 N N . ASP A 1 531 ? -7.045 2.913 4.219 1.00 79.94 531 ASP A N 1
ATOM 4257 C CA . ASP A 1 531 ? -6.730 1.518 4.530 1.00 79.94 531 ASP A CA 1
ATOM 4258 C C . ASP A 1 531 ? -5.639 1.451 5.614 1.00 79.94 531 ASP A C 1
ATOM 4260 O O . ASP A 1 531 ? -5.700 0.654 6.543 1.00 79.94 531 ASP A O 1
ATOM 4264 N N . LYS A 1 532 ? -4.697 2.407 5.594 1.00 82.00 532 LYS A N 1
ATOM 4265 C CA . LYS A 1 532 ? -3.667 2.555 6.638 1.00 82.00 532 LYS A CA 1
ATOM 4266 C C . LYS A 1 532 ? -4.239 3.005 7.978 1.00 82.00 532 LYS A C 1
ATOM 4268 O O . LYS A 1 532 ? -3.727 2.601 9.018 1.00 82.00 532 LYS A O 1
ATOM 4273 N N . LEU A 1 533 ? -5.242 3.885 7.951 1.00 86.31 533 LEU A N 1
ATOM 4274 C CA . LEU A 1 533 ? -5.981 4.300 9.143 1.00 86.31 533 LEU A CA 1
ATOM 4275 C C . LEU A 1 533 ? -6.668 3.081 9.765 1.00 86.31 533 LEU A C 1
ATOM 4277 O O . LEU A 1 533 ? -6.498 2.833 10.955 1.00 86.31 533 LEU A O 1
ATOM 4281 N N . PHE A 1 534 ? -7.374 2.297 8.953 1.00 85.00 534 PHE A N 1
ATOM 4282 C CA . PHE A 1 534 ? -8.088 1.107 9.399 1.00 85.00 534 PHE A CA 1
ATOM 4283 C C . PHE A 1 534 ? -7.156 0.030 9.936 1.00 85.00 534 PHE A C 1
ATOM 4285 O O . PHE A 1 534 ? -7.376 -0.459 11.045 1.00 85.00 534 PHE A O 1
ATOM 4292 N N . GLY A 1 535 ? -6.069 -0.259 9.223 1.00 83.81 535 GLY A N 1
ATOM 4293 C CA . GLY A 1 535 ? -5.061 -1.195 9.695 1.00 83.81 535 GLY A CA 1
ATOM 4294 C C . GLY A 1 535 ? -4.448 -0.746 11.017 1.00 83.81 535 GLY A C 1
ATOM 4295 O O . GLY A 1 535 ? -4.340 -1.541 11.947 1.00 83.81 535 GLY A O 1
ATOM 4296 N N . LEU A 1 536 ? -4.071 0.535 11.156 1.00 85.38 536 LEU A N 1
ATOM 4297 C CA . LEU A 1 536 ? -3.447 0.999 12.399 1.00 85.38 536 LEU A CA 1
ATOM 4298 C C . LEU A 1 536 ? -4.423 0.911 13.575 1.00 85.38 536 LEU A C 1
ATOM 4300 O O . LEU A 1 536 ? -4.039 0.435 14.640 1.00 85.38 536 LEU A O 1
ATOM 4304 N N . MET A 1 537 ? -5.681 1.317 13.381 1.00 85.31 537 MET A N 1
ATOM 4305 C CA . MET A 1 537 ? -6.706 1.183 14.417 1.00 85.31 537 MET A CA 1
ATOM 4306 C C . MET A 1 537 ? -6.942 -0.280 14.804 1.00 85.31 537 MET A C 1
ATOM 4308 O O . MET A 1 537 ? -7.059 -0.567 15.991 1.00 85.31 537 MET A O 1
ATOM 4312 N N . SER A 1 538 ? -6.952 -1.193 13.829 1.00 84.25 538 SER A N 1
ATOM 4313 C CA . SER A 1 538 ? -7.106 -2.636 14.061 1.00 84.25 538 SER A CA 1
ATOM 4314 C C . SER A 1 538 ? -5.908 -3.221 14.806 1.00 84.25 538 SER A C 1
ATOM 4316 O O . SER A 1 538 ? -6.085 -4.005 15.734 1.00 84.25 538 SER A O 1
ATOM 4318 N N . SER A 1 539 ? -4.692 -2.755 14.514 1.00 83.19 539 SER A N 1
ATOM 4319 C CA . SER A 1 539 ? -3.479 -3.213 15.200 1.00 83.19 539 SER A CA 1
ATOM 4320 C C . SER A 1 539 ? -3.417 -2.828 16.687 1.00 83.19 539 SER A C 1
ATOM 4322 O O . SER A 1 539 ? -2.626 -3.390 17.439 1.00 83.19 539 SER A O 1
ATOM 4324 N N . GLU A 1 540 ? -4.238 -1.878 17.148 1.00 83.06 540 GLU A N 1
ATOM 4325 C CA . GLU A 1 540 ? -4.270 -1.393 18.543 1.00 83.06 540 GLU A CA 1
ATOM 4326 C C . GLU A 1 540 ? -5.312 -2.102 19.416 1.00 83.06 540 GLU A C 1
ATOM 4328 O O . GLU A 1 540 ? -5.632 -1.680 20.532 1.00 83.06 540 GLU A O 1
ATOM 4333 N N . THR A 1 541 ? -5.846 -3.199 18.899 1.00 81.50 541 THR A N 1
ATOM 4334 C CA . THR A 1 541 ? -6.879 -4.006 19.536 1.00 81.50 541 THR A CA 1
ATOM 4335 C C . THR A 1 541 ? -6.261 -5.256 20.152 1.00 81.50 541 THR A C 1
ATOM 4337 O O . THR A 1 541 ? -5.185 -5.701 19.754 1.00 81.50 541 THR A O 1
ATOM 4340 N N . ALA A 1 542 ? -6.943 -5.851 21.133 1.00 81.75 542 ALA A N 1
ATOM 4341 C CA . ALA A 1 542 ? -6.474 -7.090 21.756 1.00 81.75 542 ALA A CA 1
ATOM 4342 C C . ALA A 1 542 ? -6.410 -8.266 20.760 1.00 81.75 542 ALA A C 1
ATOM 4344 O O . ALA A 1 542 ? -5.616 -9.185 20.946 1.00 81.75 542 ALA A O 1
ATOM 4345 N N . THR A 1 543 ? -7.201 -8.221 19.682 1.00 85.12 543 THR A N 1
ATOM 4346 C CA . THR A 1 543 ? -7.232 -9.270 18.655 1.00 85.12 543 THR A CA 1
ATOM 4347 C C . THR A 1 543 ? -5.935 -9.342 17.852 1.00 85.12 543 THR A C 1
ATOM 4349 O O . THR A 1 543 ? -5.577 -10.421 17.387 1.00 85.12 543 THR A O 1
ATOM 4352 N N . PHE A 1 544 ? -5.183 -8.239 17.748 1.00 89.00 544 PHE A N 1
ATOM 4353 C CA . PHE A 1 544 ? -3.888 -8.236 17.067 1.00 89.00 544 PHE A CA 1
ATOM 4354 C C . PHE A 1 544 ? -2.881 -9.175 17.747 1.00 89.00 544 PHE A C 1
ATOM 4356 O O . PHE A 1 544 ? -2.236 -9.986 17.085 1.00 89.00 544 PHE A O 1
ATOM 4363 N N . ASP A 1 545 ? -2.762 -9.125 19.077 1.00 90.50 545 ASP A N 1
ATOM 4364 C CA . ASP A 1 545 ? -1.824 -9.991 19.803 1.00 90.50 545 ASP A CA 1
ATOM 4365 C C . ASP A 1 545 ? -2.204 -11.476 19.679 1.00 90.50 545 ASP A C 1
ATOM 4367 O O . ASP A 1 545 ? -1.332 -12.342 19.572 1.00 90.50 545 ASP A O 1
ATOM 4371 N N . GLU A 1 546 ? -3.503 -11.786 19.651 1.00 91.81 546 GLU A N 1
ATOM 4372 C CA . GLU A 1 546 ? -4.004 -13.141 19.399 1.00 91.81 546 GLU A CA 1
ATOM 4373 C C . GLU A 1 546 ? -3.622 -13.632 17.997 1.00 91.81 546 GLU A C 1
ATOM 4375 O O . GLU A 1 546 ? -3.146 -14.763 17.844 1.00 91.81 546 GLU A O 1
ATOM 4380 N N . GLU A 1 547 ? -3.755 -12.776 16.982 1.00 91.00 547 GLU A N 1
ATOM 4381 C CA . GLU A 1 547 ? -3.348 -13.089 15.615 1.00 91.00 547 GLU A CA 1
ATOM 4382 C C . GLU A 1 547 ? -1.835 -13.292 15.494 1.00 91.00 547 GLU A C 1
ATOM 4384 O O . GLU A 1 547 ? -1.392 -14.287 14.911 1.00 91.00 547 GLU A O 1
ATOM 4389 N N . VAL A 1 548 ? -1.030 -12.423 16.110 1.00 94.81 548 VAL A N 1
ATOM 4390 C CA . VAL A 1 548 ? 0.428 -12.587 16.158 1.00 94.81 548 VAL A CA 1
ATOM 4391 C C . VAL A 1 548 ? 0.798 -13.922 16.799 1.00 94.81 548 VAL A C 1
ATOM 4393 O O . VAL A 1 548 ? 1.640 -14.637 16.260 1.00 94.81 548 VAL A O 1
ATOM 4396 N N . ASN A 1 549 ? 0.152 -14.314 17.899 1.00 95.44 549 ASN A N 1
ATOM 4397 C CA . ASN A 1 549 ? 0.415 -15.597 18.558 1.00 95.44 549 ASN A CA 1
ATOM 4398 C C . ASN A 1 549 ? 0.008 -16.801 17.685 1.00 95.44 549 ASN A C 1
ATOM 4400 O O . ASN A 1 549 ? 0.713 -17.820 17.646 1.00 95.44 549 ASN A O 1
ATOM 4404 N N . LYS A 1 550 ? -1.107 -16.693 16.951 1.00 94.25 550 LYS A N 1
ATOM 4405 C CA . LYS A 1 550 ? -1.555 -17.713 15.991 1.00 94.25 550 LYS A CA 1
ATOM 4406 C C . LYS A 1 550 ? -0.547 -17.872 14.851 1.00 94.25 550 LYS A C 1
ATOM 4408 O O . LYS A 1 550 ? -0.137 -18.995 14.552 1.00 94.25 550 LYS A O 1
ATOM 4413 N N . LEU A 1 551 ? -0.108 -16.767 14.250 1.00 94.06 551 LEU A N 1
ATOM 4414 C CA . LEU A 1 551 ? 0.897 -16.766 13.184 1.00 94.06 551 LEU A CA 1
ATOM 4415 C C . LEU A 1 551 ? 2.270 -17.215 13.692 1.00 94.06 551 LEU A C 1
ATOM 4417 O O . LEU A 1 551 ? 2.966 -17.950 13.000 1.00 94.06 551 LEU A O 1
ATOM 4421 N N . GLU A 1 552 ? 2.650 -16.861 14.919 1.00 95.75 552 GLU A N 1
ATOM 4422 C CA . GLU A 1 552 ? 3.883 -17.344 15.546 1.00 95.75 552 GLU A CA 1
ATOM 4423 C C . GLU A 1 552 ? 3.861 -18.871 15.686 1.00 95.75 552 GLU A C 1
ATOM 4425 O O . GLU A 1 552 ? 4.854 -19.542 15.399 1.00 95.75 552 GLU A O 1
ATOM 4430 N N . THR A 1 553 ? 2.718 -19.430 16.091 1.00 94.38 553 THR A N 1
ATOM 4431 C CA . THR A 1 553 ? 2.521 -20.881 16.185 1.00 94.38 553 THR A CA 1
ATOM 4432 C C . THR A 1 553 ? 2.584 -21.533 14.806 1.00 94.38 553 THR A C 1
ATOM 4434 O O . THR A 1 553 ? 3.294 -22.525 14.644 1.00 94.38 553 THR A O 1
ATOM 4437 N N . LYS A 1 554 ? 1.927 -20.941 13.798 1.00 90.00 554 LYS A N 1
ATOM 4438 C CA . LYS A 1 554 ? 2.000 -21.404 12.403 1.00 90.00 554 LYS A CA 1
ATOM 4439 C C . LYS A 1 554 ? 3.445 -21.428 11.903 1.00 90.00 554 LYS A C 1
ATOM 4441 O O . LYS A 1 554 ? 3.891 -22.443 11.384 1.00 90.00 554 LYS A O 1
ATOM 4446 N N . PHE A 1 555 ? 4.213 -20.364 12.148 1.00 93.06 555 PHE A N 1
ATOM 4447 C CA . PHE A 1 555 ? 5.630 -20.306 11.783 1.00 93.06 555 PHE A CA 1
ATOM 4448 C C . PHE A 1 555 ? 6.420 -21.443 12.447 1.00 93.06 555 PHE A C 1
ATOM 4450 O O . PHE A 1 555 ? 7.163 -22.161 11.783 1.00 93.06 555 PHE A O 1
ATOM 4457 N N . LYS A 1 556 ? 6.252 -21.651 13.756 1.00 91.88 556 LYS A N 1
ATOM 4458 C CA . LYS A 1 556 ? 6.976 -22.715 14.472 1.00 91.88 556 LYS A CA 1
ATOM 4459 C C . LYS A 1 556 ? 6.713 -24.109 13.894 1.00 91.88 556 LYS A C 1
ATOM 4461 O O . LYS A 1 556 ? 7.603 -24.950 13.969 1.00 91.88 556 LYS A O 1
ATOM 4466 N N . LEU A 1 557 ? 5.518 -24.347 13.353 1.00 87.06 557 LEU A N 1
ATOM 4467 C CA . LEU A 1 557 ? 5.109 -25.640 12.804 1.00 87.06 557 LEU A CA 1
ATOM 4468 C C . LEU A 1 557 ? 5.491 -25.814 11.329 1.00 87.06 557 LEU A C 1
ATOM 4470 O O . LEU A 1 557 ? 5.968 -26.878 10.949 1.00 87.06 557 LEU A O 1
ATOM 4474 N N . GLU A 1 558 ? 5.284 -24.785 10.511 1.00 84.81 558 GLU A N 1
ATOM 4475 C CA . GLU A 1 558 ? 5.296 -24.898 9.045 1.00 84.81 558 GLU A CA 1
ATOM 4476 C C . GLU A 1 558 ? 6.487 -24.184 8.383 1.00 84.81 558 GLU A C 1
ATOM 4478 O O . GLU A 1 558 ? 6.752 -24.377 7.199 1.00 84.81 558 GLU A O 1
ATOM 4483 N N . GLY A 1 559 ? 7.235 -23.370 9.132 1.00 89.06 559 GLY A N 1
ATOM 4484 C CA . GLY A 1 559 ? 8.321 -22.551 8.596 1.00 89.06 559 GLY A CA 1
ATOM 4485 C C . GLY A 1 559 ? 7.856 -21.193 8.059 1.00 89.06 559 GLY A C 1
ATOM 4486 O O . GLY A 1 559 ? 6.673 -20.855 8.074 1.00 89.06 559 GLY A O 1
ATOM 4487 N N . ILE A 1 560 ? 8.817 -20.358 7.645 1.00 88.25 560 ILE A N 1
ATOM 4488 C CA . ILE A 1 560 ? 8.534 -18.952 7.317 1.00 88.25 560 ILE A CA 1
ATOM 4489 C C . ILE A 1 560 ? 7.877 -18.774 5.948 1.00 88.25 560 ILE A C 1
ATOM 4491 O O . ILE A 1 560 ? 7.044 -17.884 5.804 1.00 88.25 560 ILE A O 1
ATOM 4495 N N . GLY A 1 561 ? 8.207 -19.619 4.963 1.00 79.31 561 GLY A N 1
ATOM 4496 C CA . GLY A 1 561 ? 7.600 -19.552 3.626 1.00 79.31 561 GLY A CA 1
ATOM 4497 C C . GLY A 1 561 ? 6.073 -19.604 3.709 1.00 79.31 561 GLY A C 1
ATOM 4498 O O . GLY A 1 561 ? 5.391 -18.717 3.207 1.00 79.31 561 GLY A O 1
ATOM 4499 N N . LYS A 1 562 ? 5.560 -20.526 4.532 1.00 80.75 562 LYS A N 1
ATOM 4500 C CA . LYS A 1 562 ? 4.129 -20.781 4.766 1.00 80.75 562 LYS A CA 1
ATOM 4501 C C . LYS A 1 562 ? 3.377 -19.646 5.469 1.00 80.75 562 LYS A C 1
ATOM 4503 O O . LYS A 1 562 ? 2.146 -19.665 5.530 1.00 80.75 562 LYS A O 1
ATOM 4508 N N . LEU A 1 563 ? 4.077 -18.647 6.016 1.00 81.12 563 LEU A N 1
ATOM 4509 C CA . LEU A 1 563 ? 3.428 -17.443 6.545 1.00 81.12 563 LEU A CA 1
ATOM 4510 C C . LEU A 1 563 ? 2.987 -16.474 5.448 1.00 81.12 563 LEU A C 1
ATOM 4512 O O . LEU A 1 563 ? 2.004 -15.763 5.645 1.00 81.12 563 LEU A O 1
ATOM 4516 N N . PHE A 1 564 ? 3.730 -16.435 4.342 1.00 73.00 564 PHE A N 1
ATOM 4517 C CA . PHE A 1 564 ? 3.473 -15.556 3.198 1.00 73.00 564 PHE A CA 1
ATOM 4518 C C . PHE A 1 564 ? 2.741 -16.268 2.064 1.00 73.00 564 PHE A C 1
ATOM 4520 O O . PHE A 1 564 ? 2.435 -15.644 1.055 1.00 73.00 564 PHE A O 1
ATOM 4527 N N . GLU A 1 565 ? 2.504 -17.567 2.225 1.00 74.94 565 GLU A N 1
ATOM 4528 C CA . GLU A 1 565 ? 1.757 -18.377 1.281 1.00 74.94 565 GLU A CA 1
ATOM 4529 C C . GLU A 1 565 ? 0.289 -18.427 1.707 1.00 74.94 565 GLU A C 1
ATOM 4531 O O . GLU A 1 565 ? -0.035 -18.822 2.836 1.00 74.94 565 GLU A O 1
ATOM 4536 N N . ASP A 1 566 ? -0.594 -18.053 0.790 1.00 71.50 566 ASP A N 1
ATOM 4537 C CA . ASP A 1 566 ? -2.028 -18.265 0.931 1.00 71.50 566 ASP A CA 1
ATOM 4538 C C . ASP A 1 566 ? -2.433 -19.556 0.208 1.00 71.50 566 ASP A C 1
ATOM 4540 O O . ASP A 1 566 ? -1.802 -19.981 -0.761 1.00 71.50 566 ASP A O 1
ATOM 4544 N N . VAL A 1 567 ? -3.467 -20.227 0.715 1.00 75.81 567 VAL A N 1
ATOM 4545 C CA . VAL A 1 567 ? -4.036 -21.414 0.068 1.00 75.81 567 VAL A CA 1
ATOM 4546 C C . VAL A 1 567 ? -5.411 -21.045 -0.451 1.00 75.81 567 VAL A C 1
ATOM 4548 O O . VAL A 1 567 ? -6.294 -20.678 0.324 1.00 75.81 567 VAL A O 1
ATOM 4551 N N . ILE A 1 568 ? -5.584 -21.152 -1.760 1.00 81.88 568 ILE A N 1
ATOM 4552 C CA . ILE A 1 568 ? -6.830 -20.848 -2.446 1.00 81.88 568 ILE A CA 1
ATOM 4553 C C . ILE A 1 568 ? -7.589 -22.149 -2.656 1.00 81.88 568 ILE A C 1
ATOM 4555 O O . ILE A 1 568 ? -7.093 -23.082 -3.287 1.00 81.88 568 ILE A O 1
ATOM 4559 N N . PHE A 1 569 ? -8.811 -22.197 -2.133 1.00 87.00 569 PHE A N 1
ATOM 4560 C CA . PHE A 1 569 ? -9.724 -23.311 -2.345 1.00 87.00 569 PHE A CA 1
ATOM 4561 C C . PHE A 1 569 ? -10.713 -22.960 -3.456 1.00 87.00 569 PHE A C 1
ATOM 4563 O O . PHE A 1 569 ? -11.500 -22.027 -3.314 1.00 87.00 569 PHE A O 1
ATOM 4570 N N . GLY A 1 570 ? -10.686 -23.718 -4.550 1.00 90.31 570 GLY A N 1
ATOM 4571 C CA . GLY A 1 570 ? -11.634 -23.585 -5.654 1.00 90.31 570 GLY A CA 1
ATOM 4572 C C . GLY A 1 570 ? -12.651 -24.721 -5.639 1.00 90.31 570 GLY A C 1
ATOM 4573 O O . GLY A 1 570 ? -12.272 -25.887 -5.608 1.00 90.31 570 GLY A O 1
ATOM 4574 N N . CYS A 1 571 ? -13.944 -24.404 -5.682 1.00 93.56 571 CYS A N 1
ATOM 4575 C CA . CYS A 1 571 ? -14.990 -25.407 -5.889 1.00 93.56 571 CYS A CA 1
ATOM 4576 C C . CYS A 1 571 ? -15.331 -25.480 -7.380 1.00 93.56 571 CYS A C 1
ATOM 4578 O O . CYS A 1 571 ? -15.873 -24.525 -7.930 1.00 93.56 571 CYS A O 1
ATOM 4580 N N . VAL A 1 572 ? -15.026 -26.601 -8.034 1.00 95.56 572 VAL A N 1
ATOM 4581 C CA . VAL A 1 572 ? -15.141 -26.743 -9.491 1.00 95.56 572 VAL A CA 1
ATOM 4582 C C . VAL A 1 572 ? -16.287 -27.678 -9.866 1.00 95.56 572 VAL A C 1
ATOM 4584 O O . VAL A 1 572 ? -16.423 -28.782 -9.337 1.00 95.56 572 VAL A O 1
ATOM 4587 N N . TYR A 1 573 ? -17.101 -27.251 -10.830 1.00 94.75 573 TYR A N 1
ATOM 4588 C CA . TYR A 1 573 ? -18.089 -28.097 -11.492 1.00 94.75 573 TYR A CA 1
ATOM 4589 C C . TYR A 1 573 ? -17.946 -27.962 -13.008 1.00 94.75 573 TYR A C 1
ATOM 4591 O O . TYR A 1 573 ? -18.261 -26.921 -13.579 1.00 94.75 573 TYR A O 1
ATOM 4599 N N . VAL A 1 574 ? -17.512 -29.031 -13.670 1.00 95.31 574 VAL A N 1
ATOM 4600 C CA . VAL A 1 574 ? -17.479 -29.124 -15.133 1.00 95.31 574 VAL A CA 1
ATOM 4601 C C . VAL A 1 574 ? -18.638 -30.020 -15.566 1.00 95.31 574 VAL A C 1
ATOM 4603 O O . VAL A 1 574 ? -18.669 -31.175 -15.151 1.00 95.31 574 VAL A O 1
ATOM 4606 N N . PRO A 1 575 ? -19.605 -29.558 -16.378 1.00 93.00 575 PRO A N 1
ATOM 4607 C CA . PRO A 1 575 ? -20.733 -30.387 -16.803 1.00 93.00 575 PRO A CA 1
ATOM 4608 C C . PRO A 1 575 ? -20.285 -31.673 -17.524 1.00 93.00 575 PRO A C 1
ATOM 4610 O O . PRO A 1 575 ? -19.314 -31.622 -18.271 1.00 93.00 575 PRO A O 1
ATOM 4613 N N . PRO A 1 576 ? -20.995 -32.811 -17.393 1.00 91.50 576 PRO A N 1
ATOM 4614 C CA . PRO A 1 576 ? -20.643 -34.047 -18.098 1.00 91.50 576 PRO A CA 1
ATOM 4615 C C . PRO A 1 576 ? -20.550 -33.874 -19.616 1.00 91.50 576 PRO A C 1
ATOM 4617 O O . PRO A 1 576 ? -21.350 -33.144 -20.188 1.00 91.50 576 PRO A O 1
ATOM 4620 N N . GLU A 1 577 ? -19.651 -34.605 -20.281 1.00 88.75 577 GLU A N 1
ATOM 4621 C CA . GLU A 1 577 ? -19.410 -34.522 -21.738 1.00 88.75 577 GLU A CA 1
ATOM 4622 C C . GLU A 1 577 ? -20.666 -34.769 -22.602 1.00 88.75 577 GLU A C 1
ATOM 4624 O O . GLU A 1 577 ? -20.757 -34.304 -23.731 1.00 88.75 577 GLU A O 1
ATOM 4629 N N . ASN A 1 578 ? -21.660 -35.486 -22.075 1.00 89.00 578 ASN A N 1
ATOM 4630 C CA . ASN A 1 578 ? -22.939 -35.752 -22.739 1.00 89.00 578 ASN A CA 1
ATOM 4631 C C . ASN A 1 578 ? -24.072 -34.794 -22.323 1.00 89.00 578 ASN A C 1
ATOM 4633 O O . ASN A 1 578 ? -25.217 -34.970 -22.742 1.00 89.00 578 ASN A O 1
ATOM 4637 N N . SER A 1 579 ? -23.786 -33.814 -21.468 1.00 92.25 579 SER A N 1
ATOM 4638 C CA . SER A 1 579 ? -24.738 -32.785 -21.065 1.00 92.25 579 SER A CA 1
ATOM 4639 C C . SER A 1 579 ? -24.901 -31.747 -22.171 1.00 92.25 579 SER A C 1
ATOM 4641 O O . SER A 1 579 ? -23.943 -31.373 -22.832 1.00 92.25 579 SER A O 1
ATOM 4643 N N . LYS A 1 580 ? -26.095 -31.164 -22.302 1.00 92.81 580 LYS A N 1
ATOM 4644 C CA . LYS A 1 580 ? -26.315 -30.002 -23.187 1.00 92.81 580 LYS A CA 1
ATOM 4645 C C . LYS A 1 580 ? -25.498 -28.759 -22.798 1.00 92.81 580 LYS A C 1
ATOM 4647 O O . LYS A 1 580 ? -25.445 -27.812 -23.570 1.00 92.81 580 LYS A O 1
ATOM 4652 N N . TYR A 1 581 ? -24.919 -28.753 -21.597 1.00 89.50 581 TYR A N 1
ATOM 4653 C CA . TYR A 1 581 ? -24.059 -27.687 -21.081 1.00 89.50 581 TYR A CA 1
ATOM 4654 C C . TYR A 1 581 ? -22.564 -28.028 -21.186 1.00 89.50 581 TYR A C 1
ATOM 4656 O O . TYR A 1 581 ? -21.739 -27.316 -20.627 1.00 89.50 581 TYR A O 1
ATOM 4664 N N . SER A 1 582 ? -22.199 -29.140 -21.834 1.00 90.25 582 SER A N 1
ATOM 4665 C CA . SER A 1 582 ? -20.804 -29.555 -21.964 1.00 90.25 582 SER A CA 1
ATOM 4666 C C . SER A 1 582 ? -20.035 -28.590 -22.870 1.00 90.25 582 SER A C 1
ATOM 4668 O O . SER A 1 582 ? -20.350 -28.480 -24.056 1.00 90.25 582 SER A O 1
ATOM 4670 N N . THR A 1 583 ? -18.997 -27.945 -22.346 1.00 91.44 583 THR A N 1
ATOM 4671 C CA . THR A 1 583 ? -17.993 -27.252 -23.161 1.00 91.44 583 THR A CA 1
ATOM 4672 C C . THR A 1 583 ? -16.594 -27.616 -22.677 1.00 91.44 583 THR A C 1
ATOM 4674 O O . THR A 1 583 ? -16.355 -27.731 -21.475 1.00 91.44 583 THR A O 1
ATOM 4677 N N . ILE A 1 584 ? -15.674 -27.830 -23.622 1.00 89.81 584 ILE A N 1
ATOM 4678 C CA . ILE A 1 584 ? -14.255 -28.044 -23.305 1.00 89.81 584 ILE A CA 1
ATOM 4679 C C . ILE A 1 584 ? -13.601 -26.745 -22.813 1.00 89.81 584 ILE A C 1
ATOM 4681 O O . ILE A 1 584 ? -12.629 -26.802 -22.065 1.00 89.81 584 ILE A O 1
ATOM 4685 N N . GLU A 1 585 ? -14.181 -25.599 -23.179 1.00 90.38 585 GLU A N 1
ATOM 4686 C CA . GLU A 1 585 ? -13.731 -24.256 -22.800 1.00 90.38 585 GLU A CA 1
ATOM 4687 C C . GLU A 1 585 ? -13.765 -24.061 -21.279 1.00 90.38 585 GLU A C 1
ATOM 4689 O O . GLU A 1 585 ? -12.972 -23.295 -20.754 1.00 90.38 585 GLU A O 1
ATOM 4694 N N . ALA A 1 586 ? -14.577 -24.834 -20.544 1.00 91.94 586 ALA A N 1
ATOM 4695 C CA . ALA A 1 586 ? -14.589 -24.809 -19.080 1.00 91.94 586 ALA A CA 1
ATOM 4696 C C . ALA A 1 586 ? -13.207 -25.123 -18.469 1.00 91.94 586 ALA A C 1
ATOM 4698 O O . ALA A 1 586 ? -12.861 -24.601 -17.413 1.00 91.94 586 ALA A O 1
ATOM 4699 N N . PHE A 1 587 ? -12.394 -25.958 -19.130 1.00 94.00 587 PHE A N 1
ATOM 4700 C CA . PHE A 1 587 ? -11.014 -26.190 -18.693 1.00 94.00 587 PHE A CA 1
ATOM 4701 C C . PHE A 1 587 ? -10.090 -25.032 -19.061 1.00 94.00 587 PHE A C 1
ATOM 4703 O O . PHE A 1 587 ? -9.157 -24.774 -18.317 1.00 94.00 587 PHE A O 1
ATOM 4710 N N . GLU A 1 588 ? -10.329 -24.349 -20.182 1.00 91.50 588 GLU A N 1
ATOM 4711 C CA . GLU A 1 588 ? -9.547 -23.174 -20.592 1.00 91.50 588 GLU A CA 1
ATOM 4712 C C . GLU A 1 588 ? -9.822 -21.981 -19.668 1.00 91.50 588 GLU A C 1
ATOM 4714 O O . GLU A 1 588 ? -8.896 -21.273 -19.285 1.00 91.50 588 GLU A O 1
ATOM 4719 N N . GLU A 1 589 ? -11.075 -21.787 -19.252 1.00 90.81 589 GLU A N 1
ATOM 4720 C CA . GLU A 1 589 ? -11.461 -20.805 -18.234 1.00 90.81 589 GLU A CA 1
ATOM 4721 C C . GLU A 1 589 ? -10.746 -21.084 -16.907 1.00 90.81 589 GLU A C 1
ATOM 4723 O O . GLU A 1 589 ? -10.063 -20.203 -16.384 1.00 90.81 589 GLU A O 1
ATOM 4728 N N . LEU A 1 590 ? -10.807 -22.330 -16.420 1.00 92.94 590 LEU A N 1
ATOM 4729 C CA . LEU A 1 590 ? -10.112 -22.741 -15.197 1.00 92.94 590 LEU A CA 1
ATOM 4730 C C . LEU A 1 590 ? -8.589 -22.559 -15.303 1.00 92.94 590 LEU A C 1
ATOM 4732 O O . LEU A 1 590 ? -7.941 -22.106 -14.365 1.00 92.94 590 LEU A O 1
ATOM 4736 N N . GLU A 1 591 ? -8.004 -22.898 -16.448 1.00 92.62 591 GLU A N 1
ATOM 4737 C CA . GLU A 1 591 ? -6.577 -22.728 -16.729 1.00 92.62 591 GLU A CA 1
ATOM 4738 C C . GLU A 1 591 ? -6.172 -21.248 -16.732 1.00 92.62 591 GLU A C 1
ATOM 4740 O O . GLU A 1 591 ? -5.128 -20.878 -16.195 1.00 92.62 591 GLU A O 1
ATOM 4745 N N . ASN A 1 592 ? -7.001 -20.373 -17.299 1.00 84.94 592 ASN A N 1
ATOM 4746 C CA . ASN A 1 592 ? -6.772 -18.931 -17.278 1.00 84.94 592 ASN A CA 1
ATOM 4747 C C . ASN A 1 592 ? -6.825 -18.374 -15.851 1.00 84.94 592 ASN A C 1
ATOM 4749 O O . ASN A 1 592 ? -5.955 -17.583 -15.489 1.00 84.94 592 ASN A O 1
ATOM 4753 N N . GLU A 1 593 ? -7.774 -18.820 -15.023 1.00 86.06 593 GLU A N 1
ATOM 4754 C CA . GLU A 1 593 ? -7.813 -18.451 -13.603 1.00 86.06 593 GLU A CA 1
ATOM 4755 C C . GLU A 1 593 ? -6.558 -18.920 -12.862 1.00 86.06 593 GLU A C 1
ATOM 4757 O O . GLU A 1 593 ? -5.918 -18.125 -12.174 1.00 86.06 593 GLU A O 1
ATOM 4762 N N . LEU A 1 594 ? -6.140 -20.174 -13.060 1.00 85.25 594 LEU A N 1
ATOM 4763 C CA . LEU A 1 594 ? -4.909 -20.696 -12.464 1.00 85.25 594 LEU A CA 1
ATOM 4764 C C . LEU A 1 594 ? -3.666 -19.920 -12.914 1.00 85.25 594 LEU A C 1
ATOM 4766 O O . LEU A 1 594 ? -2.791 -19.669 -12.092 1.00 85.25 594 LEU A O 1
ATOM 4770 N N . ASN A 1 595 ? -3.591 -19.504 -14.184 1.00 78.69 595 ASN A N 1
ATOM 4771 C CA . ASN A 1 595 ? -2.499 -18.665 -14.691 1.00 78.69 595 ASN A CA 1
ATOM 4772 C C . ASN A 1 595 ? -2.482 -17.287 -14.025 1.00 78.69 595 ASN A C 1
ATOM 4774 O O . ASN A 1 595 ? -1.409 -16.731 -13.796 1.00 78.69 595 ASN A O 1
ATOM 4778 N N . ILE A 1 596 ? -3.649 -16.705 -13.741 1.00 73.06 596 ILE A N 1
ATOM 4779 C CA . ILE A 1 596 ? -3.727 -15.437 -13.012 1.00 73.06 596 ILE A CA 1
ATOM 4780 C C . ILE A 1 596 ? -3.171 -15.656 -11.607 1.00 73.06 596 ILE A C 1
ATOM 4782 O O . ILE A 1 596 ? -2.194 -15.005 -11.250 1.00 73.06 596 ILE A O 1
ATOM 4786 N N . LEU A 1 597 ? -3.705 -16.640 -10.876 1.00 72.50 597 LEU A N 1
ATOM 4787 C CA . LEU A 1 597 ? -3.298 -16.947 -9.504 1.00 72.50 597 LEU A CA 1
ATOM 4788 C C . LEU A 1 597 ? -1.798 -17.244 -9.386 1.00 72.50 597 LEU A C 1
ATOM 4790 O O . LEU A 1 597 ? -1.131 -16.671 -8.527 1.00 72.50 597 LEU A O 1
ATOM 4794 N N . SER A 1 598 ? -1.241 -18.057 -10.290 1.00 66.19 598 SER A N 1
ATOM 4795 C CA . SER A 1 598 ? 0.183 -18.411 -10.280 1.00 66.19 598 SER A CA 1
ATOM 4796 C C . SER A 1 598 ? 1.112 -17.236 -10.594 1.00 66.19 598 SER A C 1
ATOM 4798 O O . SER A 1 598 ? 2.276 -17.255 -10.202 1.00 66.19 598 SER A O 1
ATOM 4800 N N . ASN A 1 599 ? 0.632 -16.232 -11.335 1.00 53.38 599 ASN A N 1
ATOM 4801 C CA . ASN A 1 599 ? 1.432 -15.070 -11.729 1.00 53.38 599 ASN A CA 1
ATOM 4802 C C . ASN A 1 599 ? 1.293 -13.890 -10.762 1.00 53.38 599 ASN A C 1
ATOM 4804 O O . ASN A 1 599 ? 2.184 -13.041 -10.715 1.00 53.38 599 ASN A O 1
ATOM 4808 N N . THR A 1 600 ? 0.182 -13.793 -10.030 1.00 49.31 600 THR A N 1
ATOM 4809 C CA . THR A 1 600 ? -0.097 -12.640 -9.165 1.00 49.31 600 THR A CA 1
ATOM 4810 C C . THR A 1 600 ? 0.207 -12.897 -7.701 1.00 49.31 600 THR A C 1
ATOM 4812 O O . THR A 1 600 ? 0.552 -11.952 -6.995 1.00 49.31 600 THR A O 1
ATOM 4815 N N . GLU A 1 601 ? 0.099 -14.140 -7.234 1.00 53.28 601 GLU A N 1
ATOM 4816 C CA . GLU A 1 601 ? 0.124 -14.448 -5.808 1.00 53.28 601 GLU A CA 1
ATOM 4817 C C . GLU A 1 601 ? 1.027 -15.648 -5.523 1.00 53.28 601 GLU A C 1
ATOM 4819 O O . GLU A 1 601 ? 1.043 -16.637 -6.251 1.00 53.28 601 GLU A O 1
ATOM 4824 N N . ASN A 1 602 ? 1.779 -15.574 -4.424 1.00 61.53 602 ASN A N 1
ATOM 4825 C CA . ASN A 1 602 ? 2.598 -16.675 -3.920 1.00 61.53 602 ASN A CA 1
ATOM 4826 C C . ASN A 1 602 ? 1.678 -17.710 -3.231 1.00 61.53 602 ASN A C 1
ATOM 4828 O O . ASN A 1 602 ? 1.790 -17.963 -2.033 1.00 61.53 602 ASN A O 1
ATOM 4832 N N . CYS A 1 603 ? 0.688 -18.215 -3.967 1.00 71.25 603 CYS A N 1
ATOM 4833 C CA . CYS A 1 603 ? -0.424 -19.004 -3.456 1.00 71.25 603 CYS A CA 1
ATOM 4834 C C . CYS A 1 603 ? -0.338 -20.468 -3.908 1.00 71.25 603 CYS A C 1
ATOM 4836 O O . CYS A 1 603 ? 0.155 -20.780 -4.991 1.00 71.25 603 CYS A O 1
ATOM 4838 N N . PHE A 1 604 ? -0.843 -21.379 -3.078 1.00 82.19 604 PHE A N 1
ATOM 4839 C CA . PHE A 1 604 ? -1.116 -22.754 -3.497 1.00 82.19 604 PHE A CA 1
ATOM 4840 C C . PHE A 1 604 ? -2.589 -22.916 -3.784 1.00 82.19 604 PHE A C 1
ATOM 4842 O O . PHE A 1 604 ? -3.429 -22.335 -3.099 1.00 82.19 604 PHE A O 1
ATOM 4849 N N . VAL A 1 605 ? -2.909 -23.768 -4.747 1.00 87.00 605 VAL A N 1
ATOM 4850 C CA . VAL A 1 605 ? -4.290 -23.992 -5.150 1.00 87.00 605 VAL A CA 1
ATOM 4851 C C . VAL A 1 605 ? -4.726 -25.395 -4.749 1.00 87.00 605 VAL A C 1
ATOM 4853 O O . VAL A 1 605 ? -3.991 -26.366 -4.922 1.00 87.00 605 VAL A O 1
ATOM 4856 N N . ALA A 1 606 ? -5.937 -25.490 -4.207 1.00 92.56 606 ALA A N 1
ATOM 4857 C CA . ALA A 1 606 ? -6.660 -26.726 -3.966 1.00 92.56 606 ALA A CA 1
ATOM 4858 C C . ALA A 1 606 ? -8.039 -26.637 -4.629 1.00 92.56 606 ALA A C 1
ATOM 4860 O O . ALA A 1 606 ? -8.940 -25.957 -4.142 1.00 92.56 606 ALA A O 1
ATOM 4861 N N . LEU A 1 607 ? -8.208 -27.320 -5.753 1.00 94.50 607 LEU A N 1
ATOM 4862 C CA . LEU A 1 607 ? -9.473 -27.425 -6.463 1.00 94.50 607 LEU A CA 1
ATOM 4863 C C . LEU A 1 607 ? -10.199 -28.700 -6.046 1.00 94.50 607 LEU A C 1
ATOM 4865 O O . LEU A 1 607 ? -9.638 -29.792 -6.106 1.00 94.50 607 LEU A O 1
ATOM 4869 N N . VAL A 1 608 ? -11.462 -28.578 -5.667 1.00 94.69 608 VAL A N 1
ATOM 4870 C CA . VAL A 1 608 ? -12.314 -29.700 -5.281 1.00 94.69 608 VAL A CA 1
ATOM 4871 C C . VAL A 1 608 ? -13.626 -29.645 -6.043 1.00 94.69 608 VAL A C 1
ATOM 4873 O O . VAL A 1 608 ? -14.233 -28.586 -6.175 1.00 94.69 608 VAL A O 1
ATOM 4876 N N . GLY A 1 609 ? -14.101 -30.787 -6.529 1.00 94.31 609 GLY A N 1
ATOM 4877 C CA . GLY A 1 609 ? -15.470 -30.901 -7.022 1.00 94.31 609 GLY A CA 1
ATOM 4878 C C . GLY A 1 609 ? -15.634 -31.850 -8.196 1.00 94.31 609 GLY A C 1
ATOM 4879 O O . GLY A 1 609 ? -14.799 -32.723 -8.429 1.00 94.31 609 GLY A O 1
ATOM 4880 N N . HIS A 1 610 ? -16.744 -31.681 -8.914 1.00 94.31 610 HIS A N 1
ATOM 4881 C CA . HIS A 1 610 ? -17.182 -32.584 -9.975 1.00 94.31 610 HIS A CA 1
ATOM 4882 C C . HIS A 1 610 ? -16.599 -32.131 -11.313 1.00 94.31 610 HIS A C 1
ATOM 4884 O O . HIS A 1 610 ? -17.202 -31.338 -12.038 1.00 94.31 610 HIS A O 1
ATOM 4890 N N . PHE A 1 611 ? -15.446 -32.670 -11.690 1.00 95.25 611 PHE A N 1
ATOM 4891 C CA . PHE A 1 611 ? -14.848 -32.374 -12.994 1.00 95.25 611 PHE A CA 1
ATOM 4892 C C . PHE A 1 611 ? -15.478 -33.187 -14.128 1.00 95.25 611 PHE A C 1
ATOM 4894 O O . PHE A 1 611 ? -15.146 -32.963 -15.292 1.00 95.25 611 PHE A O 1
ATOM 4901 N N . ASN A 1 612 ? -16.315 -34.186 -13.808 1.00 93.38 612 ASN A N 1
ATOM 4902 C CA . ASN A 1 612 ? -16.933 -35.096 -14.782 1.00 93.38 612 ASN A CA 1
ATOM 4903 C C . ASN A 1 612 ? -15.943 -35.612 -15.837 1.00 93.38 612 ASN A C 1
ATOM 4905 O O . ASN A 1 612 ? -16.263 -35.777 -17.014 1.00 93.38 612 ASN A O 1
ATOM 4909 N N . SER A 1 613 ? -14.720 -35.850 -15.378 1.00 92.31 613 SER A N 1
ATOM 4910 C CA . SER A 1 613 ? -13.563 -36.232 -16.167 1.00 92.31 613 SER A CA 1
ATOM 4911 C C . SER A 1 613 ? -13.139 -37.602 -15.686 1.00 92.31 613 SER A C 1
ATOM 4913 O O . SER A 1 613 ? -12.892 -37.761 -14.510 1.00 92.31 613 SER A O 1
ATOM 4915 N N . ASN A 1 614 ? -13.045 -38.617 -16.530 1.00 92.38 614 ASN A N 1
ATOM 4916 C CA . ASN A 1 614 ? -12.403 -39.856 -16.110 1.00 92.38 614 ASN A CA 1
ATOM 4917 C C . ASN A 1 614 ? -10.950 -39.817 -16.553 1.00 92.38 614 ASN A C 1
ATOM 4919 O O . ASN A 1 614 ? -10.670 -39.882 -17.747 1.00 92.38 614 ASN A O 1
ATOM 4923 N N . THR A 1 615 ? -10.034 -39.728 -15.600 1.00 93.88 615 THR A N 1
ATOM 4924 C CA . THR A 1 615 ? -8.589 -39.725 -15.863 1.00 93.88 615 THR A CA 1
ATOM 4925 C C . THR A 1 615 ? -7.975 -41.130 -15.836 1.00 93.88 615 THR A C 1
ATOM 4927 O O . THR A 1 615 ? -6.840 -41.315 -16.281 1.00 93.88 615 THR A O 1
ATOM 4930 N N . GLY A 1 616 ? -8.713 -42.130 -15.334 1.00 92.44 616 GLY A N 1
ATOM 4931 C CA . GLY A 1 616 ? -8.187 -43.467 -15.055 1.00 92.44 616 GLY A CA 1
ATOM 4932 C C . GLY A 1 616 ? -6.951 -43.418 -14.149 1.00 92.44 616 GLY A C 1
ATOM 4933 O O . GLY A 1 616 ? -6.853 -42.581 -13.255 1.00 92.44 616 GLY A O 1
ATOM 4934 N N . SER A 1 617 ? -5.984 -44.291 -14.427 1.00 92.88 617 SER A N 1
ATOM 4935 C CA . SER A 1 617 ? -4.679 -44.341 -13.747 1.00 92.88 617 SER A CA 1
ATOM 4936 C C . SER A 1 617 ? -3.574 -43.575 -14.483 1.00 92.88 617 SER A C 1
ATOM 4938 O O . SER A 1 617 ? -2.392 -43.790 -14.218 1.00 92.88 617 SER A O 1
ATOM 4940 N N . LEU A 1 618 ? -3.923 -42.710 -15.444 1.00 93.25 618 LEU A N 1
ATOM 4941 C CA . LEU A 1 618 ? -2.910 -41.957 -16.181 1.00 93.25 618 LEU A CA 1
ATOM 4942 C C . LEU A 1 618 ? -2.176 -40.961 -15.265 1.00 93.25 618 LEU A C 1
ATOM 4944 O O . LEU A 1 618 ? -2.803 -40.385 -14.367 1.00 93.25 618 LEU A O 1
ATOM 4948 N N . PRO A 1 619 ? -0.876 -40.724 -15.508 1.00 91.19 619 PRO A N 1
ATOM 4949 C CA . PRO A 1 619 ? -0.097 -39.749 -14.758 1.00 91.19 619 PRO A CA 1
ATOM 4950 C C . PRO A 1 619 ? -0.568 -38.328 -15.075 1.00 91.19 619 PRO A C 1
ATOM 4952 O O . PRO A 1 619 ? -0.839 -37.978 -16.224 1.00 91.19 619 PRO A O 1
ATOM 4955 N N . ASP A 1 620 ? -0.650 -37.519 -14.037 1.00 91.94 620 ASP A N 1
ATOM 4956 C CA . ASP A 1 620 ? -1.012 -36.099 -13.992 1.00 91.94 620 ASP A CA 1
ATOM 4957 C C . ASP A 1 620 ? 0.206 -35.174 -13.867 1.00 91.94 620 ASP A C 1
ATOM 4959 O O . ASP A 1 620 ? 0.064 -33.962 -13.945 1.00 91.94 620 ASP A O 1
ATOM 4963 N N . TYR A 1 621 ? 1.400 -35.753 -13.775 1.00 86.88 621 TYR A N 1
ATOM 4964 C CA . TYR A 1 621 ? 2.683 -35.067 -13.848 1.00 86.88 621 TYR A CA 1
ATOM 4965 C C . TYR A 1 621 ? 3.351 -35.306 -15.211 1.00 86.88 621 TYR A C 1
ATOM 4967 O O . TYR A 1 621 ? 2.958 -36.187 -15.988 1.00 86.88 621 TYR A O 1
ATOM 4975 N N . ILE A 1 622 ? 4.357 -34.491 -15.523 1.00 79.50 622 ILE A N 1
ATOM 4976 C CA . ILE A 1 622 ? 5.158 -34.625 -16.741 1.00 79.50 622 ILE A CA 1
ATOM 4977 C C . ILE A 1 622 ? 6.190 -35.737 -16.519 1.00 79.50 622 ILE A C 1
ATOM 4979 O O . ILE A 1 622 ? 7.009 -35.654 -15.608 1.00 79.50 622 ILE A O 1
ATOM 4983 N N . ILE A 1 623 ? 6.153 -36.780 -17.354 1.00 74.50 623 ILE A N 1
ATOM 4984 C CA . ILE A 1 623 ? 7.216 -37.789 -17.415 1.00 74.50 623 ILE A CA 1
ATOM 4985 C C . ILE A 1 623 ? 8.228 -37.291 -18.448 1.00 74.50 623 ILE A C 1
ATOM 4987 O O . ILE A 1 623 ? 7.854 -37.163 -19.618 1.00 74.50 623 ILE A O 1
ATOM 4991 N N . PRO A 1 624 ? 9.470 -36.973 -18.053 1.00 61.50 624 PRO A N 1
ATOM 4992 C CA . PRO A 1 624 ? 10.461 -36.508 -19.003 1.00 61.50 624 PRO A CA 1
ATOM 4993 C C . PRO A 1 624 ? 10.825 -37.631 -19.976 1.00 61.50 624 PRO A C 1
ATOM 4995 O O . PRO A 1 624 ? 10.950 -38.798 -19.602 1.00 61.50 624 PRO A O 1
ATOM 4998 N N . ASP A 1 625 ? 10.984 -37.263 -21.241 1.00 67.75 625 ASP A N 1
ATOM 4999 C CA . ASP A 1 625 ? 11.474 -38.168 -22.271 1.00 67.75 625 ASP A CA 1
ATOM 5000 C C . ASP A 1 625 ? 12.982 -38.385 -22.056 1.00 67.75 625 ASP A C 1
ATOM 5002 O O . ASP A 1 625 ? 13.755 -37.421 -22.023 1.00 67.75 625 ASP A O 1
ATOM 5006 N N . GLU A 1 626 ? 13.410 -39.642 -21.898 1.00 63.16 626 GLU A N 1
ATOM 5007 C CA . GLU A 1 626 ? 14.825 -40.011 -21.734 1.00 63.16 626 GLU A CA 1
ATOM 5008 C C . GLU A 1 626 ? 15.695 -39.450 -22.869 1.00 63.16 626 GLU A C 1
ATOM 5010 O O . GLU A 1 626 ? 16.849 -39.078 -22.646 1.00 63.16 626 GLU A O 1
ATOM 5015 N N . SER A 1 627 ? 15.131 -39.312 -24.075 1.00 59.94 627 SER A N 1
ATOM 5016 C CA . SER A 1 627 ? 15.831 -38.714 -25.207 1.00 59.94 627 SER A CA 1
ATOM 5017 C C . SER A 1 627 ? 16.099 -37.224 -24.989 1.00 59.94 627 SER A C 1
ATOM 5019 O O . SER A 1 627 ? 17.212 -36.779 -25.254 1.00 59.94 627 SER A O 1
ATOM 5021 N N . VAL A 1 628 ? 15.156 -36.472 -24.414 1.00 57.38 628 VAL A N 1
ATOM 5022 C CA . VAL A 1 628 ? 15.314 -35.042 -24.102 1.00 57.38 628 VAL A CA 1
ATOM 5023 C C . VAL A 1 628 ? 16.355 -34.844 -23.002 1.00 57.38 628 VAL A C 1
ATOM 5025 O O . VAL A 1 628 ? 17.230 -33.995 -23.150 1.00 57.38 628 VAL A O 1
ATOM 5028 N N . ILE A 1 629 ? 16.325 -35.671 -21.950 1.00 56.16 629 ILE A N 1
ATOM 5029 C CA . ILE A 1 629 ? 17.343 -35.658 -20.884 1.00 56.16 629 ILE A CA 1
ATOM 5030 C C . ILE A 1 629 ? 18.738 -35.898 -21.480 1.00 56.16 629 ILE A C 1
ATOM 5032 O O . ILE A 1 629 ? 19.675 -35.162 -21.177 1.00 56.16 629 ILE A O 1
ATOM 5036 N N . SER A 1 630 ? 18.869 -36.881 -22.377 1.00 59.84 630 SER A N 1
ATOM 5037 C CA . SER A 1 630 ? 20.148 -37.201 -23.026 1.00 59.84 630 SER A CA 1
ATOM 5038 C C . SER A 1 630 ? 20.614 -36.143 -24.036 1.00 59.84 630 SER A C 1
ATOM 5040 O O . SER A 1 630 ? 21.811 -35.962 -24.234 1.00 59.84 630 SER A O 1
ATOM 5042 N N . MET A 1 631 ? 19.684 -35.424 -24.673 1.00 54.34 631 MET A N 1
ATOM 5043 C CA . MET A 1 631 ? 19.980 -34.460 -25.738 1.00 54.34 631 MET A CA 1
ATOM 5044 C C . MET A 1 631 ? 20.527 -33.133 -25.202 1.00 54.34 631 MET A C 1
ATOM 5046 O O . MET A 1 631 ? 21.206 -32.417 -25.937 1.00 54.34 631 MET A O 1
ATOM 5050 N N . PHE A 1 632 ? 20.249 -32.808 -23.937 1.00 54.72 632 PHE A N 1
ATOM 5051 C CA . PHE A 1 632 ? 20.751 -31.591 -23.302 1.00 54.72 632 PHE A CA 1
ATOM 5052 C C . PHE A 1 632 ? 22.125 -31.744 -22.634 1.00 54.72 632 PHE A C 1
ATOM 5054 O O . PHE A 1 632 ? 22.651 -30.729 -22.184 1.00 54.72 632 PHE A O 1
ATOM 5061 N N . ASP A 1 633 ? 22.714 -32.951 -22.606 1.00 48.25 633 ASP A N 1
ATOM 5062 C CA . ASP A 1 633 ? 24.064 -33.235 -22.068 1.00 48.25 633 ASP A CA 1
ATOM 5063 C C . ASP A 1 633 ? 24.323 -32.508 -20.728 1.00 48.25 633 ASP A C 1
ATOM 5065 O O . ASP A 1 633 ? 25.383 -31.934 -20.466 1.00 48.25 633 ASP A O 1
ATOM 5069 N N . LEU A 1 634 ? 23.276 -32.447 -19.896 1.00 48.94 634 LEU A N 1
ATOM 5070 C CA . LEU A 1 634 ? 23.321 -31.822 -18.587 1.00 48.94 634 LEU A CA 1
ATOM 5071 C C . LEU A 1 634 ? 24.010 -32.821 -17.660 1.00 48.94 634 LEU A C 1
ATOM 5073 O O . LEU A 1 634 ? 23.367 -33.696 -17.087 1.00 48.94 634 LEU A O 1
ATOM 5077 N N . ASP A 1 635 ? 25.323 -32.692 -17.495 1.00 47.47 635 ASP A N 1
ATOM 5078 C CA . ASP A 1 635 ? 26.003 -33.160 -16.287 1.00 47.47 635 ASP A CA 1
ATOM 5079 C C . ASP A 1 635 ? 25.397 -32.372 -15.106 1.00 47.47 635 ASP A C 1
ATOM 5081 O O . ASP A 1 635 ? 25.812 -31.257 -14.789 1.00 47.47 635 ASP A O 1
ATOM 5085 N N . CYS A 1 636 ? 24.295 -32.894 -14.565 1.00 43.66 636 CYS A N 1
ATOM 5086 C CA . CYS A 1 636 ? 23.303 -32.152 -13.792 1.00 43.66 636 CYS A CA 1
ATOM 5087 C C . CYS A 1 636 ? 23.851 -31.615 -12.460 1.00 43.66 636 CYS A C 1
ATOM 5089 O O . CYS A 1 636 ? 24.101 -32.380 -11.526 1.00 43.66 636 CYS A O 1
ATOM 5091 N N . ASP A 1 637 ? 23.905 -30.285 -12.330 1.00 44.03 637 ASP A N 1
ATOM 5092 C CA . ASP A 1 637 ? 23.609 -29.634 -11.052 1.00 44.03 637 ASP A CA 1
ATOM 5093 C C . ASP A 1 637 ? 22.175 -30.038 -10.667 1.00 44.03 637 ASP A C 1
ATOM 5095 O O . ASP A 1 637 ? 21.226 -29.746 -11.401 1.00 44.03 637 ASP A O 1
ATOM 5099 N N . VAL A 1 638 ? 22.031 -30.728 -9.533 1.00 47.75 638 VAL A N 1
ATOM 5100 C CA . VAL A 1 638 ? 20.750 -31.193 -8.961 1.00 47.75 638 VAL A CA 1
ATOM 5101 C C . VAL A 1 638 ? 19.717 -30.050 -8.924 1.00 47.75 638 VAL A C 1
ATOM 5103 O O . VAL A 1 638 ? 18.573 -30.231 -9.324 1.00 47.75 638 VAL A O 1
ATOM 5106 N N . ASP A 1 639 ? 20.184 -28.826 -8.659 1.00 43.12 639 ASP A N 1
ATOM 5107 C CA . ASP A 1 639 ? 19.394 -27.593 -8.587 1.00 43.12 639 ASP A CA 1
ATOM 5108 C C . ASP A 1 639 ? 18.600 -27.219 -9.872 1.00 43.12 639 ASP A C 1
ATOM 5110 O O . ASP A 1 639 ? 17.651 -26.437 -9.790 1.00 43.12 639 ASP A O 1
ATOM 5114 N N . ILE A 1 640 ? 18.977 -27.692 -11.073 1.00 41.94 640 ILE A N 1
ATOM 5115 C CA . ILE A 1 640 ? 18.244 -27.386 -12.330 1.00 41.94 640 ILE A CA 1
ATOM 5116 C C . ILE A 1 640 ? 17.095 -28.376 -12.558 1.00 41.94 640 ILE A C 1
ATOM 5118 O O . ILE A 1 640 ? 16.044 -27.987 -13.071 1.00 41.94 640 ILE A O 1
ATOM 5122 N N . LEU A 1 641 ? 17.279 -29.635 -12.156 1.00 43.12 641 LEU A N 1
ATOM 5123 C CA . LEU A 1 641 ? 16.207 -30.631 -12.137 1.00 43.12 641 LEU A CA 1
ATOM 5124 C C . LEU A 1 641 ? 15.169 -30.270 -11.065 1.00 43.12 641 LEU A C 1
ATOM 5126 O O . LEU A 1 641 ? 13.976 -30.309 -11.361 1.00 43.12 641 LEU A O 1
ATOM 5130 N N . ASP A 1 642 ? 15.623 -29.790 -9.902 1.00 46.31 642 ASP A N 1
ATOM 5131 C CA . ASP A 1 642 ? 14.772 -29.288 -8.812 1.00 46.31 642 ASP A CA 1
ATOM 5132 C C . ASP A 1 642 ? 13.849 -28.140 -9.259 1.00 46.31 642 ASP A C 1
ATOM 5134 O O . ASP A 1 642 ? 12.728 -28.007 -8.776 1.00 46.31 642 ASP A O 1
ATOM 5138 N N . TYR A 1 643 ? 14.303 -27.303 -10.200 1.00 41.06 643 TYR A N 1
ATOM 5139 C CA . TYR A 1 643 ? 13.525 -26.171 -10.720 1.00 41.06 643 TYR A CA 1
ATOM 5140 C C . TYR A 1 643 ? 12.524 -26.569 -11.817 1.00 41.06 643 TYR A C 1
ATOM 5142 O O . TYR A 1 643 ? 11.572 -25.836 -12.080 1.00 41.06 643 TYR A O 1
ATOM 5150 N N . LEU A 1 644 ? 12.744 -27.701 -12.492 1.00 44.59 644 LEU A N 1
ATOM 5151 C CA . LEU A 1 644 ? 11.935 -28.135 -13.633 1.00 44.59 644 LEU A CA 1
ATOM 5152 C C . LEU A 1 644 ? 10.847 -29.153 -13.254 1.00 44.59 644 LEU A C 1
ATOM 5154 O O . LEU A 1 644 ? 9.903 -29.311 -14.029 1.00 44.59 644 LEU A O 1
ATOM 5158 N N . TYR A 1 645 ? 10.951 -29.839 -12.105 1.00 58.25 645 TYR A N 1
ATOM 5159 C CA . TYR A 1 645 ? 10.120 -31.016 -11.824 1.00 58.25 645 TYR A CA 1
ATOM 5160 C C . TYR A 1 645 ? 9.643 -31.127 -10.363 1.00 58.25 645 TYR A C 1
ATOM 5162 O O . TYR A 1 645 ? 10.358 -31.580 -9.478 1.00 58.25 645 TYR A O 1
ATOM 5170 N N . ASP A 1 646 ? 8.363 -30.828 -10.128 1.00 59.06 646 ASP A N 1
ATOM 5171 C CA . ASP A 1 646 ? 7.731 -30.869 -8.797 1.00 59.06 646 ASP A CA 1
ATOM 5172 C C . ASP A 1 646 ? 7.364 -32.283 -8.289 1.00 59.06 646 ASP A C 1
ATOM 5174 O O . ASP A 1 646 ? 6.931 -32.437 -7.146 1.00 59.06 646 ASP A O 1
ATOM 5178 N N . PHE A 1 647 ? 7.539 -33.352 -9.082 1.00 65.38 647 PHE A N 1
ATOM 5179 C CA . PHE A 1 647 ? 7.220 -34.711 -8.608 1.00 65.38 647 PHE A CA 1
ATOM 5180 C C . PHE A 1 647 ? 8.171 -35.178 -7.493 1.00 65.38 647 PHE A C 1
ATOM 5182 O O . PHE A 1 647 ? 7.832 -36.095 -6.741 1.00 65.38 647 PHE A O 1
ATOM 5189 N N . GLU A 1 648 ? 9.339 -34.544 -7.334 1.00 67.06 648 GLU A N 1
ATOM 5190 C CA . GLU A 1 648 ? 10.187 -34.768 -6.166 1.00 67.06 648 GLU A CA 1
ATOM 5191 C C . GLU A 1 648 ? 9.481 -34.386 -4.869 1.00 67.06 648 GLU A C 1
ATOM 5193 O O . GLU A 1 648 ? 9.629 -35.108 -3.888 1.00 67.06 648 GLU A O 1
ATOM 5198 N N . ASN A 1 649 ? 8.639 -33.347 -4.856 1.00 69.50 649 ASN A N 1
ATOM 5199 C CA . ASN A 1 649 ? 7.843 -33.017 -3.674 1.00 69.50 649 ASN A CA 1
ATOM 5200 C C . ASN A 1 649 ? 6.905 -34.174 -3.302 1.00 69.50 649 ASN A C 1
ATOM 5202 O O . ASN A 1 649 ? 6.746 -34.482 -2.119 1.00 69.50 649 ASN A O 1
ATOM 5206 N N . LEU A 1 650 ? 6.352 -34.897 -4.281 1.00 78.06 650 LEU A N 1
ATOM 5207 C CA . LEU A 1 650 ? 5.592 -36.121 -4.009 1.00 78.06 650 LEU A CA 1
ATOM 5208 C C . LEU A 1 650 ? 6.489 -37.210 -3.400 1.00 78.06 650 LEU A C 1
ATOM 5210 O O . LEU A 1 650 ? 6.119 -37.817 -2.393 1.00 78.06 650 LEU A O 1
ATOM 5214 N N . ILE A 1 651 ? 7.684 -37.431 -3.955 1.00 80.81 651 ILE A N 1
ATOM 5215 C CA . ILE A 1 651 ? 8.644 -38.435 -3.461 1.00 80.81 651 ILE A CA 1
ATOM 5216 C C . ILE A 1 651 ? 9.110 -38.107 -2.035 1.00 80.81 651 ILE A C 1
ATOM 5218 O O . ILE A 1 651 ? 9.059 -38.971 -1.154 1.00 80.81 651 ILE A O 1
ATOM 5222 N N . GLN A 1 652 ? 9.528 -36.865 -1.788 1.00 75.56 652 GLN A N 1
ATOM 5223 C CA . GLN A 1 652 ? 9.995 -36.366 -0.494 1.00 75.56 652 GLN A CA 1
ATOM 5224 C C . GLN A 1 652 ? 8.913 -36.530 0.579 1.00 75.56 652 GLN A C 1
ATOM 5226 O O . GLN A 1 652 ? 9.196 -36.983 1.691 1.00 75.56 652 GLN A O 1
ATOM 5231 N N . ASN A 1 653 ? 7.653 -36.275 0.216 1.00 76.00 653 ASN A N 1
ATOM 5232 C CA . ASN A 1 653 ? 6.500 -36.454 1.095 1.00 76.00 653 ASN A CA 1
ATOM 5233 C C . ASN A 1 653 ? 5.958 -37.897 1.134 1.00 76.00 653 ASN A C 1
ATOM 5235 O O . ASN A 1 653 ? 4.924 -38.154 1.752 1.00 76.00 653 ASN A O 1
ATOM 5239 N N . LYS A 1 654 ? 6.661 -38.867 0.528 1.00 85.19 654 LYS A N 1
ATOM 5240 C CA . LYS A 1 654 ? 6.288 -40.296 0.487 1.00 85.19 654 LYS A CA 1
ATOM 5241 C C . LYS A 1 654 ? 4.892 -40.540 -0.106 1.00 85.19 654 LYS A C 1
ATOM 5243 O O . LYS A 1 654 ? 4.156 -41.436 0.331 1.00 85.19 654 LYS A O 1
ATOM 5248 N N . ILE A 1 655 ? 4.533 -39.740 -1.102 1.00 88.00 655 ILE A N 1
ATOM 5249 C CA . ILE A 1 655 ? 3.295 -39.837 -1.870 1.00 88.00 655 ILE A CA 1
ATOM 5250 C C . ILE A 1 655 ? 3.525 -40.734 -3.093 1.00 88.00 655 ILE A C 1
ATOM 5252 O O . ILE A 1 655 ? 4.567 -40.676 -3.741 1.00 88.00 655 ILE A O 1
ATOM 5256 N N . SER A 1 656 ? 2.556 -41.604 -3.402 1.00 87.00 656 SER A N 1
ATOM 5257 C CA . SER A 1 656 ? 2.648 -42.501 -4.562 1.00 87.00 656 SER A CA 1
ATOM 5258 C C . SER A 1 656 ? 2.553 -41.711 -5.867 1.00 87.00 656 SER A C 1
ATOM 5260 O O . SER A 1 656 ? 1.573 -41.002 -6.093 1.00 87.00 656 SER A O 1
ATOM 5262 N N . LEU A 1 657 ? 3.525 -41.895 -6.763 1.00 86.62 657 LEU A N 1
ATOM 5263 C CA . LEU A 1 657 ? 3.457 -41.346 -8.121 1.00 86.62 657 LEU A CA 1
ATOM 5264 C C . LEU A 1 657 ? 2.350 -42.022 -8.942 1.00 86.62 657 LEU A C 1
ATOM 5266 O O . LEU A 1 657 ? 1.659 -41.365 -9.720 1.00 86.62 657 LEU A O 1
ATOM 5270 N N . GLN A 1 658 ? 2.134 -43.323 -8.729 1.00 87.06 658 GLN A N 1
ATOM 5271 C CA . GLN A 1 658 ? 1.094 -44.080 -9.420 1.00 87.06 658 GLN A CA 1
ATOM 5272 C C . GLN A 1 658 ? -0.274 -43.822 -8.791 1.00 87.06 658 GLN A C 1
ATOM 5274 O O . GLN A 1 658 ? -0.449 -44.011 -7.583 1.00 87.06 658 GLN A O 1
ATOM 5279 N N . ARG A 1 659 ? -1.240 -43.432 -9.632 1.00 91.56 659 ARG A N 1
ATOM 5280 C CA . ARG A 1 659 ? -2.651 -43.315 -9.257 1.00 91.56 659 ARG A CA 1
ATOM 5281 C C . ARG A 1 659 ? -3.389 -44.614 -9.549 1.00 91.56 659 ARG A C 1
ATOM 5283 O O . ARG A 1 659 ? -3.249 -45.202 -10.623 1.00 91.56 659 ARG A O 1
ATOM 5290 N N . MET A 1 660 ? -4.219 -45.030 -8.606 1.00 90.50 660 MET A N 1
ATOM 5291 C CA . MET A 1 660 ? -5.131 -46.157 -8.778 1.00 90.50 660 MET A CA 1
ATOM 5292 C C . MET A 1 660 ? -6.519 -45.622 -9.120 1.00 90.50 660 MET A C 1
ATOM 5294 O O . MET A 1 660 ? -6.903 -44.542 -8.684 1.00 90.50 660 MET A O 1
ATOM 5298 N N . SER A 1 661 ? -7.272 -46.360 -9.927 1.00 90.06 661 SER A N 1
ATOM 5299 C CA . SER A 1 661 ? -8.678 -46.062 -10.171 1.00 90.06 661 SER A CA 1
ATOM 5300 C C . SER A 1 661 ? -9.453 -47.362 -10.276 1.00 90.06 661 SER A C 1
ATOM 5302 O O . SER A 1 661 ? -9.097 -48.247 -11.054 1.00 90.06 661 SER A O 1
ATOM 5304 N N . GLN A 1 662 ? -10.546 -47.467 -9.524 1.00 89.69 662 GLN A N 1
ATOM 5305 C CA . GLN A 1 662 ? -11.495 -48.566 -9.659 1.00 89.69 662 GLN A CA 1
ATOM 5306 C C . GLN A 1 662 ? -12.409 -48.408 -10.882 1.00 89.69 662 GLN A C 1
ATOM 5308 O O . GLN A 1 662 ? -13.203 -49.315 -11.164 1.00 89.69 662 GLN A O 1
ATOM 5313 N N . CYS A 1 663 ? -12.350 -47.285 -11.621 1.00 83.94 663 CYS A N 1
ATOM 5314 C CA . CYS A 1 663 ? -13.074 -47.232 -12.885 1.00 83.94 663 CYS A CA 1
ATOM 5315 C C . CYS A 1 663 ? -12.411 -48.157 -13.899 1.00 83.94 663 CYS A C 1
ATOM 5317 O O . CYS A 1 663 ? -11.266 -47.966 -14.292 1.00 83.94 663 CYS A O 1
ATOM 5319 N N . THR A 1 664 ? -13.184 -49.110 -14.405 1.00 82.56 664 THR A N 1
ATOM 5320 C CA . THR A 1 664 ? -12.789 -49.943 -15.547 1.00 82.56 664 THR A CA 1
ATOM 5321 C C . THR A 1 664 ? -12.919 -49.199 -16.877 1.00 82.56 664 THR A C 1
ATOM 5323 O O . THR A 1 664 ? -12.558 -49.723 -17.927 1.00 82.56 664 THR A O 1
ATOM 5326 N N . CYS A 1 665 ? -13.481 -47.990 -16.852 1.00 82.44 665 CYS A N 1
ATOM 5327 C CA . CYS A 1 665 ? -13.602 -47.122 -18.003 1.00 82.44 665 CYS A CA 1
ATOM 5328 C C . CYS A 1 665 ? -12.253 -46.454 -18.313 1.00 82.44 665 CYS A C 1
ATOM 5330 O O . CYS A 1 665 ? -11.588 -45.938 -17.417 1.00 82.44 665 CYS A O 1
ATOM 5332 N N . GLY A 1 666 ? -11.843 -46.458 -19.585 1.00 86.00 666 GLY A N 1
ATOM 5333 C CA . GLY A 1 666 ? -10.653 -45.729 -20.029 1.00 86.00 666 GLY A CA 1
ATOM 5334 C C . GLY A 1 666 ? -10.838 -44.209 -19.925 1.00 86.00 666 GLY A C 1
ATOM 5335 O O . GLY A 1 666 ? -11.981 -43.734 -19.852 1.00 86.00 666 GLY A O 1
ATOM 5336 N N . PRO A 1 667 ? -9.740 -43.436 -19.910 1.00 90.44 667 PRO A N 1
ATOM 5337 C CA . PRO A 1 667 ? -9.824 -41.988 -19.872 1.00 90.44 667 PRO A CA 1
ATOM 5338 C C . PRO A 1 667 ? -10.522 -41.452 -21.123 1.00 90.44 667 PRO A C 1
ATOM 5340 O O . PRO A 1 667 ? -10.297 -41.943 -22.228 1.00 90.44 667 PRO A O 1
ATOM 5343 N N . HIS A 1 668 ? -11.402 -40.467 -20.946 1.00 91.38 668 HIS A N 1
ATOM 5344 C CA . HIS A 1 668 ? -12.095 -39.807 -22.060 1.00 91.38 668 HIS A CA 1
ATOM 5345 C C . HIS A 1 668 ? -11.564 -38.386 -22.268 1.00 91.38 668 HIS A C 1
ATOM 5347 O O . HIS A 1 668 ? -10.626 -37.958 -21.591 1.00 91.38 668 HIS A O 1
ATOM 5353 N N . LYS A 1 669 ? -12.145 -37.645 -23.219 1.00 94.19 669 LYS A N 1
ATOM 5354 C CA . LYS A 1 669 ? -11.644 -36.337 -23.665 1.00 94.19 669 LYS A CA 1
ATOM 5355 C C . LYS A 1 669 ? -11.417 -35.363 -22.505 1.00 94.19 669 LYS A C 1
ATOM 5357 O O . LYS A 1 669 ? -10.355 -34.753 -22.424 1.00 94.19 669 LYS A O 1
ATOM 5362 N N . TYR A 1 670 ? -12.376 -35.259 -21.586 1.00 95.31 670 TYR A N 1
ATOM 5363 C CA . TYR A 1 670 ? -12.255 -34.372 -20.423 1.00 95.31 670 TYR A CA 1
ATOM 5364 C C . TYR A 1 670 ? -11.204 -34.864 -19.428 1.00 95.31 670 TYR A C 1
ATOM 5366 O O . TYR A 1 670 ? -10.448 -34.067 -18.891 1.00 95.31 670 TYR A O 1
ATOM 5374 N N . GLY A 1 671 ? -11.075 -36.183 -19.263 1.00 95.31 671 GLY A N 1
ATOM 5375 C CA . GLY A 1 671 ? -9.979 -36.786 -18.506 1.00 95.31 671 GLY A CA 1
ATOM 5376 C C . GLY A 1 671 ? -8.606 -36.368 -19.015 1.00 95.31 671 GLY A C 1
ATOM 5377 O O . GLY A 1 671 ? -7.755 -35.959 -18.233 1.00 95.31 671 GLY A O 1
ATOM 5378 N N . HIS A 1 672 ? -8.395 -36.422 -20.330 1.00 96.00 672 HIS A N 1
ATOM 5379 C CA . HIS A 1 672 ? -7.142 -35.966 -20.928 1.00 96.00 672 HIS A CA 1
ATOM 5380 C C . HIS A 1 672 ? -6.911 -34.469 -20.727 1.00 96.00 672 HIS A C 1
ATOM 5382 O O . HIS A 1 672 ? -5.787 -34.084 -20.410 1.00 96.00 672 HIS A O 1
ATOM 5388 N N . ARG A 1 673 ? -7.959 -33.645 -20.852 1.00 96.31 673 ARG A N 1
ATOM 5389 C CA . ARG A 1 673 ? -7.843 -32.198 -20.651 1.00 96.31 673 ARG A CA 1
ATOM 5390 C C . ARG A 1 673 ? -7.534 -31.832 -19.201 1.00 96.31 673 ARG A C 1
ATOM 5392 O O . ARG A 1 673 ? -6.692 -30.976 -18.962 1.00 96.31 673 ARG A O 1
ATOM 5399 N N . LEU A 1 674 ? -8.140 -32.528 -18.242 1.00 96.25 674 LEU A N 1
ATOM 5400 C CA . LEU A 1 674 ? -7.841 -32.348 -16.825 1.00 96.25 674 LEU A CA 1
ATOM 5401 C C . LEU A 1 674 ? -6.386 -32.700 -16.501 1.00 96.25 674 LEU A C 1
ATOM 5403 O O . LEU A 1 674 ? -5.710 -31.948 -15.809 1.00 96.25 674 LEU A O 1
ATOM 5407 N N . LEU A 1 675 ? -5.881 -33.812 -17.044 1.00 95.50 675 LEU A N 1
ATOM 5408 C CA . LEU A 1 675 ? -4.477 -34.197 -16.875 1.00 95.50 675 LEU A CA 1
ATOM 5409 C C . LEU A 1 675 ? -3.520 -33.180 -17.504 1.00 95.50 675 LEU A C 1
ATOM 5411 O O . LEU A 1 675 ? -2.443 -32.948 -16.973 1.00 95.50 675 LEU A O 1
ATOM 5415 N N . GLU A 1 676 ? -3.884 -32.586 -18.638 1.00 94.69 676 GLU A N 1
ATOM 5416 C CA . GLU A 1 676 ? -3.094 -31.525 -19.265 1.00 94.69 676 GLU A CA 1
ATOM 5417 C C . GLU A 1 676 ? -3.040 -30.264 -18.393 1.00 94.69 676 GLU A C 1
ATOM 5419 O O . GLU A 1 676 ? -1.956 -29.724 -18.184 1.00 94.69 676 GLU A O 1
ATOM 5424 N N . LEU A 1 677 ? -4.179 -29.857 -17.825 1.00 93.88 677 LEU A N 1
ATOM 5425 C CA . LEU A 1 677 ? -4.266 -28.745 -16.877 1.00 93.88 677 LEU A CA 1
ATOM 5426 C C . LEU A 1 677 ? -3.389 -28.995 -15.640 1.00 93.88 677 LEU A C 1
ATOM 5428 O O . LEU A 1 677 ? -2.582 -28.137 -15.287 1.00 93.88 677 LEU A O 1
ATOM 5432 N N . CYS A 1 678 ? -3.473 -30.187 -15.039 1.00 93.12 678 CYS A N 1
ATOM 5433 C CA . CYS A 1 678 ? -2.610 -30.612 -13.931 1.00 93.12 678 CYS A CA 1
ATOM 5434 C C . CYS A 1 678 ? -1.119 -30.461 -14.270 1.00 93.12 678 CYS A C 1
ATOM 5436 O O . CYS A 1 678 ? -0.380 -29.786 -13.554 1.00 93.12 678 CYS A O 1
ATOM 5438 N N . ARG A 1 679 ? -0.695 -31.005 -15.419 1.00 89.88 679 ARG A N 1
ATOM 5439 C CA . ARG A 1 679 ? 0.702 -30.946 -15.875 1.00 89.88 679 ARG A CA 1
ATOM 5440 C C . ARG A 1 679 ? 1.183 -29.525 -16.133 1.00 89.88 679 ARG A C 1
ATOM 5442 O O . ARG A 1 679 ? 2.333 -29.224 -15.845 1.00 89.88 679 ARG A O 1
ATOM 5449 N N . LYS A 1 680 ? 0.336 -28.668 -16.706 1.00 86.50 680 LYS A N 1
ATOM 5450 C CA . LYS A 1 680 ? 0.706 -27.289 -17.043 1.00 86.50 680 LYS A CA 1
ATOM 5451 C C . LYS A 1 680 ? 0.884 -26.415 -15.801 1.00 86.50 680 LYS A C 1
ATOM 5453 O O . LYS A 1 680 ? 1.727 -25.525 -15.806 1.00 86.50 680 LYS A O 1
ATOM 5458 N N . HIS A 1 681 ? 0.102 -26.676 -14.756 1.00 85.56 681 HIS A N 1
ATOM 5459 C CA . HIS A 1 681 ? 0.072 -25.878 -13.529 1.00 85.56 681 HIS A CA 1
ATOM 5460 C C . HIS A 1 681 ? 0.756 -26.551 -12.335 1.00 85.56 681 HIS A C 1
ATOM 5462 O O . HIS A 1 681 ? 0.483 -26.169 -11.197 1.00 85.56 681 HIS A O 1
ATOM 5468 N N . ASN A 1 682 ? 1.598 -27.566 -12.567 1.00 84.19 682 ASN A N 1
ATOM 5469 C CA . ASN A 1 682 ? 2.281 -28.333 -11.515 1.00 84.19 682 ASN A CA 1
ATOM 5470 C C . ASN A 1 682 ? 1.340 -28.722 -10.360 1.00 84.19 682 ASN A C 1
ATOM 5472 O O . ASN A 1 682 ? 1.636 -28.537 -9.178 1.00 84.19 682 ASN A O 1
ATOM 5476 N N . SER A 1 683 ? 0.152 -29.199 -10.723 1.00 90.62 683 SER A N 1
ATOM 5477 C CA . SER A 1 683 ? -0.889 -29.600 -9.785 1.00 90.62 683 SER A CA 1
ATOM 5478 C C . SER A 1 683 ? -1.185 -31.080 -9.951 1.00 90.62 683 SER A C 1
ATOM 5480 O O . SER A 1 683 ? -1.179 -31.611 -11.056 1.00 90.62 683 SER A O 1
ATOM 5482 N N . ASP A 1 684 ? -1.505 -31.737 -8.850 1.00 93.38 684 ASP A N 1
ATOM 5483 C CA . ASP A 1 684 ? -1.617 -33.181 -8.761 1.00 93.38 684 ASP A CA 1
ATOM 5484 C C . ASP A 1 684 ? -2.994 -33.577 -8.228 1.00 93.38 684 ASP A C 1
ATOM 5486 O O . ASP A 1 684 ? -3.543 -32.980 -7.303 1.00 93.38 684 ASP A O 1
ATOM 5490 N N . ILE A 1 685 ? -3.547 -34.647 -8.778 1.00 94.88 685 ILE A N 1
ATOM 5491 C CA . ILE A 1 685 ? -4.760 -35.291 -8.299 1.00 94.88 685 ILE A CA 1
ATOM 5492 C C . ILE A 1 685 ? -4.424 -36.061 -7.017 1.00 94.88 685 ILE A C 1
ATOM 5494 O O . ILE A 1 685 ? -3.610 -36.989 -7.020 1.00 94.88 685 ILE A O 1
ATOM 5498 N N . ALA A 1 686 ? -5.079 -35.691 -5.921 1.00 93.69 686 ALA A N 1
ATOM 5499 C CA . ALA A 1 686 ? -4.910 -36.289 -4.602 1.00 93.69 686 ALA A CA 1
ATOM 5500 C C . ALA A 1 686 ? -5.644 -37.631 -4.450 1.00 93.69 686 ALA A C 1
ATOM 5502 O O . ALA A 1 686 ? -5.216 -38.479 -3.659 1.00 93.69 686 ALA A O 1
ATOM 5503 N N . ASN A 1 687 ? -6.715 -37.853 -5.223 1.00 92.62 687 ASN A N 1
ATOM 5504 C CA . ASN A 1 687 ? -7.438 -39.125 -5.239 1.00 92.62 687 ASN A CA 1
ATOM 5505 C C . ASN A 1 687 ? -6.470 -40.289 -5.464 1.00 92.62 687 ASN A C 1
ATOM 5507 O O . ASN A 1 687 ? -5.543 -40.205 -6.275 1.00 92.62 687 ASN A O 1
ATOM 5511 N N . SER A 1 688 ? -6.707 -41.397 -4.770 1.00 92.12 688 SER A N 1
ATOM 5512 C CA . SER A 1 688 ? -5.855 -42.586 -4.704 1.00 92.12 688 SER A CA 1
ATOM 5513 C C . SER A 1 688 ? -4.471 -42.421 -4.061 1.00 92.12 688 SER A C 1
ATOM 5515 O O . SER A 1 688 ? -3.759 -43.413 -3.909 1.00 92.12 688 SER A O 1
ATOM 5517 N N . ARG A 1 689 ? -4.052 -41.216 -3.653 1.00 91.81 689 ARG A N 1
ATOM 5518 C CA . ARG A 1 689 ? -2.696 -40.970 -3.122 1.00 91.81 689 ARG A CA 1
ATOM 5519 C C . ARG A 1 689 ? -2.642 -40.757 -1.611 1.00 91.81 689 ARG A C 1
ATOM 5521 O O . ARG A 1 689 ? -1.631 -41.093 -0.986 1.00 91.81 689 ARG A O 1
ATOM 5528 N N . VAL A 1 690 ? -3.710 -40.223 -1.027 1.00 89.94 690 VAL A N 1
ATOM 5529 C CA . VAL A 1 690 ? -3.792 -39.822 0.387 1.00 89.94 690 VAL A CA 1
ATOM 5530 C C . VAL A 1 690 ? -5.127 -40.210 1.013 1.00 89.94 690 VAL A C 1
ATOM 5532 O O . VAL A 1 690 ? -6.030 -40.672 0.323 1.00 89.94 690 VAL A O 1
ATOM 5535 N N . GLY A 1 691 ? -5.231 -40.039 2.332 1.00 88.06 691 GLY A N 1
ATOM 5536 C CA . GLY A 1 691 ? -6.468 -40.278 3.069 1.00 88.06 691 GLY A CA 1
ATOM 5537 C C . GLY A 1 691 ? -6.904 -41.743 3.077 1.00 88.06 691 GLY A C 1
ATOM 5538 O O . GLY A 1 691 ? -6.075 -42.659 3.031 1.00 88.06 691 GLY A O 1
ATOM 5539 N N . SER A 1 692 ? -8.219 -41.946 3.165 1.00 88.31 692 SER A N 1
ATOM 5540 C CA . SER A 1 692 ? -8.834 -43.274 3.175 1.00 88.31 692 SER A CA 1
ATOM 5541 C C . SER A 1 692 ? -8.836 -43.921 1.790 1.00 88.31 692 SER A C 1
ATOM 5543 O O . SER A 1 692 ? -8.769 -45.142 1.690 1.00 88.31 692 SER A O 1
ATOM 5545 N N . ASP A 1 693 ? -8.779 -43.103 0.737 1.00 88.56 693 ASP A N 1
ATOM 5546 C CA . ASP A 1 693 ? -8.722 -43.532 -0.661 1.00 88.56 693 ASP A CA 1
ATOM 5547 C C . ASP A 1 693 ? -7.314 -43.972 -1.126 1.00 88.56 693 ASP A C 1
ATOM 5549 O O . ASP A 1 693 ? -7.121 -44.390 -2.269 1.00 88.56 693 ASP A O 1
ATOM 5553 N N . LYS A 1 694 ? -6.283 -43.891 -0.275 1.00 90.88 694 LYS A N 1
ATOM 5554 C CA . LYS A 1 694 ? -4.896 -44.203 -0.660 1.00 90.88 694 LYS A CA 1
ATOM 5555 C C . LYS A 1 694 ? -4.750 -45.625 -1.231 1.00 90.88 694 LYS A C 1
ATOM 5557 O O . LYS A 1 694 ? -4.996 -46.614 -0.548 1.00 90.88 694 LYS A O 1
ATOM 5562 N N . ASN A 1 695 ? -4.232 -45.720 -2.458 1.00 89.94 695 ASN A N 1
ATOM 5563 C CA . ASN A 1 695 ? -4.095 -46.922 -3.292 1.00 89.94 695 ASN A CA 1
ATOM 5564 C C . ASN A 1 695 ? -5.420 -47.594 -3.704 1.00 89.94 695 ASN A C 1
ATOM 5566 O O . ASN A 1 695 ? -5.398 -48.738 -4.159 1.00 89.94 695 ASN A O 1
ATOM 5570 N N . ILE A 1 696 ? -6.555 -46.906 -3.566 1.00 89.81 696 ILE A N 1
ATOM 5571 C CA . ILE A 1 696 ? -7.882 -47.428 -3.910 1.00 89.81 696 ILE A CA 1
ATOM 5572 C C . ILE A 1 696 ? -8.375 -46.761 -5.197 1.00 89.81 696 ILE A C 1
ATOM 5574 O O . ILE A 1 696 ? -8.510 -47.438 -6.219 1.00 89.81 696 ILE A O 1
ATOM 5578 N N . GLY A 1 697 ? -8.589 -45.442 -5.169 1.00 85.56 697 GLY A N 1
ATOM 5579 C CA . GLY A 1 697 ? -9.208 -44.707 -6.271 1.00 85.56 697 GLY A CA 1
ATOM 5580 C C . GLY A 1 697 ? -10.683 -45.060 -6.418 1.00 85.56 697 GLY A C 1
ATOM 5581 O O . GLY A 1 697 ? -11.115 -45.493 -7.495 1.00 85.56 697 GLY A O 1
ATOM 5582 N N . GLU A 1 698 ? -11.418 -44.960 -5.314 1.00 87.62 698 GLU A N 1
ATOM 5583 C CA . GLU A 1 698 ? -12.830 -45.297 -5.197 1.00 87.62 698 GLU A CA 1
ATOM 5584 C C . GLU A 1 698 ? -13.687 -44.471 -6.163 1.00 87.62 698 GLU A C 1
ATOM 5586 O O . GLU A 1 698 ? -13.383 -43.332 -6.527 1.00 87.62 698 GLU A O 1
ATOM 5591 N N . LYS A 1 699 ? -14.763 -45.090 -6.646 1.00 86.31 699 LYS A N 1
ATOM 5592 C CA . LYS A 1 699 ? -15.686 -44.458 -7.585 1.00 86.31 699 LYS A CA 1
ATOM 5593 C C . LYS A 1 699 ? -16.524 -43.432 -6.839 1.00 86.31 699 LYS A C 1
ATOM 5595 O O . LYS A 1 699 ? -17.120 -43.737 -5.818 1.00 86.31 699 LYS A O 1
ATOM 5600 N N . THR A 1 700 ? -16.625 -42.239 -7.400 1.00 83.06 700 THR A N 1
ATOM 5601 C CA . THR A 1 700 ? -17.265 -41.106 -6.731 1.00 83.06 700 THR A CA 1
ATOM 5602 C C . THR A 1 700 ? -18.693 -40.855 -7.233 1.00 83.06 700 THR A C 1
ATOM 5604 O O . THR A 1 700 ? -19.479 -40.198 -6.563 1.00 83.06 700 THR A O 1
ATOM 5607 N N . CYS A 1 701 ? -19.086 -41.444 -8.374 1.00 80.62 701 CYS A N 1
ATOM 5608 C CA . CYS A 1 701 ? -20.437 -41.318 -8.932 1.00 80.62 701 CYS A CA 1
ATOM 5609 C C . CYS A 1 701 ? -21.099 -42.676 -9.224 1.00 80.62 701 CYS A C 1
ATOM 5611 O O . CYS A 1 701 ? -20.669 -43.418 -10.122 1.00 80.62 701 CYS A O 1
ATOM 5613 N N . ASN A 1 702 ? -22.194 -42.960 -8.501 1.00 76.75 702 ASN A N 1
ATOM 5614 C CA . ASN A 1 702 ? -23.090 -44.116 -8.678 1.00 76.75 702 ASN A CA 1
ATOM 5615 C C . ASN A 1 702 ? -22.349 -45.457 -8.863 1.00 76.75 702 ASN A C 1
ATOM 5617 O O . ASN A 1 702 ? -22.702 -46.234 -9.750 1.00 76.75 702 ASN A O 1
ATOM 5621 N N . ASP A 1 703 ? -21.263 -45.684 -8.115 1.00 68.06 703 ASP A N 1
ATOM 5622 C CA . ASP A 1 703 ? -20.395 -46.871 -8.205 1.00 68.06 703 ASP A CA 1
ATOM 5623 C C . ASP A 1 703 ? -19.908 -47.207 -9.624 1.00 68.06 703 ASP A C 1
ATOM 5625 O O . ASP A 1 703 ? -19.544 -48.349 -9.944 1.00 68.06 703 ASP A O 1
ATOM 5629 N N . SER A 1 704 ? -19.862 -46.206 -10.506 1.00 75.06 704 SER A N 1
ATOM 5630 C CA . SER A 1 704 ? -19.570 -46.403 -11.925 1.00 75.06 704 SER A CA 1
ATOM 5631 C C . SER A 1 704 ? -18.307 -45.688 -12.391 1.00 75.06 704 SER A C 1
ATOM 5633 O O . SER A 1 704 ? -17.584 -46.259 -13.206 1.00 75.06 704 SER A O 1
ATOM 5635 N N . ARG A 1 705 ? -18.012 -44.481 -11.885 1.00 81.94 705 ARG A N 1
ATOM 5636 C CA . ARG A 1 705 ? -16.903 -43.637 -12.366 1.00 81.94 705 ARG A CA 1
ATOM 5637 C C . ARG A 1 705 ? -16.269 -42.808 -11.251 1.00 81.94 705 ARG A C 1
ATOM 5639 O O . ARG A 1 705 ? -16.935 -42.482 -10.274 1.00 81.94 705 ARG A O 1
ATOM 5646 N N . VAL A 1 706 ? -15.003 -42.441 -11.448 1.00 83.88 706 VAL A N 1
ATOM 5647 C CA . VAL A 1 706 ? -14.315 -41.393 -10.681 1.00 83.88 706 VAL A CA 1
ATOM 5648 C C . VAL A 1 706 ? -14.476 -40.099 -11.467 1.00 83.88 706 VAL A C 1
ATOM 5650 O O . VAL A 1 706 ? -13.961 -40.001 -12.578 1.00 83.88 706 VAL A O 1
ATOM 5653 N N . VAL A 1 707 ? -15.248 -39.160 -10.935 1.00 88.06 707 VAL A N 1
ATOM 5654 C CA . VAL A 1 707 ? -15.534 -37.862 -11.575 1.00 88.06 707 VAL A CA 1
ATOM 5655 C C . VAL A 1 707 ? -15.280 -36.681 -10.649 1.00 88.06 707 VAL A C 1
ATOM 5657 O O . VAL A 1 707 ? -15.158 -35.553 -11.131 1.00 88.06 707 VAL A O 1
ATOM 5660 N N . ASP A 1 708 ? -15.179 -36.960 -9.352 1.00 91.75 708 ASP A N 1
ATOM 5661 C CA . ASP A 1 708 ? -14.878 -35.993 -8.314 1.00 91.75 708 ASP A CA 1
ATOM 5662 C C . ASP A 1 708 ? -13.399 -36.058 -8.007 1.00 91.75 708 ASP A C 1
ATOM 5664 O O . ASP A 1 708 ? -12.869 -37.122 -7.673 1.00 91.75 708 ASP A O 1
ATOM 5668 N N . TYR A 1 709 ? -12.735 -34.918 -8.136 1.00 94.06 709 TYR A N 1
ATOM 5669 C CA . TYR A 1 709 ? -11.318 -34.824 -7.841 1.00 94.06 709 TYR A CA 1
ATOM 5670 C C . TYR A 1 709 ? -11.043 -33.768 -6.797 1.00 94.06 709 TYR A C 1
ATOM 5672 O O . TYR A 1 709 ? -11.691 -32.722 -6.748 1.00 94.06 709 TYR A O 1
ATOM 5680 N N . LEU A 1 710 ? -10.022 -34.063 -6.005 1.00 94.06 710 LEU A N 1
ATOM 5681 C CA . LEU A 1 710 ? -9.237 -33.076 -5.298 1.00 94.06 710 LEU A CA 1
ATOM 5682 C C . LEU A 1 710 ? -7.923 -32.915 -6.065 1.00 94.06 710 LEU A C 1
ATOM 5684 O O . LEU A 1 710 ? -7.153 -33.867 -6.180 1.00 94.06 710 LEU A O 1
ATOM 5688 N N . ILE A 1 711 ? -7.696 -31.732 -6.624 1.00 94.69 711 ILE A N 1
ATOM 5689 C CA . ILE A 1 711 ? -6.499 -31.360 -7.380 1.00 94.69 711 ILE A CA 1
ATOM 5690 C C . ILE A 1 711 ? -5.777 -30.297 -6.578 1.00 94.69 711 ILE A C 1
ATOM 5692 O O . ILE A 1 711 ? -6.373 -29.285 -6.230 1.00 94.69 711 ILE A O 1
ATOM 5696 N N . ILE A 1 712 ? -4.515 -30.523 -6.256 1.00 92.25 712 ILE A N 1
ATOM 5697 C CA . ILE A 1 712 ? -3.779 -29.682 -5.319 1.00 92.25 712 ILE A CA 1
ATOM 5698 C C . ILE A 1 712 ? -2.375 -29.408 -5.826 1.00 92.25 712 ILE A C 1
ATOM 5700 O O . ILE A 1 712 ? -1.782 -30.243 -6.504 1.00 92.25 712 ILE A O 1
ATOM 5704 N N . SER A 1 713 ? -1.801 -28.277 -5.434 1.00 88.88 713 SER A N 1
ATOM 5705 C CA . SER A 1 713 ? -0.354 -28.093 -5.532 1.00 88.88 713 SER A CA 1
ATOM 5706 C C . SER A 1 713 ? 0.368 -29.177 -4.717 1.00 88.88 713 SER A C 1
ATOM 5708 O O . SER A 1 713 ? -0.044 -29.490 -3.595 1.00 88.88 713 SER A O 1
ATOM 5710 N N . SER A 1 714 ? 1.469 -29.715 -5.246 1.00 84.44 714 SER A N 1
ATOM 5711 C CA . SER A 1 714 ? 2.266 -30.799 -4.636 1.00 84.44 714 SER A CA 1
ATOM 5712 C C . SER A 1 714 ? 2.658 -30.532 -3.166 1.00 84.44 714 SER A C 1
ATOM 5714 O O . SER A 1 714 ? 2.732 -31.439 -2.334 1.00 84.44 714 SER A O 1
ATOM 5716 N N . MET A 1 715 ? 2.819 -29.259 -2.801 1.00 77.88 715 MET A N 1
ATOM 5717 C CA . MET A 1 715 ? 3.146 -28.801 -1.447 1.00 77.88 715 MET A CA 1
ATOM 5718 C C . MET A 1 715 ? 2.025 -29.008 -0.413 1.00 77.88 715 MET A C 1
ATOM 5720 O O . MET A 1 715 ? 2.284 -28.912 0.787 1.00 77.88 715 MET A O 1
ATOM 5724 N N . LEU A 1 716 ? 0.787 -29.277 -0.843 1.00 85.38 716 LEU A N 1
ATOM 5725 C CA . LEU A 1 716 ? -0.376 -29.442 0.038 1.00 85.38 716 LEU A CA 1
ATOM 5726 C C . LEU A 1 716 ? -0.632 -30.900 0.456 1.00 85.38 716 LEU A C 1
ATOM 5728 O O . LEU A 1 716 ? -1.432 -31.142 1.357 1.00 85.38 716 LEU A O 1
ATOM 5732 N N . PHE A 1 717 ? 0.054 -31.887 -0.127 1.00 86.69 717 PHE A N 1
ATOM 5733 C CA . PHE A 1 717 ? -0.136 -33.298 0.244 1.00 86.69 717 PHE A CA 1
ATOM 5734 C C . PHE A 1 717 ? 0.075 -33.614 1.737 1.00 86.69 717 PHE A C 1
ATOM 5736 O O . PHE A 1 717 ? -0.726 -34.375 2.284 1.00 86.69 717 PHE A O 1
ATOM 5743 N N . PRO A 1 718 ? 1.090 -33.058 2.433 1.00 80.69 718 PRO A N 1
ATOM 5744 C CA . PRO A 1 718 ? 1.352 -33.403 3.835 1.00 80.69 718 PRO A CA 1
ATOM 5745 C C . PRO A 1 718 ? 0.240 -33.008 4.809 1.00 80.69 718 PRO A C 1
ATOM 5747 O O . PRO A 1 718 ? 0.187 -33.543 5.915 1.00 80.69 718 PRO A O 1
ATOM 5750 N N . VAL A 1 719 ? -0.630 -32.069 4.421 1.00 78.62 719 VAL A N 1
ATOM 5751 C CA . VAL A 1 719 ? -1.697 -31.542 5.285 1.00 78.62 719 VAL A CA 1
ATOM 5752 C C . VAL A 1 719 ? -3.057 -32.200 5.034 1.00 78.62 719 VAL A C 1
ATOM 5754 O O . VAL A 1 719 ? -4.030 -31.879 5.717 1.00 78.62 719 VAL A O 1
ATOM 5757 N N . ILE A 1 720 ? -3.145 -33.146 4.093 1.00 80.19 720 ILE A N 1
ATOM 5758 C CA . ILE A 1 720 ? -4.383 -33.873 3.795 1.00 80.19 720 ILE A CA 1
ATOM 5759 C C . ILE A 1 720 ? -4.431 -35.155 4.618 1.00 80.19 720 ILE A C 1
ATOM 5761 O O . ILE A 1 720 ? -3.807 -36.166 4.294 1.00 80.19 720 ILE A O 1
ATOM 5765 N N . PHE A 1 721 ? -5.209 -35.106 5.699 1.00 66.81 721 PHE A N 1
ATOM 5766 C CA . PHE A 1 721 ? -5.399 -36.238 6.608 1.00 66.81 721 PHE A CA 1
ATOM 5767 C C . PHE A 1 721 ? -6.599 -37.112 6.232 1.00 66.81 721 PHE A C 1
ATOM 5769 O O . PHE A 1 721 ? -6.568 -38.321 6.455 1.00 66.81 721 PHE A O 1
ATOM 5776 N N . PHE A 1 722 ? -7.638 -36.507 5.653 1.00 60.41 722 PHE A N 1
ATOM 5777 C CA . PHE A 1 722 ? -8.877 -37.179 5.278 1.00 60.41 722 PHE A CA 1
ATOM 5778 C C . PHE A 1 722 ? -9.229 -36.838 3.835 1.00 60.41 722 PHE A C 1
ATOM 5780 O O . PHE A 1 722 ? -9.366 -35.668 3.482 1.00 60.41 722 PHE A O 1
ATOM 5787 N N . PHE A 1 723 ? -9.346 -37.889 3.035 1.00 58.47 723 PHE A N 1
ATOM 5788 C CA . PHE A 1 723 ? -9.924 -37.898 1.703 1.00 58.47 723 PHE A CA 1
ATOM 5789 C C . PHE A 1 723 ? -10.746 -39.172 1.585 1.00 58.47 723 PHE A C 1
ATOM 5791 O O . PHE A 1 723 ? -10.212 -40.230 2.029 1.00 58.47 723 PHE A O 1
#

Radius of gyration: 32.1 Å; chains: 1; bounding box: 84×108×81 Å

Secondary structure (DSSP, 8-state):
----------------------------PPP-------------TTT-SHHHHHS---HHHHHHHHHHHHHHHHHHHHHHHHTT----HHHHHHHHHHHHHTT-HHHHHHHHH-TTTS-HHHHHHHHHHHHHHHHHHHHHHHHHHHHHSSS---HHHHHHHHHHHHHHHHHS-SS----HHHHHHHHHHHHT--HHHHHHHHHHS-SHHHHHHHHHHT--HHHH-TT-TTHHHHHHTPPPPTTSHHHHHHT--TTTHHHHHHHS---HHHHGGGGGG--HHHHHHHHHH-S-HHHHHHTHHHH-SHHHHHHHHHHHHTTPPP---HHHHHHHHHHHHHHHHH-TTS-TTHHHHHHHHHHHHHH------SSEEEEEE-SGGGTTTHHHHHHHHHHHHHHHTPEEEEESSSEE--SS---SHHHHHHHHHH----S---THHHHHHHHHHT---SEEEEEE-------BTTB-HHHHHHHHHHHT---EEEEEEEES-TTS--HHHHHHHHTT---EEEEEESSS--GGGHHHHHHHHHHTSHHHHHHHHHHHHHHHHH-SHHHH-EEEEEEEE---TTSTT--THHHHHHHHHHHHHHHH-SEEEEEEEE-----TT--SS----HHHHHHTT----HHHHHHH-THHHHHHTT--SSPP----SPP-HHHHHHHHHHHHTTEEE-TTTSSTTTTT----BTTTB--EEEEEEGGGGGG----

Sequence (723 aa):
MPRGRGRGRGRGRGGRPSGRGRSGGRRPQQPKDDNEVKITEELDISKDVKKYFIGNGSVEQHYNAQNENKHKYAAGMVALMKDGVTITQNARVRGLTAAWARHDFDMANALLSNRENFGLPEILKALELLDAGRQVRILEKRMKMLQVSKNKVKPKTIGKLKSDIDNLNAKKSPYGSASGAVCKHIRQWTRTFTKEELEFFTVFLPKEPWKKLADICHFHPEKDFPNLPWFLRFCYGDDPPSDTMAFQCKALSADNINEIVKEYPLPFSQVKQFKDKLTSETKGRIAEYETKIDTVLWWYEDLQCAEVDKLLDERISKGEKINLPDGKFIERMLTIQGIRERDQSKAPFYRYLLPIGQERLDAMSLPLDSPIAVIGDASASMQVAIKTSSIIAGLLSAITQAKLSFFNTKVITPDKNPESIEEVLKLAVDIQAGSATNPGVCLDPYYKAKEIVKTIIMVTDEEENTYVENQRFAELYEKYYKEVYPAKIVFVSFLHQQHSDGQMVRELKNKGFEPMQFKFHRQQPDLTKLDKLFGLMSSETATFDEEVNKLETKFKLEGIGKLFEDVIFGCVYVPPENSKYSTIEAFEELENELNILSNTENCFVALVGHFNSNTGSLPDYIIPDESVISMFDLDCDVDILDYLYDFENLIQNKISLQRMSQCTCGPHKYGHRLLELCRKHNSDIANSRVGSDKNIGEKTCNDSRVVDYLIISSMLFPVIFFF

Foldseek 3Di:
DDDDDDDDDDDDDDDDDDDDDPPPPPPPPPPPPPPPPPPQPQDDLVPDLVCLFAHDHALVSLLVSCVVAVLLNLLLVLLLVVLLAQGDLNSLLSNLLSCVLVVVVLQNLLSLQPCVNCPLVSLLSSQLLQALVVVLVVLVVVLVCQVPDPDDDDVVVNVVSVVSNVVSVVSHDPTHHLDLVVLVSVLVSLCPDALVRLLVCLQPNQLVSVQSNCVSSVDQLCSSVVRGSCSNVVSVPDADDCPGLSNLLVVDDLVCLQVSLVVDLHAVVSVVVNLVSADLVSLLSNCVSPPAVQSCLLCCVSSWDPSNLVSLLVCLVVPNDHPPQLLVLLVSLLVQVVVCVVPVVTNPSSVSSFVVNQVVLVVDAFPDDDPEAEEFEQAQLQQQVLLVSLLLSLSCCQRNVYQYWYDAPAIDHPPDRDNGSVSSSVSSVPRHHYHHTASVRVLVVCQVVLPDHQEYEYEEQQPHDDDDVNDHPLVSLVCCCVPRHVHAYEYAHAYCDQPDDHDSCVSNVVVVDDHHYHYAHSNDGDSSCVSNVRSVSNCPDPVSVVSSVVSSVVCVVPNSSVSQEAEAEAEDDADACPDPRHDPCSLVVVLVVLVCPVVPGNYKYKYWYFLNWFQAFDFLADDDDPVVVVVVVPPDPVVVVVVVGPCVLCVVLVWDRTAHAPAPDHTDPSSVSNSVSSHVNQKGWCACTAAPRPVPNAADPPSHGNRITTIIHSNCRNVCHHD

Organism: Mytilus edulis (NCBI:txid6550)